Protein AF-A0A9D1EVN7-F1 (afdb_monomer_lite)

Sequence (503 aa):
MNRTDAGEDTGMKDPEGKRKIQGVEEQPEELAAACLGYFRERPILGRLLEGFWEKYLSYGKFAGTVTVRILTESERMDLEGFLQRNYHGKKTASVSARRFEEALAGSRFAGIGGKEALELYFQRTPVDKKEQRRREEEQWASLLERIEKDARRLEQERSKAEAGETEREQTGGRPALVWLSEIAGCGEEKGSCAAYLKKRWREAGKDFAEAERLLKLGIRILDGFPRTGKKEAFSGGKYLAVLAAELTGNPHAFDDGARDGTYLELLVKWYVREIAGEAEESEGEFPALERQKRYLRAGILRDDVSNYTLAAGILARNREGKPHRGMAGFLAEGEPVQIALSSVARWSFAKCLGNRLYIVENPSVYAILCGVWKRDCGLMCMNGQPRLSALLLLDLLAKAKTEVWYAGDFDPEGLLIAQKLKRHYSGSFHFWHMSSADYRASMSGEKITPRRLKILDGIADEELRETALAVKAAGRAGYQERLWAAYARDVAEAGRKQTRKER

Radius of gyration: 40.68 Å; chains: 1; bounding box: 85×60×142 Å

Foldseek 3Di:
DDDDDDDDDDDDDDDDDDDDDDDDPDDPVRLLVVLLVLCVVAVQSVQVLVQQLVVCQAPVDSWDKDKDFDDDPVNQVSVCVQQVDDCPPHRMDIATSVSNLVSCCVDSNVVAHSQNSSCSNVVHHRQHPVNVVVVLLVVVLVLLVVLLVVLVVVVVVVVVVCVVDDPDDDPFDQLLNVLSVDLNVDDLDPLALNVLLVVVCVVVVVDCPSSSLLNVLLSLLSNLFDTADDPDLAPPFDEQLVSCCVRPVGSCCLPPPHSVVSSSLNSLVVCCVPGVVDPPDDCALPNVLVSQVSCSSRSYHHDFPVFWKKKWQKWFAFPVRHTDVVNVVRLVVLHIDTGTLSRLSRTPAMAGAVLEEEEEADPVLQVLLSVLAPSRTMYIYCVAAHGSSNLSNLVRSLVVQRAYEYEYKLFLRGLSRLVSVVRSRPHHYHHHLQALVSFVQQWDPAAADPVRLVSLVPDPDPRNVRSNVSCSVVRTIGHPVSCSVVSSVCNNCVVVVVVVVVD

Organism: NCBI:txid2840858

pLDDT: mean 85.05, std 16.89, range [29.12, 98.0]

InterPro domains:
  IPR024465 Domain of unknown function DUF2399 [PF09664] (341-490)
  IPR024466 Conserved hypothetical protein CHP02679, N terminus [PF11796] (63-315)
  IPR036078 Spo11/DNA topoisomerase VI subunit A superfamily [SSF56726] (355-434)

Secondary structure (DSSP, 8-state):
---------------------------HHHHHHHHHHHHHS-HHHHHHHHHHHHHHHHHSSS-SEEEEE--SHHHHHHHHHHHT---TT-SEEEEEHHHHHHHHHTSTTTT--HHHHHHHHHTSPPPPHHHHHHHHHHHHHHHHHHHHHHHHHHHHHHHHHHTTS------S--HHHHHHHHHHH----TTSHHHHHHHHHHHTTT-HHHHHHHHHHHHHHHHTSPPTT---TTSSPEEHHHHHHHHHS-TTTTSTT-HHHHHHHHHHHHHHHHTS--------S-HHHHHHHHHHHTTEES-SSS-EEEEESEEEEETTS-B-HHHHHHHHHT--EEEEHHHHHTEEEEEEGGGEEEEES-HHHHHHHHHH--SSSEEEE--SS--HHHHHHHHHHHHTTPEEEEE--BSHHHHHHHHHHHHH--S-EEESS-SHHHHHHHEEEEEPPHHHHGGGGG---HHHHHHHHHHHHHTEEE-GGGGHHHHHHHHHHHHHHHTTT--

Structure (mmCIF, N/CA/C/O backbone):
data_AF-A0A9D1EVN7-F1
#
_entry.id   AF-A0A9D1EVN7-F1
#
loop_
_atom_site.group_PDB
_atom_site.id
_atom_site.type_symbol
_atom_site.label_atom_id
_atom_site.label_alt_id
_atom_site.label_comp_id
_atom_site.label_asym_id
_atom_site.label_entity_id
_atom_site.label_seq_id
_atom_site.pdbx_PDB_ins_code
_atom_site.Cartn_x
_atom_site.Cartn_y
_atom_site.Cartn_z
_atom_site.occupancy
_atom_site.B_iso_or_equiv
_atom_site.auth_seq_id
_atom_site.auth_comp_id
_atom_site.auth_asym_id
_atom_site.auth_atom_id
_atom_site.pdbx_PDB_model_num
ATOM 1 N N . MET A 1 1 ? -52.308 -29.895 102.696 1.00 36.81 1 MET A N 1
ATOM 2 C CA . MET A 1 1 ? -51.076 -30.540 103.194 1.00 36.81 1 MET A CA 1
ATOM 3 C C . MET A 1 1 ? -49.964 -29.503 103.171 1.00 36.81 1 MET A C 1
ATOM 5 O O . MET A 1 1 ? -49.734 -28.978 102.097 1.00 36.81 1 MET A O 1
ATOM 9 N N . ASN A 1 2 ? -49.387 -29.221 104.350 1.00 31.55 2 ASN A N 1
ATOM 10 C CA . ASN A 1 2 ? -48.076 -28.609 104.674 1.00 31.55 2 ASN A CA 1
ATOM 11 C C . ASN A 1 2 ? -47.667 -27.286 103.977 1.00 31.55 2 ASN A C 1
ATOM 13 O O . ASN A 1 2 ? -47.664 -27.205 102.760 1.00 31.55 2 ASN A O 1
ATOM 17 N N . ARG A 1 3 ? -47.444 -26.175 104.716 1.00 30.95 3 ARG A N 1
ATOM 18 C CA . ARG A 1 3 ? -46.221 -25.819 105.503 1.00 30.95 3 ARG A CA 1
ATOM 19 C C . ARG A 1 3 ? -44.967 -25.776 104.601 1.00 30.95 3 ARG A C 1
ATOM 21 O O . ARG A 1 3 ? -44.774 -26.734 103.871 1.00 30.95 3 ARG A O 1
ATOM 28 N N . THR A 1 4 ? -44.039 -24.817 104.599 1.00 32.78 4 THR A N 1
ATOM 29 C CA . THR A 1 4 ? -43.701 -23.607 105.383 1.00 32.78 4 THR A CA 1
ATOM 30 C C . THR A 1 4 ? -42.429 -23.011 104.735 1.00 32.78 4 THR A C 1
ATOM 32 O O . THR A 1 4 ? -41.633 -23.778 104.203 1.00 32.78 4 THR A O 1
ATOM 35 N N . ASP A 1 5 ? -42.242 -21.698 104.896 1.00 33.41 5 ASP A N 1
ATOM 36 C CA . ASP A 1 5 ? -40.991 -20.960 105.187 1.00 33.41 5 ASP A CA 1
ATOM 37 C C . ASP A 1 5 ? -39.810 -20.742 104.216 1.00 33.41 5 ASP A C 1
ATOM 39 O O . ASP A 1 5 ? -39.319 -21.637 103.538 1.00 33.41 5 ASP A O 1
ATOM 43 N N . ALA A 1 6 ? -39.298 -19.507 104.406 1.00 32.75 6 ALA A N 1
ATOM 44 C CA . ALA A 1 6 ? -37.960 -18.932 104.202 1.00 32.75 6 ALA A CA 1
ATOM 45 C C . ALA A 1 6 ? -37.552 -18.596 102.753 1.00 32.75 6 ALA A C 1
ATOM 47 O O . ALA A 1 6 ? -37.692 -19.413 101.857 1.00 32.75 6 ALA A O 1
ATOM 48 N N . GLY A 1 7 ? -37.048 -17.406 102.413 1.00 30.33 7 GLY A N 1
ATOM 49 C CA . GLY A 1 7 ? -36.391 -16.358 103.204 1.00 30.33 7 GLY A CA 1
ATOM 50 C C . GLY A 1 7 ? -35.027 -16.037 102.564 1.00 30.33 7 GLY A C 1
ATOM 51 O O . GLY A 1 7 ? -34.365 -16.969 102.128 1.00 30.33 7 GLY A O 1
ATOM 52 N N . GLU A 1 8 ? -34.640 -14.751 102.560 1.00 31.11 8 GLU A N 1
ATOM 53 C CA . GLU A 1 8 ? -33.361 -14.140 102.094 1.00 31.11 8 GLU A CA 1
ATOM 54 C C . GLU A 1 8 ? -33.339 -13.759 100.600 1.00 31.11 8 GLU A C 1
ATOM 56 O O . GLU A 1 8 ? -33.404 -14.603 99.715 1.00 31.11 8 GLU A O 1
ATOM 61 N N . ASP A 1 9 ? -33.460 -12.487 100.202 1.00 34.72 9 ASP A N 1
ATOM 62 C CA . ASP A 1 9 ? -32.672 -11.268 100.495 1.00 34.72 9 ASP A CA 1
ATOM 63 C C . ASP A 1 9 ? -31.187 -11.370 100.113 1.00 34.72 9 ASP A C 1
ATOM 65 O O . ASP A 1 9 ? -30.437 -12.167 100.664 1.00 34.72 9 ASP A O 1
ATOM 69 N N . THR A 1 10 ? -30.782 -10.547 99.144 1.00 31.19 10 THR A N 1
ATOM 70 C CA . THR A 1 10 ? -29.460 -9.906 99.007 1.00 31.19 10 THR A CA 1
ATOM 71 C C . THR A 1 10 ? -29.489 -9.048 97.740 1.00 31.19 10 THR A C 1
ATOM 73 O O . THR A 1 10 ? -29.536 -9.536 96.612 1.00 31.19 10 THR A O 1
ATOM 76 N N . GLY A 1 11 ? -29.539 -7.731 97.935 1.00 30.36 11 GLY A N 1
ATOM 77 C CA . GLY A 1 11 ? -29.606 -6.750 96.857 1.00 30.36 11 GLY A CA 1
ATOM 78 C C . GLY A 1 11 ? -28.283 -6.471 96.140 1.00 30.36 11 GLY A C 1
ATOM 79 O O . GLY A 1 11 ? -27.216 -6.878 96.582 1.00 30.36 11 GLY A O 1
ATOM 80 N N . MET A 1 12 ? -28.374 -5.676 95.070 1.00 29.12 12 MET A N 1
ATOM 81 C CA . MET A 1 12 ? -27.398 -4.639 94.704 1.00 29.12 12 MET A CA 1
ATOM 82 C C . MET A 1 12 ? -27.982 -3.735 93.597 1.00 29.12 12 MET A C 1
ATOM 84 O O . MET A 1 12 ? -28.373 -4.209 92.534 1.00 29.12 12 MET A O 1
ATOM 88 N N . LYS A 1 13 ? -28.046 -2.424 93.870 1.00 33.97 13 LYS A N 1
ATOM 89 C CA . LYS A 1 13 ? -28.035 -1.341 92.860 1.00 33.97 13 LYS A CA 1
ATOM 90 C C . LYS A 1 13 ? -26.615 -1.287 92.265 1.00 33.97 13 LYS A C 1
ATOM 92 O O . LYS A 1 13 ? -25.685 -1.669 92.968 1.00 33.97 13 LYS A O 1
ATOM 97 N N . ASP A 1 14 ? -26.330 -0.911 91.019 1.00 37.91 14 ASP A N 1
ATOM 98 C CA . ASP A 1 14 ? -26.519 0.353 90.264 1.00 37.91 14 ASP A CA 1
ATOM 99 C C . ASP A 1 14 ? -25.708 0.162 88.928 1.00 37.91 14 ASP A C 1
ATOM 101 O O . ASP A 1 14 ? -25.101 -0.904 88.784 1.00 37.91 14 ASP A O 1
ATOM 105 N N . PRO A 1 15 ? -25.481 1.128 88.001 1.00 42.62 15 PRO A N 1
ATOM 106 C CA . PRO A 1 15 ? -26.173 2.368 87.621 1.00 42.62 15 PRO A CA 1
ATOM 107 C C . PRO A 1 15 ? -26.225 2.529 86.061 1.00 42.62 15 PRO A C 1
ATOM 109 O O . PRO A 1 15 ? -26.048 1.580 85.312 1.00 42.62 15 PRO A O 1
ATOM 112 N N . GLU A 1 16 ? -26.404 3.760 85.569 1.00 33.78 16 GLU A N 1
ATOM 113 C CA . GLU A 1 16 ? -26.349 4.227 84.163 1.00 33.78 16 GLU A CA 1
ATOM 114 C C . GLU A 1 16 ? -27.676 4.257 83.390 1.00 33.78 16 GLU A C 1
ATOM 116 O O . GLU A 1 16 ? -27.994 3.451 82.515 1.00 33.78 16 GLU A O 1
ATOM 121 N N . GLY A 1 17 ? -28.430 5.325 83.666 1.00 40.88 17 GLY A N 1
ATOM 122 C CA . GLY A 1 17 ? -29.532 5.777 82.836 1.00 40.88 17 GLY A CA 1
ATOM 123 C C . GLY A 1 17 ? -29.103 6.049 81.392 1.00 40.88 17 GLY A C 1
ATOM 124 O O . GLY A 1 17 ? -28.403 7.015 81.098 1.00 40.88 17 GLY A O 1
ATOM 125 N N . LYS A 1 18 ? -29.634 5.248 80.469 1.00 33.41 18 LYS A N 1
ATOM 126 C CA . LYS A 1 18 ? -29.797 5.620 79.062 1.00 33.41 18 LYS A CA 1
ATOM 127 C C . LYS A 1 18 ? -31.287 5.716 78.766 1.00 33.41 18 LYS A C 1
ATOM 129 O O . LYS A 1 18 ? -32.021 4.735 78.869 1.00 33.41 18 LYS A O 1
ATOM 134 N N . ARG A 1 19 ? -31.738 6.922 78.408 1.00 32.56 19 ARG A N 1
ATOM 135 C CA . ARG A 1 19 ? -33.067 7.142 77.827 1.00 32.56 19 ARG A CA 1
ATOM 136 C C . ARG A 1 19 ? -33.170 6.297 76.554 1.00 32.56 19 ARG A C 1
ATOM 138 O O . ARG A 1 19 ? -32.406 6.515 75.618 1.00 32.56 19 ARG A O 1
ATOM 145 N N . LYS A 1 20 ? -34.113 5.353 76.518 1.00 30.28 20 LYS A N 1
ATOM 146 C CA . LYS A 1 20 ? -34.586 4.743 75.269 1.00 30.28 20 LYS A CA 1
ATOM 147 C C . LYS A 1 20 ? -35.231 5.848 74.431 1.00 30.28 20 LYS A C 1
ATOM 149 O O . LYS A 1 20 ? -36.264 6.380 74.828 1.00 30.28 20 LYS A O 1
ATOM 154 N N . ILE A 1 21 ? -34.630 6.192 73.297 1.00 38.75 21 ILE A N 1
ATOM 155 C CA . ILE A 1 21 ? -35.344 6.886 72.224 1.00 38.75 21 ILE A CA 1
ATOM 156 C C . ILE A 1 21 ? -36.188 5.809 71.537 1.00 38.75 21 ILE A C 1
ATOM 158 O O . ILE A 1 21 ? -35.651 4.804 71.075 1.00 38.75 21 ILE A O 1
ATOM 162 N N . GLN A 1 22 ? -37.510 5.974 71.567 1.00 32.72 22 GLN A N 1
ATOM 163 C CA . GLN A 1 22 ? -38.453 5.135 70.830 1.00 32.72 22 GLN A CA 1
ATOM 164 C C . GLN A 1 22 ? -38.185 5.315 69.330 1.00 32.72 22 GLN A C 1
ATOM 166 O O . GLN A 1 22 ? -38.360 6.410 68.803 1.00 32.72 22 GLN A O 1
ATOM 171 N N . GLY A 1 23 ? -37.707 4.260 68.669 1.00 37.91 23 GLY A N 1
ATOM 172 C CA . GLY A 1 23 ? -37.548 4.225 67.220 1.00 37.91 23 GLY A CA 1
ATOM 173 C C . GLY A 1 23 ? -38.901 3.997 66.559 1.00 37.91 23 GLY A C 1
ATOM 174 O O . GLY A 1 23 ? -39.540 2.976 66.800 1.00 37.91 23 GLY A O 1
ATOM 175 N N . VAL A 1 24 ? -39.333 4.965 65.758 1.00 40.81 24 VAL A N 1
ATOM 176 C CA . VAL A 1 24 ? -40.332 4.758 64.709 1.00 40.81 24 VAL A CA 1
ATOM 177 C C . VAL A 1 24 ? -39.602 3.998 63.601 1.00 40.81 24 VAL A C 1
ATOM 179 O O . VAL A 1 24 ? -38.584 4.483 63.111 1.00 40.81 24 VAL A O 1
ATOM 182 N N . GLU A 1 25 ? -40.050 2.792 63.254 1.00 43.66 25 GLU A N 1
ATOM 183 C CA . GLU A 1 25 ? -39.601 2.126 62.026 1.00 43.66 25 GLU A CA 1
ATOM 184 C C . GLU A 1 25 ? -40.158 2.928 60.840 1.00 43.66 25 GLU A C 1
ATOM 186 O O . GLU A 1 25 ? -41.294 2.727 60.418 1.00 43.66 25 GLU A O 1
ATOM 191 N N . GLU A 1 26 ? -39.388 3.912 60.365 1.00 54.16 26 GLU A N 1
ATOM 192 C CA . GLU A 1 26 ? -39.685 4.646 59.130 1.00 54.16 26 GLU A CA 1
ATOM 193 C C . GLU A 1 26 ? -39.668 3.668 57.948 1.00 54.16 26 GLU A C 1
ATOM 195 O O . GLU A 1 26 ? -38.791 2.802 57.848 1.00 54.16 26 GLU A O 1
ATOM 200 N N . GLN A 1 27 ? -40.640 3.794 57.041 1.00 62.06 27 GLN A N 1
ATOM 201 C CA . GLN A 1 27 ? -40.683 2.942 55.855 1.00 62.06 27 GLN A CA 1
ATOM 202 C C . GLN A 1 27 ? -39.446 3.216 54.970 1.00 62.06 27 GLN A C 1
ATOM 204 O O . GLN A 1 27 ? -38.998 4.362 54.885 1.00 62.06 27 GLN A O 1
ATOM 209 N N . PRO A 1 28 ? -38.882 2.209 54.271 1.00 70.50 28 PRO A N 1
ATOM 210 C CA . PRO A 1 28 ? -37.635 2.360 53.506 1.00 70.50 28 PRO A CA 1
ATOM 211 C C . PRO A 1 28 ? -37.630 3.525 52.499 1.00 70.50 28 PRO A C 1
ATOM 213 O O . PRO A 1 28 ? -36.592 4.148 52.269 1.00 70.50 28 PRO A O 1
ATOM 216 N N . GLU A 1 29 ? -38.789 3.849 51.919 1.00 73.44 29 GLU A N 1
ATOM 217 C CA . GLU A 1 29 ? -38.956 4.963 50.976 1.00 73.44 29 GLU A CA 1
ATOM 218 C C . GLU A 1 29 ? -38.903 6.340 51.662 1.00 73.44 29 GLU A C 1
ATOM 220 O O . GLU A 1 29 ? -38.320 7.283 51.120 1.00 73.44 29 GLU A O 1
ATOM 225 N N . GLU A 1 30 ? -39.441 6.457 52.879 1.00 81.12 30 GLU A N 1
ATOM 226 C CA . GLU A 1 30 ? -39.409 7.690 53.675 1.00 81.12 30 GLU A CA 1
ATOM 227 C C . GLU A 1 30 ? -37.984 7.999 54.145 1.00 81.12 30 GLU A C 1
ATOM 229 O O . GLU A 1 30 ? -37.518 9.137 54.029 1.00 81.12 30 GLU A O 1
ATOM 234 N N . LEU A 1 31 ? -37.248 6.967 54.573 1.00 86.06 31 LEU A N 1
ATOM 235 C CA . LEU A 1 31 ? -35.845 7.081 54.972 1.00 86.06 31 LEU A CA 1
ATOM 236 C C . LEU A 1 31 ? -34.961 7.559 53.808 1.00 86.06 31 LEU A C 1
ATOM 238 O O . LEU A 1 31 ? -34.107 8.437 53.976 1.00 86.06 31 LEU A O 1
ATOM 242 N N . ALA A 1 32 ? -35.186 7.015 52.609 1.00 85.44 32 ALA A N 1
ATOM 243 C CA . ALA A 1 32 ? -34.480 7.404 51.392 1.00 85.44 32 ALA A CA 1
ATOM 244 C C . ALA A 1 32 ? -34.764 8.866 51.001 1.00 85.44 32 ALA A C 1
ATOM 246 O O . ALA A 1 32 ? -33.832 9.620 50.696 1.00 85.44 32 ALA A O 1
ATOM 247 N N . ALA A 1 33 ? -36.028 9.298 51.069 1.00 87.19 33 ALA A N 1
ATOM 248 C CA . ALA A 1 33 ? -36.420 10.683 50.812 1.00 87.19 33 ALA A CA 1
ATOM 249 C C . ALA A 1 33 ? -35.811 11.654 51.842 1.00 87.19 33 ALA A C 1
ATOM 251 O O . ALA A 1 33 ? -35.273 12.703 51.471 1.00 87.19 33 ALA A O 1
ATOM 252 N N . ALA A 1 34 ? -35.813 11.284 53.126 1.00 89.50 34 ALA A N 1
ATOM 253 C CA . ALA A 1 34 ? -35.217 12.069 54.205 1.00 89.50 34 ALA A CA 1
ATOM 254 C C . ALA A 1 34 ? -33.684 12.171 54.094 1.00 89.50 34 ALA A C 1
ATOM 256 O O . ALA A 1 34 ? -33.099 13.196 54.464 1.00 89.50 34 ALA A O 1
ATOM 257 N N . CYS A 1 35 ? -33.026 11.123 53.590 1.00 88.81 35 CYS A N 1
ATOM 258 C CA . CYS A 1 35 ? -31.591 11.101 53.310 1.00 88.81 35 CYS A CA 1
ATOM 259 C C . CYS A 1 35 ? -31.232 12.023 52.142 1.00 88.81 35 CYS A C 1
ATOM 261 O O . CYS A 1 35 ? -30.340 12.869 52.254 1.00 88.81 35 CYS A O 1
ATOM 263 N N . LEU A 1 36 ? -31.991 11.929 51.049 1.00 90.75 36 LEU A N 1
ATOM 264 C CA . LEU A 1 36 ? -31.832 12.797 49.890 1.00 90.75 36 LEU A CA 1
ATOM 265 C C . LEU A 1 36 ? -32.019 14.275 50.253 1.00 90.75 36 LEU A C 1
ATOM 267 O O . LEU A 1 36 ? -31.192 15.105 49.868 1.00 90.75 36 LEU A O 1
ATOM 271 N N . GLY A 1 37 ? -33.072 14.598 51.011 1.00 90.69 37 GLY A N 1
ATOM 272 C CA . GLY A 1 37 ? -33.328 15.953 51.504 1.00 90.69 37 GLY A CA 1
ATOM 273 C C . GLY A 1 37 ? -32.165 16.477 52.346 1.00 90.69 37 GLY A C 1
ATOM 274 O O . GLY A 1 37 ? -31.616 17.537 52.053 1.00 90.69 37 GLY A O 1
ATOM 275 N N . TYR A 1 38 ? -31.696 15.674 53.307 1.00 92.38 38 TYR A N 1
ATOM 276 C CA . TYR A 1 38 ? -30.588 16.043 54.189 1.00 92.38 38 TYR A CA 1
ATOM 277 C C . TYR A 1 38 ? -29.302 16.402 53.433 1.00 92.38 38 TYR A C 1
ATOM 279 O O . TYR A 1 38 ? -28.651 17.396 53.770 1.00 92.38 38 TYR A O 1
ATOM 287 N N . PHE A 1 39 ? -28.944 15.621 52.408 1.00 92.75 39 PHE A N 1
ATOM 288 C CA . PHE A 1 39 ? -27.758 15.877 51.590 1.00 92.75 39 PHE A CA 1
ATOM 289 C C . PHE A 1 39 ? -27.937 17.037 50.605 1.00 92.75 39 PHE A C 1
ATOM 291 O O . PHE A 1 39 ? -26.973 17.756 50.340 1.00 92.75 39 PHE A O 1
ATOM 298 N N . ARG A 1 40 ? -29.143 17.253 50.062 1.00 91.44 40 ARG A N 1
ATOM 299 C CA . ARG A 1 40 ? -29.419 18.376 49.145 1.00 91.44 40 ARG A CA 1
ATOM 300 C C . ARG A 1 40 ? -29.464 19.728 49.848 1.00 91.44 40 ARG A C 1
ATOM 302 O O . ARG A 1 40 ? -29.031 20.716 49.267 1.00 91.44 40 ARG A O 1
ATOM 309 N N . GLU A 1 41 ? -29.924 19.765 51.093 1.00 92.88 41 GLU A N 1
ATOM 310 C CA . GLU A 1 41 ? -29.927 20.975 51.924 1.00 92.88 41 GLU A CA 1
ATOM 311 C C . GLU A 1 41 ? -28.518 21.429 52.339 1.00 92.88 41 GLU A C 1
ATOM 313 O O . GLU A 1 41 ? -28.348 22.568 52.766 1.00 92.88 41 GLU A O 1
ATOM 318 N N . ARG A 1 42 ? -27.502 20.556 52.222 1.00 93.56 42 ARG A N 1
ATOM 319 C CA . ARG A 1 42 ? -26.139 20.773 52.740 1.00 93.56 42 ARG A CA 1
ATOM 320 C C . ARG A 1 42 ? -25.095 20.709 51.617 1.00 93.56 42 ARG A C 1
ATOM 322 O O . ARG A 1 42 ? -24.554 19.633 51.339 1.00 93.56 42 ARG A O 1
ATOM 329 N N . PRO A 1 43 ? -24.730 21.850 50.998 1.00 91.88 43 PRO A N 1
ATOM 330 C CA . PRO A 1 43 ? -23.857 21.893 49.818 1.00 91.88 43 PRO A CA 1
ATOM 331 C C . PRO A 1 43 ? -22.491 21.213 49.990 1.00 91.88 43 PRO A C 1
ATOM 333 O O . PRO A 1 43 ? -21.962 20.615 49.051 1.00 91.88 43 PRO A O 1
ATOM 336 N N . ILE A 1 44 ? -21.899 21.272 51.187 1.00 93.06 44 ILE A N 1
ATOM 337 C CA . ILE A 1 44 ? -20.610 20.623 51.463 1.00 93.06 44 ILE A CA 1
ATOM 338 C C . ILE A 1 44 ? -20.688 19.092 51.404 1.00 93.06 44 ILE A C 1
ATOM 340 O O . ILE A 1 44 ? -19.741 18.450 50.945 1.00 93.06 44 ILE A O 1
ATOM 344 N N . LEU A 1 45 ? -21.813 18.505 51.824 1.00 92.62 45 LEU A N 1
ATOM 345 C CA . LEU A 1 45 ? -22.024 17.061 51.758 1.00 92.62 45 LEU A CA 1
ATOM 346 C C . LEU A 1 45 ? -22.315 16.620 50.319 1.00 92.62 45 LEU A C 1
ATOM 348 O O . LEU A 1 45 ? -21.820 15.577 49.900 1.00 92.62 45 LEU A O 1
ATOM 352 N N . GLY A 1 46 ? -23.006 17.454 49.534 1.00 92.25 46 GLY A N 1
ATOM 353 C CA . GLY A 1 46 ? -23.132 17.270 48.085 1.00 92.25 46 GLY A CA 1
ATOM 354 C C . GLY A 1 46 ? -21.771 17.177 47.387 1.00 92.25 46 GLY A C 1
ATOM 355 O O . GLY A 1 46 ? -21.499 16.205 46.689 1.00 92.25 46 GLY A O 1
ATOM 356 N N . ARG A 1 47 ? -20.851 18.108 47.676 1.00 94.56 47 ARG A N 1
ATOM 357 C CA . ARG A 1 47 ? -19.474 18.075 47.136 1.00 94.56 47 ARG A CA 1
ATOM 358 C C . ARG A 1 47 ? -18.662 16.863 47.607 1.00 94.56 47 ARG A C 1
ATOM 360 O O . ARG A 1 47 ? -17.797 16.374 46.881 1.00 94.56 47 ARG A O 1
ATOM 367 N N . LEU A 1 48 ? -18.920 16.356 48.816 1.00 94.00 48 LEU A N 1
ATOM 368 C CA . LEU A 1 48 ? -18.333 15.091 49.270 1.00 94.00 48 LEU A CA 1
ATOM 369 C C . LEU A 1 48 ? -18.854 13.910 48.449 1.00 94.00 48 LEU A C 1
ATOM 371 O O . LEU A 1 48 ? -18.051 13.089 48.007 1.00 94.00 48 LEU A O 1
ATOM 375 N N . LEU A 1 49 ? -20.168 13.842 48.226 1.00 94.19 49 LEU A N 1
ATOM 376 C CA . LEU A 1 49 ? -20.799 12.809 47.404 1.00 94.19 49 LEU A CA 1
ATOM 377 C C . LEU A 1 49 ? -20.319 12.876 45.949 1.00 94.19 49 LEU A C 1
ATOM 379 O O . LEU A 1 49 ? -20.043 11.831 45.372 1.00 94.19 49 LEU A O 1
ATOM 383 N N . GLU A 1 50 ? -20.110 14.066 45.378 1.00 93.81 50 GLU A N 1
ATOM 384 C CA . GLU A 1 50 ? -19.468 14.243 44.063 1.00 93.81 50 GLU A CA 1
ATOM 385 C C . GLU A 1 50 ? -18.052 13.656 44.030 1.00 93.81 50 GLU A C 1
ATOM 387 O O . GLU A 1 50 ? -17.723 12.858 43.151 1.00 93.81 50 GLU A O 1
ATOM 392 N N . GLY A 1 51 ? -17.214 13.968 45.021 1.00 94.25 51 GLY A N 1
ATOM 393 C CA . GLY A 1 51 ? -15.868 13.397 45.078 1.00 94.25 51 GLY A CA 1
ATOM 394 C C . GLY A 1 51 ? -15.865 11.877 45.289 1.00 94.25 51 GLY A C 1
ATOM 395 O O . GLY A 1 51 ? -15.005 11.171 44.752 1.00 94.25 51 GLY A O 1
ATOM 396 N N . PHE A 1 52 ? -16.826 11.342 46.049 1.00 94.56 52 PHE A N 1
ATOM 397 C CA . PHE A 1 52 ? -16.979 9.895 46.213 1.00 94.56 52 PHE A CA 1
ATOM 398 C C . PHE A 1 52 ? -17.532 9.238 44.949 1.00 94.56 52 PHE A C 1
ATOM 400 O O . PHE A 1 52 ? -17.107 8.130 44.628 1.00 94.56 52 PHE A O 1
ATOM 407 N N . TRP A 1 53 ? -18.388 9.927 44.191 1.00 92.62 53 TRP A N 1
ATOM 408 C CA . TRP A 1 53 ? -18.855 9.496 42.877 1.00 92.62 53 TRP A CA 1
ATOM 409 C C . TRP A 1 53 ? -17.681 9.304 41.915 1.00 92.62 53 TRP A C 1
ATOM 411 O O . TRP A 1 53 ? -17.516 8.225 41.349 1.00 92.62 53 TRP A O 1
ATOM 421 N N . GLU A 1 54 ? -16.793 10.295 41.787 1.00 90.88 54 GLU A N 1
ATOM 422 C CA . GLU A 1 54 ? -15.599 10.200 40.931 1.00 90.88 54 GLU A CA 1
ATOM 423 C C . GLU A 1 54 ? -14.664 9.046 41.327 1.00 90.88 54 GLU A C 1
ATOM 425 O O . GLU A 1 54 ? -14.103 8.343 40.471 1.00 90.88 54 GLU A O 1
ATOM 430 N N . LYS A 1 55 ? -14.511 8.814 42.636 1.00 90.06 55 LYS A N 1
ATOM 431 C CA . LYS A 1 55 ? -13.741 7.678 43.154 1.00 90.06 55 LYS A CA 1
ATOM 432 C C . LYS A 1 55 ? -14.421 6.353 42.879 1.00 90.06 55 LYS A C 1
ATOM 434 O O . LYS A 1 55 ? -13.731 5.419 42.477 1.00 90.06 55 LYS A O 1
ATOM 439 N N . TYR A 1 56 ? -15.738 6.273 43.023 1.00 91.56 56 TYR A N 1
ATOM 440 C CA . TYR A 1 56 ? -16.499 5.076 42.692 1.00 91.56 56 TYR A CA 1
ATOM 441 C C . TYR A 1 56 ? -16.329 4.726 41.210 1.00 91.56 56 TYR A C 1
ATOM 443 O O . TYR A 1 56 ? -15.980 3.592 40.887 1.00 91.56 56 TYR A O 1
ATOM 451 N N . LEU A 1 57 ? -16.453 5.715 40.313 1.00 86.94 57 LEU A N 1
ATOM 452 C CA . LEU A 1 57 ? -16.224 5.533 38.875 1.00 86.94 57 LEU A CA 1
ATOM 453 C C . LEU A 1 57 ? -14.818 4.991 38.558 1.00 86.94 57 LEU A C 1
ATOM 455 O O . LEU A 1 57 ? -14.621 4.343 37.531 1.00 86.94 57 LEU A O 1
ATOM 459 N N . SER A 1 58 ? -13.835 5.259 39.420 1.00 85.62 58 SER A N 1
ATOM 460 C CA . SER A 1 58 ? -12.443 4.842 39.231 1.00 85.62 58 SER A CA 1
ATOM 461 C C . SER A 1 58 ? -12.104 3.501 39.896 1.00 85.62 58 SER A C 1
ATOM 463 O O . SER A 1 58 ? -11.343 2.728 39.321 1.00 85.62 58 SER A O 1
ATOM 465 N N . TYR A 1 59 ? -12.643 3.219 41.087 1.00 83.19 59 TYR A N 1
ATOM 466 C CA . TYR A 1 59 ? -12.294 2.039 41.891 1.00 83.19 59 TYR A CA 1
ATOM 467 C C . TYR A 1 59 ? -13.308 0.890 41.816 1.00 83.19 59 TYR A C 1
ATOM 469 O O . TYR A 1 59 ? -12.977 -0.213 42.247 1.00 83.19 59 TYR A O 1
ATOM 477 N N . GLY A 1 60 ? -14.532 1.123 41.335 1.00 82.75 60 GLY A N 1
ATOM 478 C CA . GLY A 1 60 ? -15.590 0.102 41.308 1.00 82.75 60 GLY A CA 1
ATOM 479 C C . GLY A 1 60 ? -16.275 -0.166 42.645 1.00 82.75 60 GLY A C 1
ATOM 480 O O . GLY A 1 60 ? -17.135 -1.034 42.737 1.00 82.75 60 GLY A O 1
ATOM 481 N N . LYS A 1 61 ? -15.900 0.570 43.691 1.00 88.38 61 LYS A N 1
ATOM 482 C CA . LYS A 1 61 ? -16.459 0.449 45.038 1.00 88.38 61 LYS A CA 1
ATOM 483 C C . LYS A 1 61 ? -16.386 1.781 45.771 1.00 88.38 61 LYS A C 1
ATOM 485 O O . LYS A 1 61 ? -15.561 2.634 45.432 1.00 88.38 61 LYS A O 1
ATOM 490 N N . PHE A 1 62 ? -17.207 1.933 46.808 1.00 90.38 62 PHE A N 1
ATOM 491 C CA . PHE A 1 62 ? -17.196 3.104 47.681 1.00 90.38 62 PHE A CA 1
ATOM 492 C C . PHE A 1 62 ? -15.914 3.105 48.535 1.00 90.38 62 PHE A C 1
ATOM 494 O O . PHE A 1 62 ? -15.821 2.442 49.562 1.00 90.38 62 PHE A O 1
ATOM 501 N N . ALA A 1 63 ? -14.856 3.761 48.048 1.00 90.00 63 ALA A N 1
ATOM 502 C CA . ALA A 1 63 ? -13.521 3.691 48.642 1.00 90.00 63 ALA A CA 1
ATOM 503 C C . ALA A 1 63 ? -12.691 4.970 48.429 1.00 90.00 63 ALA A C 1
ATOM 505 O O . ALA A 1 63 ? -12.985 5.818 47.586 1.00 90.00 63 ALA A O 1
ATOM 506 N N . GLY A 1 64 ? -11.592 5.077 49.182 1.00 91.81 64 GLY A N 1
ATOM 507 C CA . GLY A 1 64 ? -10.636 6.185 49.109 1.00 91.81 64 GLY A CA 1
ATOM 508 C C . GLY A 1 64 ? -11.020 7.389 49.973 1.00 91.81 64 GLY A C 1
ATOM 509 O O . GLY A 1 64 ? -11.927 7.313 50.795 1.00 91.81 64 GLY A O 1
ATOM 510 N N . THR A 1 65 ? -10.287 8.492 49.807 1.00 95.12 65 THR A N 1
ATOM 511 C CA . THR A 1 65 ? -10.446 9.721 50.606 1.00 95.12 65 THR A CA 1
ATOM 512 C C . THR A 1 65 ? -10.703 10.928 49.720 1.00 95.12 65 THR A C 1
ATOM 514 O O . THR A 1 65 ? -9.893 11.200 48.833 1.00 95.12 65 THR A O 1
ATOM 517 N N . VAL A 1 66 ? -11.801 11.638 49.965 1.00 95.12 66 VAL A N 1
ATOM 518 C CA . VAL A 1 66 ? -12.211 12.866 49.270 1.00 95.12 66 VAL A CA 1
ATOM 519 C C . VAL A 1 66 ? -11.827 14.071 50.116 1.00 95.12 66 VAL A C 1
ATOM 521 O O . VAL A 1 66 ? -12.031 14.067 51.329 1.00 95.12 66 VAL A O 1
ATOM 524 N N . THR A 1 67 ? -11.281 15.105 49.481 1.00 94.62 67 THR A N 1
ATOM 525 C CA . THR A 1 67 ? -10.960 16.372 50.140 1.00 94.62 67 THR A CA 1
ATOM 526 C C . THR A 1 67 ? -11.860 17.472 49.599 1.00 94.62 67 THR A C 1
ATOM 528 O O . THR A 1 67 ? -11.860 17.729 48.399 1.00 94.62 67 THR A O 1
ATOM 531 N N . VAL A 1 68 ? -12.590 18.148 50.485 1.00 93.75 68 VAL A N 1
ATOM 532 C CA . VAL A 1 68 ? -13.467 19.279 50.148 1.00 93.75 68 VAL A CA 1
ATOM 533 C C . VAL A 1 68 ? -12.980 20.566 50.808 1.00 93.75 68 VAL A C 1
ATOM 535 O O . VAL A 1 68 ? -12.381 20.544 51.886 1.00 93.75 68 VAL A O 1
ATOM 538 N N . ARG A 1 69 ? -13.215 21.706 50.152 1.00 93.19 69 ARG A N 1
ATOM 539 C CA . ARG A 1 69 ? -12.959 23.044 50.712 1.00 93.19 69 ARG A CA 1
ATOM 540 C C . ARG A 1 69 ? -14.167 23.511 51.516 1.00 93.19 69 ARG A C 1
ATOM 542 O O . ARG A 1 69 ? -15.280 23.458 51.003 1.00 93.19 69 ARG A O 1
ATOM 549 N N . ILE A 1 70 ? -13.933 24.013 52.721 1.00 91.19 70 ILE A N 1
ATOM 550 C CA . ILE A 1 70 ? -14.969 24.600 53.577 1.00 91.19 70 ILE A CA 1
ATOM 551 C C . ILE A 1 70 ? -15.060 26.084 53.221 1.00 91.19 70 ILE A C 1
ATOM 553 O O . ILE A 1 70 ? -14.059 26.794 53.338 1.00 91.19 70 ILE A O 1
ATOM 557 N N . LEU A 1 71 ? -16.215 26.535 52.732 1.00 87.94 71 LEU A N 1
ATOM 558 C CA . LEU A 1 71 ? -16.400 27.896 52.221 1.00 87.94 71 LEU A CA 1
ATOM 559 C C . LEU A 1 71 ? -17.057 28.819 53.249 1.00 87.94 71 LEU A C 1
ATOM 561 O O . LEU A 1 71 ? -16.775 30.015 53.253 1.00 87.94 71 LEU A O 1
ATOM 565 N N . THR A 1 72 ? -17.903 28.277 54.127 1.00 90.00 72 THR A N 1
ATOM 566 C CA . THR A 1 72 ? -18.632 29.047 55.145 1.00 90.00 72 THR A CA 1
ATOM 567 C C . THR A 1 72 ? -18.588 28.363 56.511 1.00 90.00 72 THR A C 1
ATOM 569 O O . THR A 1 72 ? -18.311 27.166 56.617 1.00 90.00 72 THR A O 1
ATOM 572 N N . GLU A 1 73 ? -18.882 29.117 57.574 1.00 87.44 73 GLU A N 1
ATOM 573 C CA . GLU A 1 73 ? -19.002 28.543 58.921 1.00 87.44 73 GLU A CA 1
ATOM 574 C C . GLU A 1 73 ? -20.195 27.576 59.020 1.00 87.44 73 GLU A C 1
ATOM 576 O O . GLU A 1 73 ? -20.091 26.549 59.681 1.00 87.44 73 GLU A O 1
ATOM 581 N N . SER A 1 74 ? -21.286 27.834 58.285 1.00 89.69 74 SER A N 1
ATOM 582 C CA . SER A 1 74 ? -22.436 26.919 58.194 1.00 89.69 74 SER A CA 1
ATOM 583 C C . SER A 1 74 ? -22.037 25.565 57.606 1.00 89.69 74 SER A C 1
ATOM 585 O O . SER A 1 74 ? -22.368 24.530 58.171 1.00 89.69 74 SER A O 1
ATOM 587 N N . GLU A 1 75 ? -21.259 25.555 56.518 1.00 90.88 75 GLU A N 1
ATOM 588 C CA . GLU A 1 75 ? -20.756 24.308 55.933 1.00 90.88 75 GLU A CA 1
ATOM 589 C C . GLU A 1 75 ? -19.836 23.553 56.894 1.00 90.88 75 GLU A C 1
ATOM 591 O O . GLU A 1 75 ? -19.823 22.322 56.910 1.00 90.88 75 GLU A O 1
ATOM 596 N N . ARG A 1 76 ? -19.056 24.277 57.707 1.00 90.56 76 ARG A N 1
ATOM 597 C CA . ARG A 1 76 ? -18.267 23.646 58.763 1.00 90.56 76 ARG A CA 1
ATOM 598 C C . ARG A 1 76 ? -19.191 22.951 59.756 1.00 90.56 76 ARG A C 1
ATOM 600 O O . ARG A 1 76 ? -18.995 21.768 59.991 1.00 90.56 76 ARG A O 1
ATOM 607 N N . MET A 1 77 ? -20.196 23.648 60.283 1.00 90.06 77 MET A N 1
ATOM 608 C CA . MET A 1 77 ? -21.144 23.081 61.248 1.00 90.06 77 MET A CA 1
ATOM 609 C C . MET A 1 77 ? -21.874 21.854 60.690 1.00 90.06 77 MET A C 1
ATOM 611 O O . MET A 1 77 ? -21.965 20.842 61.380 1.00 90.06 77 MET A O 1
ATOM 615 N N . ASP A 1 78 ? -22.322 21.896 59.433 1.00 91.88 78 ASP A N 1
ATOM 616 C CA . ASP A 1 78 ? -22.960 20.751 58.771 1.00 91.88 78 ASP A CA 1
ATOM 617 C C . ASP A 1 78 ? -22.020 19.543 58.672 1.00 91.88 78 ASP A C 1
ATOM 619 O O . ASP A 1 78 ? -22.413 18.403 58.930 1.00 91.88 78 ASP A O 1
ATOM 623 N N . LEU A 1 79 ? -20.755 19.786 58.323 1.00 90.56 79 LEU A N 1
ATOM 624 C CA . LEU A 1 79 ? -19.745 18.741 58.207 1.00 90.56 79 LEU A CA 1
ATOM 625 C C . LEU A 1 79 ? -19.349 18.157 59.571 1.00 90.56 79 LEU A C 1
ATOM 627 O O . LEU A 1 79 ? -19.201 16.941 59.698 1.00 90.56 79 LEU A O 1
ATOM 631 N N . GLU A 1 80 ? -19.165 19.010 60.580 1.00 91.62 80 GLU A N 1
ATOM 632 C CA . GLU A 1 80 ? -18.873 18.605 61.958 1.00 91.62 80 GLU A CA 1
ATOM 633 C C . GLU A 1 80 ? -20.042 17.816 62.554 1.00 91.62 80 GLU A C 1
ATOM 635 O O . GLU A 1 80 ? -19.816 16.785 63.185 1.00 91.62 80 GLU A O 1
ATOM 640 N N . GLY A 1 81 ? -21.281 18.249 62.298 1.00 89.75 81 GLY A N 1
ATOM 641 C CA . GLY A 1 81 ? -22.500 17.580 62.744 1.00 89.75 81 GLY A CA 1
ATOM 642 C C . GLY A 1 81 ? -22.708 16.216 62.087 1.00 89.75 81 GLY A C 1
ATOM 643 O O . GLY A 1 81 ? -23.121 15.271 62.755 1.00 89.75 81 GLY A O 1
ATOM 644 N N . PHE A 1 82 ? -22.373 16.073 60.804 1.00 91.50 82 PHE A N 1
ATOM 645 C CA . PHE A 1 82 ? -22.467 14.783 60.122 1.00 91.50 82 PHE A CA 1
ATOM 646 C C . PHE A 1 82 ? -21.340 13.820 60.529 1.00 91.50 82 PHE A C 1
ATOM 648 O O . PHE A 1 82 ? -21.597 12.664 60.840 1.00 91.50 82 PHE A O 1
ATOM 655 N N . LEU A 1 83 ? -20.085 14.284 60.566 1.00 90.75 83 LEU A N 1
ATOM 656 C CA . LEU A 1 83 ? -18.914 13.429 60.826 1.00 90.75 83 LEU A CA 1
ATOM 657 C C . LEU A 1 83 ? -18.536 13.301 62.309 1.00 90.75 83 LEU A C 1
ATOM 659 O O . LEU A 1 83 ? -17.599 12.564 62.625 1.00 90.75 83 LEU A O 1
ATOM 663 N N . GLN A 1 84 ? -19.199 14.050 63.195 1.00 88.38 84 GLN A N 1
ATOM 664 C CA . GLN A 1 84 ? -18.926 14.113 64.636 1.00 88.38 84 GLN A CA 1
ATOM 665 C C . GLN A 1 84 ? -17.445 14.406 64.942 1.00 88.38 84 GLN A C 1
ATOM 667 O O . GLN A 1 84 ? -16.793 13.752 65.760 1.00 88.38 84 GLN A O 1
ATOM 672 N N . ARG A 1 85 ? -16.869 15.386 64.232 1.00 84.38 85 ARG A N 1
ATOM 673 C CA . ARG A 1 85 ? -15.450 15.770 64.338 1.00 84.38 85 ARG A CA 1
ATOM 674 C C . ARG A 1 85 ? -15.255 17.269 64.252 1.00 84.38 85 ARG A C 1
ATOM 676 O O . ARG A 1 85 ? -15.992 17.931 63.550 1.00 84.38 85 ARG A O 1
ATOM 683 N N . ASN A 1 86 ? -14.187 17.762 64.877 1.00 87.19 86 ASN A N 1
ATOM 684 C CA . ASN A 1 86 ? -13.822 19.175 64.870 1.00 87.19 86 ASN A CA 1
ATOM 685 C C . ASN A 1 86 ? -12.973 19.550 63.628 1.00 87.19 86 ASN A C 1
ATOM 687 O O . ASN A 1 86 ? -11.881 19.011 63.382 1.00 87.19 86 ASN A O 1
ATOM 691 N N . TYR A 1 87 ? -13.490 20.502 62.857 1.00 87.38 87 TYR A N 1
ATOM 692 C CA . TYR A 1 87 ? -12.891 21.154 61.696 1.00 87.38 87 TYR A CA 1
ATOM 693 C C . TYR A 1 87 ? -12.695 22.672 61.914 1.00 87.38 87 TYR A C 1
ATOM 695 O O . TYR A 1 87 ? -12.418 23.399 60.954 1.00 87.38 87 TYR A O 1
ATOM 703 N N . HIS A 1 88 ? -12.767 23.156 63.157 1.00 84.56 88 HIS A N 1
ATOM 704 C CA . HIS A 1 88 ? -12.568 24.554 63.534 1.00 84.56 88 HIS A CA 1
ATOM 705 C C . HIS A 1 88 ? -11.222 25.096 63.039 1.00 84.56 88 HIS A C 1
ATOM 707 O O . HIS A 1 88 ? -10.181 24.440 63.127 1.00 84.56 88 HIS A O 1
ATOM 713 N N . GLY A 1 89 ? -11.254 26.290 62.442 1.00 81.44 89 GLY A N 1
ATOM 714 C CA . GLY A 1 89 ? -10.082 26.932 61.840 1.00 81.44 89 GLY A CA 1
ATOM 715 C C . GLY A 1 89 ? -9.535 26.259 60.569 1.00 81.44 89 GLY A C 1
ATOM 716 O O . GLY A 1 89 ? -8.616 26.795 59.948 1.00 81.44 89 GLY A O 1
ATOM 717 N N . LYS A 1 90 ? -10.083 25.116 60.126 1.00 87.19 90 LYS A N 1
ATOM 718 C CA . LYS A 1 90 ? -9.638 24.442 58.897 1.00 87.19 90 LYS A CA 1
ATOM 719 C C . LYS A 1 90 ? -10.344 25.012 57.668 1.00 87.19 90 LYS A C 1
ATOM 721 O O . LYS A 1 90 ? -11.539 25.303 57.688 1.00 87.19 90 LYS A O 1
ATOM 726 N N . LYS A 1 91 ? -9.579 25.133 56.576 1.00 89.56 91 LYS A N 1
ATOM 727 C CA . LYS A 1 91 ? -10.062 25.547 55.242 1.00 89.56 91 LYS A CA 1
ATOM 728 C C . LYS A 1 91 ? -10.456 24.360 54.353 1.00 89.56 91 LYS A C 1
ATOM 730 O O . LYS A 1 91 ? -11.096 24.536 53.320 1.00 89.56 91 LYS A O 1
ATOM 735 N N . THR A 1 92 ? -10.050 23.149 54.727 1.00 92.44 92 THR A N 1
ATOM 736 C CA . THR A 1 92 ? -10.328 21.909 53.995 1.00 92.44 92 THR A CA 1
ATOM 737 C C . THR A 1 92 ? -10.613 20.765 54.958 1.00 92.44 92 THR A C 1
ATOM 739 O O . THR A 1 92 ? -10.150 20.762 56.102 1.00 92.44 92 THR A O 1
ATOM 742 N N . ALA A 1 93 ? -11.355 19.775 54.475 1.00 91.75 93 ALA A N 1
ATOM 743 C CA . ALA A 1 93 ? -11.629 18.538 55.184 1.00 91.75 93 ALA A CA 1
ATOM 744 C C . ALA A 1 93 ? -11.387 17.338 54.273 1.00 91.75 93 ALA A C 1
ATOM 746 O O . ALA A 1 93 ? -11.879 17.303 53.149 1.00 91.75 93 ALA A O 1
ATOM 747 N N . SER A 1 94 ? -10.655 16.348 54.783 1.00 93.06 94 SER A N 1
ATOM 748 C CA . SER A 1 94 ? -10.431 15.067 54.110 1.00 93.06 94 SER A CA 1
ATOM 749 C C . SER A 1 94 ? -11.223 13.966 54.807 1.00 93.06 94 SER A C 1
ATOM 751 O O . SER A 1 94 ? -11.044 13.728 56.006 1.00 93.06 94 SER A O 1
ATOM 753 N N . VAL A 1 95 ? -12.079 13.286 54.051 1.00 94.44 95 VAL A N 1
ATOM 754 C CA . VAL A 1 95 ? -13.032 12.286 54.541 1.00 94.44 95 VAL A CA 1
ATOM 755 C C . VAL A 1 95 ? -12.817 10.992 53.766 1.00 94.44 95 VAL A C 1
ATOM 757 O O . VAL A 1 95 ? -12.819 10.995 52.538 1.00 94.44 95 VAL A O 1
ATOM 760 N N . SER A 1 96 ? -12.574 9.886 54.469 1.00 94.81 96 SER A N 1
ATOM 761 C CA . SER A 1 96 ? -12.470 8.565 53.841 1.00 94.81 96 SER A CA 1
ATOM 762 C C . SER A 1 96 ? -13.846 7.930 53.678 1.00 94.81 96 SER A C 1
ATOM 764 O O . SER A 1 96 ? -14.738 8.193 54.478 1.00 94.81 96 SER A O 1
ATOM 766 N N . ALA A 1 97 ? -14.000 7.059 52.682 1.00 93.00 97 ALA A N 1
ATOM 767 C CA . ALA A 1 97 ? -15.237 6.323 52.423 1.00 93.00 97 ALA A CA 1
ATOM 768 C C . ALA A 1 97 ? -15.709 5.563 53.669 1.00 93.00 97 ALA A C 1
ATOM 770 O O . ALA A 1 97 ? -16.836 5.747 54.107 1.00 93.00 97 ALA A O 1
ATOM 771 N N . ARG A 1 98 ? -14.789 4.845 54.330 1.00 93.38 98 ARG A N 1
ATOM 772 C CA . ARG A 1 98 ? -15.051 4.174 55.610 1.00 93.38 98 ARG A CA 1
ATOM 773 C C . ARG A 1 98 ? -15.623 5.123 56.668 1.00 93.38 98 ARG A C 1
ATOM 775 O O . ARG A 1 98 ? -16.569 4.770 57.350 1.00 93.38 98 ARG A O 1
ATOM 782 N N . ARG A 1 99 ? -15.059 6.329 56.806 1.00 92.44 99 ARG A N 1
ATOM 783 C CA . ARG A 1 99 ? -15.547 7.315 57.787 1.00 92.44 99 ARG A CA 1
ATOM 784 C C . ARG A 1 99 ? -16.913 7.873 57.416 1.00 92.44 99 ARG A C 1
ATOM 786 O O . ARG A 1 99 ? -17.699 8.184 58.297 1.00 92.44 99 ARG A O 1
ATOM 793 N N . PHE A 1 100 ? -17.168 8.040 56.125 1.00 94.12 100 PHE A N 1
ATOM 794 C CA . PHE A 1 100 ? -18.467 8.472 55.636 1.00 94.12 100 PHE A CA 1
ATOM 795 C C . PHE A 1 100 ? -19.539 7.407 55.917 1.00 94.12 100 PHE A C 1
ATOM 797 O O . PHE A 1 100 ? -20.619 7.743 56.387 1.00 94.12 100 PHE A O 1
ATOM 804 N N . GLU A 1 101 ? -19.218 6.127 55.715 1.00 93.12 101 GLU A N 1
ATOM 805 C CA . GLU A 1 101 ? -20.099 5.003 56.063 1.00 93.12 101 GLU A CA 1
ATOM 806 C C . GLU A 1 101 ? -20.304 4.869 57.578 1.00 93.12 101 GLU A C 1
ATOM 808 O O . GLU A 1 101 ? -21.428 4.662 58.017 1.00 93.12 101 GLU A O 1
ATOM 813 N N . GLU A 1 102 ? -19.258 5.059 58.391 1.00 91.88 102 GLU A N 1
ATOM 814 C CA . GLU A 1 102 ? -19.373 5.108 59.860 1.00 91.88 102 GLU A CA 1
ATOM 815 C C . GLU A 1 102 ? -20.308 6.247 60.316 1.00 91.88 102 GLU A C 1
ATOM 817 O O . GLU A 1 102 ? -21.118 6.055 61.222 1.00 91.88 102 GLU A O 1
ATOM 822 N N . ALA A 1 103 ? -20.244 7.415 59.667 1.00 91.38 103 ALA A N 1
ATOM 823 C CA . ALA A 1 103 ? -21.138 8.541 59.939 1.00 91.38 103 ALA A CA 1
ATOM 824 C C . ALA A 1 103 ? -22.592 8.260 59.520 1.00 91.38 103 ALA A C 1
ATOM 826 O O . ALA A 1 103 ? -23.512 8.579 60.270 1.00 91.38 103 ALA A O 1
ATOM 827 N N . LEU A 1 104 ? -22.810 7.616 58.366 1.00 91.19 104 LEU A N 1
ATOM 828 C CA . LEU A 1 104 ? -24.137 7.149 57.946 1.00 91.19 104 LEU A CA 1
ATOM 829 C C . LEU A 1 104 ? -24.721 6.156 58.959 1.00 91.19 104 LEU A C 1
ATOM 831 O O . LEU A 1 104 ? -25.833 6.372 59.442 1.00 91.19 104 LEU A O 1
ATOM 835 N N . ALA A 1 105 ? -23.940 5.141 59.341 1.00 90.25 105 ALA A N 1
ATOM 836 C CA . ALA A 1 105 ? -24.311 4.110 60.311 1.00 90.25 105 ALA A CA 1
ATOM 837 C C . ALA A 1 105 ? -24.627 4.675 61.707 1.00 90.25 105 ALA A C 1
ATOM 839 O O . ALA A 1 105 ? -25.498 4.159 62.401 1.00 90.25 105 ALA A O 1
ATOM 840 N N . GLY A 1 106 ? -23.927 5.735 62.123 1.00 87.50 106 GLY A N 1
ATOM 841 C CA . GLY A 1 106 ? -24.163 6.431 63.391 1.00 87.50 106 GLY A CA 1
ATOM 842 C C . GLY A 1 106 ? -25.288 7.472 63.357 1.00 87.50 106 GLY A C 1
ATOM 843 O O . GLY A 1 106 ? -25.560 8.102 64.378 1.00 87.50 106 GLY A O 1
ATOM 844 N N . SER A 1 107 ? -25.921 7.685 62.202 1.00 88.19 107 SER A N 1
ATOM 845 C CA . SER A 1 107 ? -26.988 8.670 62.009 1.00 88.19 107 SER A CA 1
ATOM 846 C C . SER A 1 107 ? -28.364 8.006 61.903 1.00 88.19 107 SER A C 1
ATOM 848 O O . SER A 1 107 ? -28.492 6.784 61.939 1.00 88.19 107 SER A O 1
ATOM 850 N N . ARG A 1 108 ? -29.413 8.811 61.684 1.00 86.56 108 ARG A N 1
ATOM 851 C CA . ARG A 1 108 ? -30.746 8.287 61.338 1.00 86.56 108 ARG A CA 1
ATOM 852 C C . ARG A 1 108 ? -30.758 7.457 60.043 1.00 86.56 108 ARG A C 1
ATOM 854 O O . ARG A 1 108 ? -31.712 6.738 59.814 1.00 86.56 108 ARG A O 1
ATOM 861 N N . PHE A 1 109 ? -29.705 7.528 59.221 1.00 89.88 109 PHE A N 1
ATOM 862 C CA . PHE A 1 109 ? -29.569 6.831 57.936 1.00 89.88 109 PHE A CA 1
ATOM 863 C C . PHE A 1 109 ? -28.831 5.488 58.028 1.00 89.88 109 PHE A C 1
ATOM 865 O O . PHE A 1 109 ? -28.242 5.052 57.043 1.00 89.88 109 PHE A O 1
ATOM 872 N N . ALA A 1 110 ? -28.841 4.822 59.186 1.00 83.75 110 ALA A N 1
ATOM 873 C CA . ALA A 1 110 ? -28.046 3.615 59.425 1.00 83.75 110 ALA A CA 1
ATOM 874 C C . ALA A 1 110 ? -28.330 2.438 58.467 1.00 83.75 110 ALA A C 1
ATOM 876 O O . ALA A 1 110 ? -27.501 1.540 58.338 1.00 83.75 110 ALA A O 1
ATOM 877 N N . GLY A 1 111 ? -29.479 2.454 57.783 1.00 81.75 111 GLY A N 1
ATOM 878 C CA . GLY A 1 111 ? -29.851 1.481 56.754 1.00 81.75 111 GLY A CA 1
ATOM 879 C C . GLY A 1 111 ? -29.379 1.810 55.333 1.00 81.75 111 GLY A C 1
ATOM 880 O O . GLY A 1 111 ? -29.655 1.018 54.443 1.00 81.75 111 GLY A O 1
ATOM 881 N N . ILE A 1 112 ? -28.707 2.946 55.104 1.00 87.69 112 ILE A N 1
ATOM 882 C CA . ILE A 1 112 ? -28.254 3.384 53.775 1.00 87.69 112 ILE A CA 1
ATOM 883 C C . ILE A 1 112 ? -26.737 3.217 53.668 1.00 87.69 112 ILE A C 1
ATOM 885 O O . ILE A 1 112 ? -25.968 3.878 54.371 1.00 87.69 112 ILE A O 1
ATOM 889 N N . GLY A 1 113 ? -26.292 2.356 52.755 1.00 89.88 113 GLY A N 1
ATOM 890 C CA . GLY A 1 113 ? -24.872 2.166 52.454 1.00 89.88 113 GLY A CA 1
ATOM 891 C C . GLY A 1 113 ? -24.261 3.331 51.663 1.00 89.88 113 GLY A C 1
ATOM 892 O O . GLY A 1 113 ? -24.958 4.106 51.008 1.00 89.88 113 GLY A O 1
ATOM 893 N N . GLY A 1 114 ? -22.926 3.437 51.633 1.00 89.50 114 GLY A N 1
ATOM 894 C CA . GLY A 1 114 ? -22.241 4.509 50.896 1.00 89.50 114 GLY A CA 1
ATOM 895 C C . GLY A 1 114 ? -22.558 4.528 49.392 1.00 89.50 114 GLY A C 1
ATOM 896 O O . GLY A 1 114 ? -22.706 5.594 48.797 1.00 89.50 114 GLY A O 1
ATOM 897 N N . LYS A 1 115 ? -22.731 3.350 48.773 1.00 90.56 115 LYS A N 1
ATOM 898 C CA . LYS A 1 115 ? -23.188 3.230 47.377 1.00 90.56 115 LYS A CA 1
ATOM 899 C C . LYS A 1 115 ? -24.636 3.705 47.212 1.00 90.56 115 LYS A C 1
ATOM 901 O O . LYS A 1 115 ? -24.901 4.484 46.307 1.00 90.56 115 LYS A O 1
ATOM 906 N N . GLU A 1 116 ? -25.543 3.275 48.081 1.00 88.94 116 GLU A N 1
ATOM 907 C CA . GLU A 1 116 ? -26.962 3.654 48.023 1.00 88.94 116 GLU A CA 1
ATOM 908 C C . GLU A 1 116 ? -27.136 5.166 48.205 1.00 88.94 116 GLU A C 1
ATOM 910 O O . GLU A 1 116 ? -27.895 5.787 47.470 1.00 88.94 116 GLU A O 1
ATOM 915 N N . ALA A 1 117 ? -26.348 5.797 49.083 1.00 90.94 117 ALA A N 1
ATOM 916 C CA . ALA A 1 117 ? -26.326 7.252 49.229 1.00 90.94 117 ALA A CA 1
ATOM 917 C C . ALA A 1 117 ? -25.950 7.972 47.917 1.00 90.94 117 ALA A C 1
ATOM 919 O O . ALA A 1 117 ? -26.541 8.999 47.582 1.00 90.94 117 ALA A O 1
ATOM 920 N N . LEU A 1 118 ? -25.001 7.426 47.143 1.00 92.38 118 LEU A N 1
ATOM 921 C CA . LEU A 1 118 ? -24.669 7.942 45.811 1.00 92.38 118 LEU A CA 1
ATOM 922 C C . LEU A 1 118 ? -25.823 7.738 44.818 1.00 92.38 118 LEU A C 1
ATOM 924 O O . LEU A 1 118 ? -26.160 8.659 44.076 1.00 92.38 118 LEU A O 1
ATOM 928 N N . GLU A 1 119 ? -26.430 6.553 44.802 1.00 92.12 119 GLU A N 1
ATOM 929 C CA . GLU A 1 119 ? -27.544 6.225 43.902 1.00 92.12 119 GLU A CA 1
ATOM 930 C C . GLU A 1 119 ? -28.754 7.131 44.145 1.00 92.12 119 GLU A C 1
ATOM 932 O O . GLU A 1 119 ? -29.299 7.701 43.197 1.00 92.12 119 GLU A O 1
ATOM 937 N N . LEU A 1 120 ? -29.102 7.341 45.416 1.00 91.88 120 LEU A N 1
ATOM 938 C CA . LEU A 1 120 ? -30.170 8.235 45.853 1.00 91.88 120 LEU A CA 1
ATOM 939 C C . LEU A 1 120 ? -29.878 9.693 45.481 1.00 91.88 120 LEU A C 1
ATOM 941 O O . LEU A 1 120 ? -30.738 10.378 44.922 1.00 91.88 120 LEU A O 1
ATOM 945 N N . TYR A 1 121 ? -28.663 10.180 45.760 1.00 92.69 121 TYR A N 1
ATOM 946 C CA . TYR A 1 121 ? -28.306 11.579 45.517 1.00 92.69 121 TYR A CA 1
ATOM 947 C C . TYR A 1 121 ? -28.298 11.934 44.024 1.00 92.69 121 TYR A C 1
ATOM 949 O O . TYR A 1 121 ? -28.890 12.941 43.622 1.00 92.69 121 TYR A O 1
ATOM 957 N N . PHE A 1 122 ? -27.671 11.089 43.198 1.00 91.88 122 PHE A N 1
ATOM 958 C CA . PHE A 1 122 ? -27.512 11.316 41.757 1.00 91.88 122 PHE A CA 1
ATOM 959 C C . PHE A 1 122 ? -28.642 10.735 40.902 1.00 91.88 122 PHE A C 1
ATOM 961 O O . PHE A 1 122 ? -28.626 10.936 39.686 1.00 91.88 122 PHE A O 1
ATOM 968 N N . GLN A 1 123 ? -29.608 10.035 41.511 1.00 89.56 123 GLN A N 1
ATOM 969 C CA . GLN A 1 123 ? -30.761 9.427 40.833 1.00 89.56 123 GLN A CA 1
ATOM 970 C C . GLN A 1 123 ? -30.350 8.478 39.691 1.00 89.56 123 GLN A C 1
ATOM 972 O O . GLN A 1 123 ? -31.019 8.377 38.663 1.00 89.56 123 GLN A O 1
ATOM 977 N N . ARG A 1 124 ? -29.195 7.816 39.843 1.00 88.44 124 ARG A N 1
ATOM 978 C CA . ARG A 1 124 ? -28.635 6.854 38.882 1.00 88.44 124 ARG A CA 1
ATOM 979 C C . ARG A 1 124 ? -27.598 5.961 39.561 1.00 88.44 124 ARG A C 1
ATOM 981 O O . ARG A 1 124 ? -26.915 6.400 40.483 1.00 88.44 124 ARG A O 1
ATOM 988 N N . THR A 1 125 ? -27.400 4.751 39.046 1.00 86.12 125 THR A N 1
ATOM 989 C CA . THR A 1 125 ? -26.355 3.841 39.540 1.00 86.12 125 THR A CA 1
ATOM 990 C C . THR A 1 125 ? -24.970 4.221 39.012 1.00 86.12 125 THR A C 1
ATOM 992 O O . THR A 1 125 ? -24.805 4.366 37.796 1.00 86.12 125 THR A O 1
ATOM 995 N N . PRO A 1 126 ? -23.948 4.371 39.878 1.00 82.69 126 PRO A N 1
ATOM 996 C CA . PRO A 1 126 ? -22.585 4.583 39.419 1.00 82.69 126 PRO A CA 1
ATOM 997 C C . PRO A 1 126 ? -22.071 3.304 38.751 1.00 82.69 126 PRO A C 1
ATOM 999 O O . PRO A 1 126 ? -21.942 2.260 39.387 1.00 82.69 126 PRO A O 1
ATOM 1002 N N . VAL A 1 127 ? -21.772 3.392 37.454 1.00 80.44 127 VAL A N 1
ATOM 1003 C CA . VAL A 1 127 ? -21.121 2.315 36.698 1.00 80.44 127 VAL A CA 1
ATOM 1004 C C . VAL A 1 127 ? -19.644 2.646 36.603 1.00 80.44 127 VAL A C 1
ATOM 1006 O O . VAL A 1 127 ? -19.269 3.678 36.044 1.00 80.44 127 VAL A O 1
ATOM 1009 N N . ASP A 1 128 ? -18.803 1.794 37.168 1.00 84.38 128 ASP A N 1
ATOM 1010 C CA . ASP A 1 128 ? -17.370 2.029 37.163 1.00 84.38 128 ASP A CA 1
ATOM 1011 C C . ASP A 1 128 ? -16.743 1.812 35.784 1.00 84.38 128 ASP A C 1
ATOM 1013 O O . ASP A 1 128 ? -17.298 1.148 34.908 1.00 84.38 128 ASP A O 1
ATOM 1017 N N . LYS A 1 129 ? -15.555 2.385 35.581 1.00 81.81 129 LYS A N 1
ATOM 1018 C CA . LYS A 1 129 ? -14.842 2.314 34.300 1.00 81.81 129 LYS A CA 1
ATOM 1019 C C . LYS A 1 129 ? -14.508 0.881 33.875 1.00 81.81 129 LYS A C 1
ATOM 1021 O O . LYS A 1 129 ? -14.380 0.644 32.676 1.00 81.81 129 LYS A O 1
ATOM 1026 N N . LYS A 1 130 ? -14.329 -0.057 34.812 1.00 82.62 130 LYS A N 1
ATOM 1027 C CA . LYS A 1 130 ? -14.043 -1.463 34.494 1.00 82.62 130 LYS A CA 1
ATOM 1028 C C . LYS A 1 130 ? -15.315 -2.156 34.012 1.00 82.62 130 LYS A C 1
ATOM 1030 O O . LYS A 1 130 ? -15.276 -2.809 32.976 1.00 82.62 130 LYS A O 1
ATOM 1035 N N . GLU A 1 131 ? -16.433 -1.950 34.697 1.00 85.31 131 GLU A N 1
ATOM 1036 C CA . GLU A 1 131 ? -17.741 -2.459 34.281 1.00 85.31 131 GLU A CA 1
ATOM 1037 C C . GLU A 1 131 ? -18.194 -1.858 32.942 1.00 85.31 131 GLU A C 1
ATOM 1039 O O . GLU A 1 131 ? -18.693 -2.579 32.082 1.00 85.31 131 GLU A O 1
ATOM 1044 N N . GLN A 1 132 ? -17.958 -0.562 32.706 1.00 83.31 132 GLN A N 1
ATOM 1045 C CA . GLN A 1 132 ? -18.218 0.061 31.402 1.00 83.31 132 GLN A CA 1
ATOM 1046 C C . GLN A 1 132 ? -17.413 -0.605 30.281 1.00 83.31 132 GLN A C 1
ATOM 1048 O O . GLN A 1 132 ? -17.987 -0.958 29.257 1.00 83.31 132 GLN A O 1
ATOM 1053 N N . ARG A 1 133 ? -16.105 -0.823 30.480 1.00 84.31 133 ARG A N 1
ATOM 1054 C CA . ARG A 1 133 ? -15.261 -1.513 29.490 1.00 84.31 133 ARG A CA 1
ATOM 1055 C C . ARG A 1 133 ? -15.713 -2.946 29.247 1.00 84.31 133 ARG A C 1
ATOM 1057 O O . ARG A 1 133 ? -15.771 -3.348 28.095 1.00 84.31 133 ARG A O 1
ATOM 1064 N N . ARG A 1 134 ? -16.090 -3.681 30.298 1.00 86.25 134 ARG A N 1
ATOM 1065 C CA . ARG A 1 134 ? -16.618 -5.046 30.171 1.00 86.25 134 ARG A CA 1
ATOM 1066 C C . ARG A 1 134 ? -17.882 -5.073 29.311 1.00 86.25 134 ARG A C 1
ATOM 1068 O O . ARG A 1 134 ? -17.970 -5.875 28.393 1.00 86.25 134 ARG A O 1
ATOM 1075 N N . ARG A 1 135 ? -18.829 -4.158 29.555 1.00 87.56 135 ARG A N 1
ATOM 1076 C CA . ARG A 1 135 ? -20.046 -4.032 28.732 1.00 87.56 135 ARG A CA 1
ATOM 1077 C C . ARG A 1 135 ? -19.725 -3.679 27.282 1.00 87.56 135 ARG A C 1
ATOM 1079 O O . ARG A 1 135 ? -20.336 -4.231 26.376 1.00 87.56 135 ARG A O 1
ATOM 1086 N N . GLU A 1 136 ? -18.776 -2.772 27.058 1.00 89.06 136 GLU A N 1
ATOM 1087 C CA . GLU A 1 136 ? -18.318 -2.420 25.710 1.00 89.06 136 GLU A CA 1
ATOM 1088 C C . GLU A 1 136 ? -17.681 -3.631 25.006 1.00 89.06 136 GLU A C 1
ATOM 1090 O O . GLU A 1 136 ? -17.993 -3.896 23.848 1.00 89.06 136 GLU A O 1
ATOM 1095 N N . GLU A 1 137 ? -16.831 -4.395 25.695 1.00 88.00 137 GLU A N 1
ATOM 1096 C CA . GLU A 1 137 ? -16.214 -5.626 25.184 1.00 88.00 137 GLU A CA 1
ATOM 1097 C C . GLU A 1 137 ? -17.259 -6.706 24.868 1.00 88.00 137 GLU A C 1
ATOM 1099 O O . GLU A 1 137 ? -17.190 -7.319 23.805 1.00 88.00 137 GLU A O 1
ATOM 1104 N N . GLU A 1 138 ? -18.268 -6.886 25.722 1.00 90.19 138 GLU A N 1
ATOM 1105 C CA . GLU A 1 138 ? -19.393 -7.802 25.488 1.00 90.19 138 GLU A CA 1
ATOM 1106 C C . GLU A 1 138 ? -20.231 -7.394 24.272 1.00 90.19 138 GLU A C 1
ATOM 1108 O O . GLU A 1 138 ? -20.603 -8.240 23.458 1.00 90.19 138 GLU A O 1
ATOM 1113 N N . GLN A 1 139 ? -20.492 -6.095 24.104 1.00 91.69 139 GLN A N 1
ATOM 1114 C CA . GLN A 1 139 ? -21.188 -5.570 22.928 1.00 91.69 139 GLN A CA 1
ATOM 1115 C C . GLN A 1 139 ? -20.377 -5.783 21.645 1.00 91.69 139 GLN A C 1
ATOM 1117 O O . GLN A 1 139 ? -20.935 -6.201 20.631 1.00 91.69 139 GLN A O 1
ATOM 1122 N N . TRP A 1 140 ? -19.061 -5.548 21.687 1.00 92.31 140 TRP A N 1
ATOM 1123 C CA . TRP A 1 140 ? -18.161 -5.843 20.571 1.00 92.31 140 TRP A CA 1
ATOM 1124 C C . TRP A 1 140 ? -18.139 -7.336 20.230 1.00 92.31 140 TRP A C 1
ATOM 1126 O O . TRP A 1 140 ? -18.261 -7.685 19.057 1.00 92.31 140 TRP A O 1
ATOM 1136 N N . ALA A 1 141 ? -18.029 -8.207 21.235 1.00 90.75 141 ALA A N 1
ATOM 1137 C CA . ALA A 1 141 ? -18.037 -9.655 21.052 1.00 90.75 141 ALA A CA 1
ATOM 1138 C C . ALA A 1 141 ? -19.356 -10.131 20.424 1.00 90.75 141 ALA A C 1
ATOM 1140 O O . ALA A 1 141 ? -19.337 -10.862 19.436 1.00 90.75 141 ALA A O 1
ATOM 1141 N N . SER A 1 142 ? -20.495 -9.643 20.924 1.00 93.31 142 SER A N 1
ATOM 1142 C CA . SER A 1 142 ? -21.817 -9.956 20.369 1.00 93.31 142 SER A CA 1
ATOM 1143 C C . SER A 1 142 ? -21.982 -9.461 18.926 1.00 93.31 142 SER A C 1
ATOM 1145 O O . SER A 1 142 ? -22.512 -10.185 18.079 1.00 93.31 142 SER A O 1
ATOM 1147 N N . LEU A 1 143 ? -21.490 -8.255 18.608 1.00 94.12 143 LEU A N 1
ATOM 1148 C CA . LEU A 1 143 ? -21.501 -7.734 17.240 1.00 94.12 143 LEU A CA 1
ATOM 1149 C C . LEU A 1 143 ? -20.675 -8.618 16.297 1.00 94.12 143 LEU A C 1
ATOM 1151 O O . LEU A 1 143 ? -21.163 -8.973 15.223 1.00 94.12 143 LEU A O 1
ATOM 1155 N N . LEU A 1 144 ? -19.447 -8.967 16.687 1.00 92.75 144 LEU A N 1
ATOM 1156 C CA . LEU A 1 144 ? -18.555 -9.806 15.885 1.00 92.75 144 LEU A CA 1
ATOM 1157 C C . LEU A 1 144 ? -19.141 -11.203 15.673 1.00 92.75 144 LEU A C 1
ATOM 1159 O O . LEU A 1 144 ? -19.193 -11.660 14.535 1.00 92.75 144 LEU A O 1
ATOM 1163 N N . GLU A 1 145 ? -19.671 -11.833 16.724 1.00 92.00 145 GLU A N 1
ATOM 1164 C CA . GLU A 1 145 ? -20.309 -13.149 16.635 1.00 92.00 145 GLU A CA 1
ATOM 1165 C C . GLU A 1 145 ? -21.497 -13.136 15.659 1.00 92.00 145 GLU A C 1
ATOM 1167 O O . GLU A 1 145 ? -21.641 -14.031 14.822 1.00 92.00 145 GLU A O 1
ATOM 1172 N N . ARG A 1 146 ? -22.345 -12.101 15.725 1.00 94.50 146 ARG A N 1
ATOM 1173 C CA . ARG A 1 146 ? -23.477 -11.934 14.804 1.00 94.50 146 ARG A CA 1
ATOM 1174 C C . ARG A 1 146 ? -23.007 -11.791 13.355 1.00 94.50 146 ARG A C 1
ATOM 1176 O O . ARG A 1 146 ? -23.531 -12.471 12.476 1.00 94.50 146 ARG A O 1
ATOM 1183 N N . ILE A 1 147 ? -22.015 -10.934 13.114 1.00 94.25 147 ILE A N 1
ATOM 1184 C CA . ILE A 1 147 ? -21.460 -10.688 11.777 1.00 94.25 147 ILE A CA 1
ATOM 1185 C C . ILE A 1 147 ? -20.783 -11.940 11.208 1.00 94.25 147 ILE A C 1
ATOM 1187 O O . ILE A 1 147 ? -20.956 -12.248 10.030 1.00 94.25 147 ILE A O 1
ATOM 1191 N N . GLU A 1 148 ? -20.056 -12.689 12.034 1.00 90.50 148 GLU A N 1
ATOM 1192 C CA . GLU A 1 148 ? -19.420 -13.940 11.630 1.00 90.50 148 GLU A CA 1
ATOM 1193 C C . GLU A 1 148 ? -20.456 -15.011 11.264 1.00 90.50 148 GLU A C 1
ATOM 1195 O O . GLU A 1 148 ? -20.326 -15.662 10.224 1.00 90.50 148 GLU A O 1
ATOM 1200 N N . LYS A 1 149 ? -21.526 -15.161 12.060 1.00 90.81 149 LYS A N 1
ATOM 1201 C CA . LYS A 1 149 ? -22.646 -16.064 11.736 1.00 90.81 149 LYS A CA 1
ATOM 1202 C C . LYS A 1 149 ? -23.298 -15.701 10.403 1.00 90.81 149 LYS A C 1
ATOM 1204 O O . LYS A 1 149 ? -23.540 -16.591 9.586 1.00 90.81 149 LYS A O 1
ATOM 1209 N N . ASP A 1 150 ? -23.545 -14.415 10.160 1.00 90.31 150 ASP A N 1
ATOM 1210 C CA . ASP A 1 150 ? -24.105 -13.941 8.891 1.00 90.31 150 ASP A CA 1
ATOM 1211 C C . ASP A 1 150 ? -23.174 -14.229 7.704 1.00 90.31 150 ASP A C 1
ATOM 1213 O O . ASP A 1 150 ? -23.633 -14.727 6.674 1.00 90.31 150 ASP A O 1
ATOM 1217 N N . ALA A 1 151 ? -21.869 -13.987 7.856 1.00 87.81 151 ALA A N 1
ATOM 1218 C CA . ALA A 1 151 ? -20.877 -14.269 6.820 1.00 87.81 151 ALA A CA 1
ATOM 1219 C C . ALA A 1 151 ? -20.813 -15.768 6.475 1.00 87.81 151 ALA A C 1
ATOM 1221 O O . ALA A 1 151 ? -20.850 -16.136 5.299 1.00 87.81 151 ALA A O 1
ATOM 1222 N N . ARG A 1 152 ? -20.794 -16.643 7.491 1.00 87.06 152 ARG A N 1
ATOM 1223 C CA . ARG A 1 152 ? -20.798 -18.107 7.317 1.00 87.06 152 ARG A CA 1
ATOM 1224 C C . ARG A 1 152 ? -22.088 -18.613 6.667 1.00 87.06 152 ARG A C 1
ATOM 1226 O O . ARG A 1 152 ? -22.041 -19.513 5.832 1.00 87.06 152 ARG A O 1
ATOM 1233 N N . ARG A 1 153 ? -23.244 -18.031 7.007 1.00 87.38 153 ARG A N 1
ATOM 1234 C CA . ARG A 1 153 ? -24.530 -18.369 6.372 1.00 87.38 153 ARG A CA 1
ATOM 1235 C C . ARG A 1 153 ? -24.521 -18.048 4.875 1.00 87.38 153 ARG A C 1
ATOM 1237 O O . ARG A 1 153 ? -24.832 -18.920 4.068 1.00 87.38 153 ARG A O 1
ATOM 1244 N N . LEU A 1 154 ? -24.114 -16.831 4.507 1.00 83.88 154 LEU A N 1
ATOM 1245 C CA . LEU A 1 154 ? -24.022 -16.410 3.102 1.00 83.88 154 LEU A CA 1
ATOM 1246 C C . LEU A 1 154 ? -23.034 -17.271 2.303 1.00 83.88 154 LEU A C 1
ATOM 1248 O O . LEU A 1 154 ? -23.247 -17.546 1.122 1.00 83.88 154 LEU A O 1
ATOM 1252 N N . GLU A 1 155 ? -21.952 -17.722 2.936 1.00 77.75 155 GLU A N 1
ATOM 1253 C CA . GLU A 1 155 ? -21.007 -18.653 2.322 1.00 77.75 155 GLU A CA 1
ATOM 1254 C C . GLU A 1 155 ? -21.644 -20.016 2.016 1.00 77.75 155 GLU A C 1
ATOM 1256 O O . GLU A 1 155 ? -21.473 -20.532 0.908 1.00 77.75 155 GLU A O 1
ATOM 1261 N N . GLN A 1 156 ? -22.396 -20.589 2.959 1.00 79.81 156 GLN A N 1
ATOM 1262 C CA . GLN A 1 156 ? -23.087 -21.865 2.752 1.00 79.81 156 GLN A CA 1
ATOM 1263 C C . GLN A 1 156 ? -24.120 -21.778 1.624 1.00 79.81 156 GLN A C 1
ATOM 1265 O O . GLN A 1 156 ? -24.236 -22.704 0.823 1.00 79.81 156 GLN A O 1
ATOM 1270 N N . GLU A 1 157 ? -24.853 -20.667 1.537 1.00 82.56 157 GLU A N 1
ATOM 1271 C CA . GLU A 1 157 ? -25.822 -20.417 0.464 1.00 82.56 157 GLU A CA 1
ATOM 1272 C C . GLU A 1 157 ? -25.141 -20.332 -0.908 1.00 82.56 157 GLU A C 1
ATOM 1274 O O . GLU A 1 157 ? -25.576 -20.992 -1.851 1.00 82.56 157 GLU A O 1
ATOM 1279 N N . ARG A 1 158 ? -24.026 -19.595 -1.015 1.00 74.56 158 ARG A N 1
ATOM 1280 C CA . ARG A 1 158 ? -23.250 -19.506 -2.265 1.00 74.56 158 ARG A CA 1
ATOM 1281 C C . ARG A 1 158 ? -22.640 -20.840 -2.674 1.00 74.56 158 ARG A C 1
ATOM 1283 O O . ARG A 1 158 ? -22.718 -21.203 -3.839 1.00 74.56 158 ARG A O 1
ATOM 1290 N N . SER A 1 159 ? -22.088 -21.591 -1.725 1.00 72.88 159 SER A N 1
ATOM 1291 C CA . SER A 1 159 ? -21.469 -22.893 -2.011 1.00 72.88 159 SER A CA 1
ATOM 1292 C C . SER A 1 159 ? -22.494 -23.899 -2.547 1.00 72.88 159 SER A C 1
ATOM 1294 O O . SER A 1 159 ? -22.191 -24.665 -3.455 1.00 72.88 159 SER A O 1
ATOM 1296 N N . LYS A 1 160 ? -23.737 -23.858 -2.045 1.00 74.56 160 LYS A N 1
ATOM 1297 C CA . LYS A 1 160 ? -24.850 -24.657 -2.585 1.00 74.56 160 LYS A CA 1
ATOM 1298 C C . LYS A 1 160 ? -25.250 -24.236 -4.002 1.00 74.56 160 LYS A C 1
ATOM 1300 O O . LYS A 1 160 ? -25.638 -25.094 -4.785 1.00 74.56 160 LYS A O 1
ATOM 1305 N N . ALA A 1 161 ? -25.165 -22.945 -4.326 1.00 68.25 161 ALA A N 1
ATOM 1306 C CA . ALA A 1 161 ? -25.452 -22.434 -5.666 1.00 68.25 161 ALA A CA 1
ATOM 1307 C C . ALA A 1 161 ? -24.334 -22.758 -6.679 1.00 68.25 161 ALA A C 1
ATOM 1309 O O . ALA A 1 161 ? -24.624 -23.030 -7.839 1.00 68.25 161 ALA A O 1
ATOM 1310 N N . GLU A 1 162 ? -23.071 -22.767 -6.239 1.00 65.38 162 GLU A N 1
ATOM 1311 C CA . GLU A 1 162 ? -21.887 -23.060 -7.069 1.00 65.38 162 GLU A CA 1
ATOM 1312 C C . GLU A 1 162 ? -21.666 -24.571 -7.302 1.00 65.38 162 GLU A C 1
ATOM 1314 O O . GLU A 1 162 ? -21.003 -24.951 -8.263 1.00 65.38 162 GLU A O 1
ATOM 1319 N N . ALA A 1 163 ? -22.273 -25.453 -6.496 1.00 56.22 163 ALA A N 1
ATOM 1320 C CA . ALA A 1 163 ? -22.170 -26.915 -6.624 1.00 56.22 163 ALA A CA 1
ATOM 1321 C C . ALA A 1 163 ? -22.747 -27.507 -7.939 1.00 56.22 163 ALA A C 1
ATOM 1323 O O . ALA A 1 163 ? -22.701 -28.719 -8.138 1.00 56.22 163 ALA A O 1
ATOM 1324 N N . GLY A 1 164 ? -23.278 -26.674 -8.843 1.00 48.44 164 GLY A N 1
ATOM 1325 C CA . GLY A 1 164 ? -23.684 -27.053 -10.202 1.00 48.44 164 GLY A CA 1
ATOM 1326 C C . GLY A 1 164 ? -22.588 -26.928 -11.273 1.00 48.44 164 GLY A C 1
ATOM 1327 O O . GLY A 1 164 ? -22.757 -27.472 -12.361 1.00 48.44 164 GLY A O 1
ATOM 1328 N N . GLU A 1 165 ? -21.460 -26.264 -10.993 1.00 44.97 165 GLU A N 1
ATOM 1329 C CA . GLU A 1 165 ? -20.374 -26.051 -11.961 1.00 44.97 165 GLU A CA 1
ATOM 1330 C C . GLU A 1 165 ? -19.016 -26.473 -11.373 1.00 44.97 165 GLU A C 1
ATOM 1332 O O . GLU A 1 165 ? -18.344 -25.730 -10.672 1.00 44.97 165 GLU A O 1
ATOM 1337 N N . THR A 1 166 ? -18.593 -27.690 -11.727 1.00 40.84 166 THR A N 1
ATOM 1338 C CA . THR A 1 166 ? -17.232 -28.247 -11.592 1.00 40.84 166 THR A CA 1
ATOM 1339 C C . THR A 1 166 ? -16.594 -28.181 -10.192 1.00 40.84 166 THR A C 1
ATOM 1341 O O . THR A 1 166 ? -15.878 -27.249 -9.837 1.00 40.84 166 THR A O 1
ATOM 1344 N N . GLU A 1 167 ? -16.734 -29.278 -9.441 1.00 41.47 167 GLU A N 1
ATOM 1345 C CA . GLU A 1 167 ? -15.966 -29.591 -8.229 1.00 41.47 167 GLU A CA 1
ATOM 1346 C C . GLU A 1 167 ? -14.463 -29.773 -8.523 1.00 41.47 167 GLU A C 1
ATOM 1348 O O . GLU A 1 167 ? -13.953 -30.892 -8.544 1.00 41.47 167 GLU A O 1
ATOM 1353 N N . ARG A 1 168 ? -13.708 -28.697 -8.752 1.00 37.88 168 ARG A N 1
ATOM 1354 C CA . ARG A 1 168 ? -12.245 -28.712 -8.591 1.00 37.88 168 ARG A CA 1
ATOM 1355 C C . ARG A 1 168 ? -11.779 -27.368 -8.035 1.00 37.88 168 ARG A C 1
ATOM 1357 O O . ARG A 1 168 ? -12.104 -26.330 -8.587 1.00 37.88 168 ARG A O 1
ATOM 1364 N N . GLU A 1 169 ? -10.960 -27.434 -6.980 1.00 43.38 169 GLU A N 1
ATOM 1365 C CA . GLU A 1 169 ? -10.144 -26.341 -6.407 1.00 43.38 169 GLU A CA 1
ATOM 1366 C C . GLU A 1 169 ? -10.809 -25.429 -5.349 1.00 43.38 169 GLU A C 1
ATOM 1368 O O . GLU A 1 169 ? -10.980 -24.231 -5.556 1.00 43.38 169 GLU A O 1
ATOM 1373 N N . GLN A 1 170 ? -11.098 -25.957 -4.150 1.00 45.91 170 GLN A N 1
ATOM 1374 C CA . GLN A 1 170 ? -11.478 -25.144 -2.975 1.00 45.91 170 GLN A CA 1
ATOM 1375 C C . GLN A 1 170 ? -10.725 -25.556 -1.694 1.00 45.91 170 GLN A C 1
ATOM 1377 O O . GLN A 1 170 ? -11.325 -25.919 -0.689 1.00 45.91 170 GLN A O 1
ATOM 1382 N N . THR A 1 171 ? -9.391 -25.514 -1.703 1.00 38.31 171 THR A N 1
ATOM 1383 C CA . THR A 1 171 ? -8.562 -25.814 -0.513 1.00 38.31 171 THR A CA 1
ATOM 1384 C C . THR A 1 171 ? -7.846 -24.570 0.017 1.00 38.31 171 THR A C 1
ATOM 1386 O O . THR A 1 171 ? -6.621 -24.539 0.119 1.00 38.31 171 THR A O 1
ATOM 1389 N N . GLY A 1 172 ? -8.619 -23.533 0.348 1.00 52.41 172 GLY A N 1
ATOM 1390 C CA . GLY A 1 172 ? -8.147 -22.322 1.021 1.00 52.41 172 GLY A CA 1
ATOM 1391 C C . GLY A 1 172 ? -9.316 -21.582 1.674 1.00 52.41 172 GLY A C 1
ATOM 1392 O O . GLY A 1 172 ? -10.322 -21.328 1.013 1.00 52.41 172 GLY A O 1
ATOM 1393 N N . GLY A 1 173 ? -9.222 -21.284 2.975 1.00 61.84 173 GLY A N 1
ATOM 1394 C CA . GLY A 1 173 ? -10.264 -20.543 3.697 1.00 61.84 173 GLY A CA 1
ATOM 1395 C C . GLY A 1 173 ? -10.446 -19.129 3.135 1.00 61.84 173 GLY A C 1
ATOM 1396 O O . GLY A 1 173 ? -9.474 -18.502 2.707 1.00 61.84 173 GLY A O 1
ATOM 1397 N N . ARG A 1 174 ? -11.685 -18.613 3.121 1.00 75.44 174 ARG A N 1
ATOM 1398 C CA . ARG A 1 174 ? -11.961 -17.251 2.637 1.00 75.44 174 ARG A CA 1
ATOM 1399 C C . ARG A 1 174 ? -11.220 -16.212 3.487 1.00 75.44 174 ARG A C 1
ATOM 1401 O O . ARG A 1 174 ? -11.363 -16.252 4.713 1.00 75.44 174 ARG A O 1
ATOM 1408 N N . PRO A 1 175 ? -10.528 -15.233 2.871 1.00 85.44 175 PRO A N 1
ATOM 1409 C CA . PRO A 1 175 ? -9.825 -14.180 3.604 1.00 85.44 175 PRO A CA 1
ATOM 1410 C C . PRO A 1 175 ? -10.710 -13.463 4.632 1.00 85.44 175 PRO A C 1
ATOM 1412 O O . PRO A 1 175 ? -10.271 -13.206 5.746 1.00 85.44 175 PRO A O 1
ATOM 1415 N N . ALA A 1 176 ? -11.982 -13.213 4.302 1.00 89.00 176 ALA A N 1
ATOM 1416 C CA . ALA A 1 176 ? -12.924 -12.543 5.195 1.00 89.00 176 ALA A CA 1
ATOM 1417 C C . ALA A 1 176 ? -13.166 -13.289 6.521 1.00 89.00 176 ALA A C 1
ATOM 1419 O O . ALA A 1 176 ? -13.261 -12.650 7.565 1.00 89.00 176 ALA A O 1
ATOM 1420 N N . LEU A 1 177 ? -13.247 -14.624 6.506 1.00 87.06 177 LEU A N 1
ATOM 1421 C CA . LEU A 1 177 ? -13.478 -15.401 7.729 1.00 87.06 177 LEU A CA 1
ATOM 1422 C C . LEU A 1 177 ? -12.227 -15.472 8.602 1.00 87.06 177 LEU A C 1
ATOM 1424 O O . LEU A 1 177 ? -12.332 -15.319 9.814 1.00 87.06 177 LEU A O 1
ATOM 1428 N N . VAL A 1 178 ? -11.053 -15.641 7.984 1.00 87.56 178 VAL A N 1
ATOM 1429 C CA . VAL A 1 178 ? -9.765 -15.597 8.698 1.00 87.56 178 VAL A CA 1
ATOM 1430 C C . VAL A 1 178 ? -9.601 -14.242 9.391 1.00 87.56 178 VAL A C 1
ATOM 1432 O O . VAL A 1 178 ? -9.302 -14.181 10.580 1.00 87.56 178 VAL A O 1
ATOM 1435 N N . TRP A 1 179 ? -9.901 -13.163 8.669 1.00 91.50 179 TRP A N 1
ATOM 1436 C CA . TRP A 1 179 ? -9.865 -11.799 9.184 1.00 91.50 179 TRP A CA 1
ATOM 1437 C C . TRP A 1 179 ? -10.816 -11.562 10.362 1.00 91.50 179 TRP A C 1
ATOM 1439 O O . TRP A 1 179 ? -10.426 -10.946 11.353 1.00 91.50 179 TRP A O 1
ATOM 1449 N N . LEU A 1 180 ? -12.059 -12.053 10.282 1.00 90.62 180 LEU A N 1
ATOM 1450 C CA . LEU A 1 180 ? -13.026 -11.919 11.376 1.00 90.62 180 LEU A CA 1
ATOM 1451 C C . LEU A 1 180 ? -12.560 -12.650 12.638 1.00 90.62 180 LEU A C 1
ATOM 1453 O O . LEU A 1 180 ? -12.636 -12.082 13.728 1.00 90.62 180 LEU A O 1
ATOM 1457 N N . SER A 1 181 ? -12.045 -13.874 12.492 1.00 86.56 181 SER A N 1
ATOM 1458 C CA . SER A 1 181 ? -11.507 -14.641 13.619 1.00 86.56 181 SER A CA 1
ATOM 1459 C C . SER A 1 181 ? -10.301 -13.946 14.262 1.00 86.56 181 SER A C 1
ATOM 1461 O O . SER A 1 181 ? -10.198 -13.921 15.487 1.00 86.56 181 SER A O 1
ATOM 1463 N N . GLU A 1 182 ? -9.426 -13.325 13.467 1.00 87.31 182 GLU A N 1
ATOM 1464 C CA . GLU A 1 182 ? -8.298 -12.542 13.983 1.00 87.31 182 GLU A CA 1
ATOM 1465 C C . GLU A 1 182 ? -8.768 -11.298 14.744 1.00 87.31 182 GLU A C 1
ATOM 1467 O O . GLU A 1 182 ? -8.341 -11.066 15.871 1.00 87.31 182 GLU A O 1
ATOM 1472 N N . ILE A 1 183 ? -9.706 -10.522 14.191 1.00 88.00 183 ILE A N 1
ATOM 1473 C CA . ILE A 1 183 ? -10.238 -9.334 14.879 1.00 88.00 183 ILE A CA 1
ATOM 1474 C C . ILE A 1 183 ? -10.905 -9.694 16.209 1.00 88.00 183 ILE A C 1
ATOM 1476 O O . ILE A 1 183 ? -10.811 -8.917 17.158 1.00 88.00 183 ILE A O 1
ATOM 1480 N N . ALA A 1 184 ? -11.564 -10.851 16.290 1.00 82.69 184 ALA A N 1
ATOM 1481 C CA . ALA A 1 184 ? -12.165 -11.329 17.530 1.00 82.69 184 ALA A CA 1
ATOM 1482 C C . ALA A 1 184 ? -11.119 -11.737 18.586 1.00 82.69 184 ALA A C 1
ATOM 1484 O O . ALA A 1 184 ? -11.382 -11.604 19.780 1.00 82.69 184 ALA A O 1
ATOM 1485 N N . GLY A 1 185 ? -9.945 -12.216 18.160 1.00 72.25 185 GLY A N 1
ATOM 1486 C CA . GLY A 1 185 ? -8.865 -12.668 19.044 1.00 72.25 185 GLY A CA 1
ATOM 1487 C C . GLY A 1 185 ? -7.798 -11.618 19.379 1.00 72.25 185 GLY A C 1
ATOM 1488 O O . GLY A 1 185 ? -7.059 -11.794 20.348 1.00 72.25 185 GLY A O 1
ATOM 1489 N N . CYS A 1 186 ? -7.690 -10.536 18.605 1.00 65.50 186 CYS A N 1
ATOM 1490 C CA . CYS A 1 186 ? -6.588 -9.578 18.707 1.00 65.50 186 CYS A CA 1
ATOM 1491 C C . CYS A 1 186 ? -6.880 -8.356 19.594 1.00 65.50 186 CYS A C 1
ATOM 1493 O O . CYS A 1 186 ? -7.990 -7.827 19.669 1.00 65.50 186 CYS A O 1
ATOM 1495 N N . GLY A 1 187 ? -5.818 -7.851 20.230 1.00 62.12 187 GLY A N 1
ATOM 1496 C CA . GLY A 1 187 ? -5.824 -6.570 20.936 1.00 62.12 187 GLY A CA 1
ATOM 1497 C C . GLY A 1 187 ? -5.824 -5.354 19.997 1.00 62.12 187 GLY A C 1
ATOM 1498 O O . GLY A 1 187 ? -5.735 -5.467 18.776 1.00 62.12 187 GLY A O 1
ATOM 1499 N N . GLU A 1 188 ? -5.893 -4.149 20.572 1.00 70.06 188 GLU A N 1
ATOM 1500 C CA . GLU A 1 188 ? -5.807 -2.872 19.839 1.00 70.06 188 GLU A CA 1
ATOM 1501 C C . GLU A 1 188 ? -4.370 -2.549 19.398 1.00 70.06 188 GLU A C 1
ATOM 1503 O O . GLU A 1 188 ? -3.807 -1.513 19.760 1.00 70.06 188 GLU A O 1
ATOM 1508 N N . GLU A 1 189 ? -3.755 -3.425 18.606 1.00 77.38 189 GLU A N 1
ATOM 1509 C CA . GLU A 1 189 ? -2.439 -3.146 18.040 1.00 77.38 189 GLU A CA 1
ATOM 1510 C C . GLU A 1 189 ? -2.503 -1.918 17.132 1.00 77.38 189 GLU A C 1
ATOM 1512 O O . GLU A 1 189 ? -3.386 -1.779 16.275 1.00 77.38 189 GLU A O 1
ATOM 1517 N N . LYS A 1 190 ? -1.569 -0.987 17.334 1.00 75.25 190 LYS A N 1
ATOM 1518 C CA . LYS A 1 190 ? -1.546 0.279 16.604 1.00 75.25 190 LYS A CA 1
ATOM 1519 C C . LYS A 1 190 ? -1.367 0.007 15.110 1.00 75.25 190 LYS A C 1
ATOM 1521 O O . LYS A 1 190 ? -0.388 -0.599 14.702 1.00 75.25 190 LYS A O 1
ATOM 1526 N N . GLY A 1 191 ? -2.290 0.520 14.300 1.00 77.50 191 GLY A N 1
ATOM 1527 C CA . GLY A 1 191 ? -2.268 0.316 12.849 1.00 77.50 191 GLY A CA 1
ATOM 1528 C C . GLY A 1 191 ? -2.961 -0.965 12.376 1.00 77.50 191 GLY A C 1
ATOM 1529 O O . GLY A 1 191 ? -2.925 -1.237 11.184 1.00 77.50 191 GLY A O 1
ATOM 1530 N N . SER A 1 192 ? -3.623 -1.719 13.259 1.00 88.25 192 SER A N 1
ATOM 1531 C CA . SER A 1 192 ? -4.461 -2.865 12.879 1.00 88.25 192 SER A CA 1
ATOM 1532 C C . SER A 1 192 ? -5.866 -2.452 12.414 1.00 88.25 192 SER A C 1
ATOM 1534 O O . SER A 1 192 ? -6.360 -1.358 12.722 1.00 88.25 192 SER A O 1
ATOM 1536 N N . CYS A 1 193 ? -6.559 -3.372 11.730 1.00 91.25 193 CYS A N 1
ATOM 1537 C CA . CYS A 1 193 ? -7.978 -3.217 11.397 1.00 91.25 193 CYS A CA 1
ATOM 1538 C C . CYS A 1 193 ? -8.845 -3.046 12.659 1.00 91.25 193 CYS A C 1
ATOM 1540 O O . CYS A 1 193 ? -9.726 -2.185 12.681 1.00 91.25 193 CYS A O 1
ATOM 1542 N N . ALA A 1 194 ? -8.567 -3.805 13.727 1.00 91.12 194 ALA A N 1
ATOM 1543 C CA . ALA A 1 194 ? -9.300 -3.734 14.994 1.00 91.12 194 ALA A CA 1
ATOM 1544 C C . ALA A 1 194 ? -9.160 -2.358 15.670 1.00 91.12 194 ALA A C 1
ATOM 1546 O O . ALA A 1 194 ? -10.156 -1.748 16.073 1.00 91.12 194 ALA A O 1
ATOM 1547 N N . ALA A 1 195 ? -7.938 -1.817 15.730 1.00 91.69 195 ALA A N 1
ATOM 1548 C CA . ALA A 1 195 ? -7.698 -0.480 16.269 1.00 91.69 195 ALA A CA 1
ATOM 1549 C C . ALA A 1 195 ? -8.397 0.609 15.439 1.00 91.69 195 ALA A C 1
ATOM 1551 O O . ALA A 1 195 ? -8.943 1.562 16.003 1.00 91.69 195 ALA A O 1
ATOM 1552 N N . TYR A 1 196 ? -8.426 0.463 14.109 1.00 93.88 196 TYR A N 1
ATOM 1553 C CA . TYR A 1 196 ? -9.147 1.389 13.237 1.00 93.88 196 TYR A CA 1
ATOM 1554 C C . TYR A 1 196 ? -10.660 1.345 13.487 1.00 93.88 196 TYR A C 1
ATOM 1556 O O . TYR A 1 196 ? -11.262 2.393 13.711 1.00 93.88 196 TYR A O 1
ATOM 1564 N N . LEU A 1 197 ? -11.269 0.155 13.543 1.00 93.81 197 LEU A N 1
ATOM 1565 C CA . LEU A 1 197 ? -12.697 -0.015 13.848 1.00 93.81 197 LEU A CA 1
ATOM 1566 C C . LEU A 1 197 ? -13.078 0.650 15.176 1.00 93.81 197 LEU A C 1
ATOM 1568 O O . LEU A 1 197 ? -14.011 1.453 15.226 1.00 93.81 197 LEU A O 1
ATOM 1572 N N . LYS A 1 198 ? -12.308 0.397 16.241 1.00 91.81 198 LYS A N 1
ATOM 1573 C CA . LYS A 1 198 ? -12.558 1.002 17.556 1.00 91.81 198 LYS A CA 1
ATOM 1574 C C . LYS A 1 198 ? -12.332 2.511 17.574 1.00 91.81 198 LYS A C 1
ATOM 1576 O O . LYS A 1 198 ? -13.077 3.227 18.242 1.00 91.81 198 LYS A O 1
ATOM 1581 N N . LYS A 1 199 ? -11.348 3.025 16.828 1.00 93.06 199 LYS A N 1
ATOM 1582 C CA . LYS A 1 199 ? -11.170 4.473 16.640 1.00 93.06 199 LYS A CA 1
ATOM 1583 C C . LYS A 1 199 ? -12.420 5.093 16.008 1.00 93.06 199 LYS A C 1
ATOM 1585 O O . LYS A 1 199 ? -12.937 6.073 16.536 1.00 93.06 199 LYS A O 1
ATOM 1590 N N . ARG A 1 200 ? -12.923 4.509 14.918 1.00 94.38 200 ARG A N 1
ATOM 1591 C CA . ARG A 1 200 ? -14.102 5.009 14.191 1.00 94.38 200 ARG A CA 1
ATOM 1592 C C . ARG A 1 200 ? -15.374 4.940 15.032 1.00 94.38 200 ARG A C 1
ATOM 1594 O O . ARG A 1 200 ? -16.137 5.897 15.041 1.00 94.38 200 ARG A O 1
ATOM 1601 N N . TRP A 1 201 ? -15.543 3.872 15.805 1.00 94.06 201 TRP A N 1
ATOM 1602 C CA . TRP A 1 201 ? -16.618 3.737 16.791 1.00 94.06 201 TRP A CA 1
ATOM 1603 C C . TRP A 1 201 ? -16.582 4.842 17.860 1.00 94.06 201 TRP A C 1
ATOM 1605 O O . TRP A 1 201 ? -17.603 5.467 18.135 1.00 94.06 201 TRP A O 1
ATOM 1615 N N . ARG A 1 202 ? -15.404 5.162 18.420 1.00 93.25 202 ARG A N 1
ATOM 1616 C CA . ARG A 1 202 ? -15.255 6.276 19.380 1.00 93.25 202 ARG A CA 1
ATOM 1617 C C . ARG A 1 202 ? -15.595 7.628 18.744 1.00 93.25 202 ARG A C 1
ATOM 1619 O O . ARG A 1 202 ? -16.288 8.428 19.362 1.00 93.25 202 ARG A O 1
ATOM 1626 N N . GLU A 1 203 ? -15.135 7.872 17.516 1.00 94.06 203 GLU A N 1
ATOM 1627 C CA . GLU A 1 203 ? -15.432 9.100 16.757 1.00 94.06 203 GLU A CA 1
ATOM 1628 C C . GLU A 1 203 ? -16.919 9.224 16.387 1.00 94.06 203 GLU A C 1
ATOM 1630 O O . GLU A 1 203 ? -17.427 10.337 16.283 1.00 94.06 203 GLU A O 1
ATOM 1635 N N . ALA A 1 204 ? -17.623 8.100 16.240 1.00 92.25 204 ALA A N 1
ATOM 1636 C CA . ALA A 1 204 ? -19.069 8.036 16.029 1.00 92.25 204 ALA A CA 1
ATOM 1637 C C . ALA A 1 204 ? -19.883 8.135 17.336 1.00 92.25 204 ALA A C 1
ATOM 1639 O O . ALA A 1 204 ? -21.061 7.799 17.358 1.00 92.25 204 ALA A O 1
ATOM 1640 N N . GLY A 1 205 ? -19.271 8.553 18.449 1.00 91.75 205 GLY A N 1
ATOM 1641 C CA . GLY A 1 205 ? -19.973 8.685 19.729 1.00 91.75 205 GLY A CA 1
ATOM 1642 C C . GLY A 1 205 ? -20.320 7.348 20.389 1.00 91.75 205 GLY A C 1
ATOM 1643 O O . GLY A 1 205 ? -21.267 7.288 21.166 1.00 91.75 205 GLY A O 1
ATOM 1644 N N . LYS A 1 206 ? -19.543 6.292 20.106 1.00 89.62 206 LYS A N 1
ATOM 1645 C CA . LYS A 1 206 ? -19.772 4.907 20.554 1.00 89.62 206 LYS A CA 1
ATOM 1646 C C . LYS A 1 206 ? -21.028 4.247 19.968 1.00 89.62 206 LYS A C 1
ATOM 1648 O O . LYS A 1 206 ? -21.523 3.265 20.520 1.00 89.62 206 LYS A O 1
ATOM 1653 N N . ASP A 1 207 ? -21.499 4.737 18.825 1.00 90.00 207 ASP A N 1
ATOM 1654 C CA . ASP A 1 207 ? -22.514 4.061 18.020 1.00 90.00 207 ASP A CA 1
ATOM 1655 C C . ASP A 1 207 ? -21.890 2.918 17.201 1.00 90.00 207 ASP A C 1
ATOM 1657 O O . ASP A 1 207 ? -20.922 3.100 16.454 1.00 90.00 207 ASP A O 1
ATOM 1661 N N . PHE A 1 208 ? -22.456 1.720 17.339 1.00 92.44 208 PHE A N 1
ATOM 1662 C CA . PHE A 1 208 ? -22.021 0.531 16.615 1.00 92.44 208 PHE A CA 1
ATOM 1663 C C . PHE A 1 208 ? -22.434 0.520 15.139 1.00 92.44 208 PHE A C 1
ATOM 1665 O O . PHE A 1 208 ? -21.896 -0.298 14.397 1.00 92.44 208 PHE A O 1
ATOM 1672 N N . ALA A 1 209 ? -23.300 1.426 14.674 1.00 94.69 209 ALA A N 1
ATOM 1673 C CA . ALA A 1 209 ? -23.710 1.487 13.270 1.00 94.69 209 ALA A CA 1
ATOM 1674 C C . ALA A 1 209 ? -22.517 1.642 12.303 1.00 94.69 209 ALA A C 1
ATOM 1676 O O . ALA A 1 209 ? -22.424 0.926 11.305 1.00 94.69 209 ALA A O 1
ATOM 1677 N N . GLU A 1 210 ? -21.559 2.524 12.615 1.00 94.19 210 GLU A N 1
ATOM 1678 C CA . GLU A 1 210 ? -20.360 2.724 11.784 1.00 94.19 210 GLU A CA 1
ATOM 1679 C C . GLU A 1 210 ? -19.398 1.528 11.864 1.00 94.19 210 GLU A C 1
ATOM 1681 O O . GLU A 1 210 ? -18.820 1.122 10.855 1.00 94.19 210 GLU A O 1
ATOM 1686 N N . ALA A 1 211 ? -19.241 0.930 13.049 1.00 94.38 211 ALA A N 1
ATOM 1687 C CA . ALA A 1 211 ? -18.434 -0.276 13.222 1.00 94.38 211 ALA A CA 1
ATOM 1688 C C . ALA A 1 211 ? -19.009 -1.451 12.420 1.00 94.38 211 ALA A C 1
ATOM 1690 O O . ALA A 1 211 ? -18.277 -2.144 11.716 1.00 94.38 211 ALA A O 1
ATOM 1691 N N . GLU A 1 212 ? -20.327 -1.634 12.480 1.00 95.81 212 GLU A N 1
ATOM 1692 C CA . GLU A 1 212 ? -21.052 -2.647 11.725 1.00 95.81 212 GLU A CA 1
ATOM 1693 C C . GLU A 1 212 ? -20.936 -2.411 10.213 1.00 95.81 212 GLU A C 1
ATOM 1695 O O . GLU A 1 212 ? -20.657 -3.352 9.465 1.00 95.81 212 GLU A O 1
ATOM 1700 N N . ARG A 1 213 ? -21.081 -1.158 9.753 1.00 95.38 213 ARG A N 1
ATOM 1701 C CA . ARG A 1 213 ? -20.875 -0.784 8.345 1.00 95.38 213 ARG A CA 1
ATOM 1702 C C . ARG A 1 213 ? -19.474 -1.163 7.873 1.00 95.38 213 ARG A C 1
ATOM 1704 O O . ARG A 1 213 ? -19.342 -1.769 6.809 1.00 95.38 213 ARG A O 1
ATOM 1711 N N . LEU A 1 214 ? -18.443 -0.819 8.647 1.00 96.00 214 LEU A N 1
ATOM 1712 C CA . LEU A 1 214 ? -17.052 -1.114 8.307 1.00 96.00 214 LEU A CA 1
ATOM 1713 C C . LEU A 1 214 ? -16.769 -2.617 8.316 1.00 96.00 214 LEU A C 1
ATOM 1715 O O . LEU A 1 214 ? -16.162 -3.099 7.369 1.00 96.00 214 LEU A O 1
ATOM 1719 N N . LEU A 1 215 ? -17.268 -3.373 9.299 1.00 95.81 215 LEU A N 1
ATOM 1720 C CA . LEU A 1 215 ? -17.148 -4.836 9.321 1.00 95.81 215 LEU A CA 1
ATOM 1721 C C . LEU A 1 215 ? -17.763 -5.472 8.065 1.00 95.81 215 LEU A C 1
ATOM 1723 O O . LEU A 1 215 ? -17.113 -6.259 7.379 1.00 95.81 215 LEU A O 1
ATOM 1727 N N . LYS A 1 216 ? -18.988 -5.066 7.706 1.00 94.88 216 LYS A N 1
ATOM 1728 C CA . LYS A 1 216 ? -19.668 -5.520 6.481 1.00 94.88 216 LYS A CA 1
ATOM 1729 C C . LYS A 1 216 ? -18.929 -5.096 5.212 1.00 94.88 216 LYS A C 1
ATOM 1731 O O . LYS A 1 216 ? -18.905 -5.839 4.233 1.00 94.88 216 LYS A O 1
ATOM 1736 N N . LEU A 1 217 ? -18.346 -3.898 5.185 1.00 95.31 217 LEU A N 1
ATOM 1737 C CA . LEU A 1 217 ? -17.520 -3.441 4.069 1.00 95.31 217 LEU A CA 1
ATOM 1738 C C . LEU A 1 217 ? -16.230 -4.265 3.958 1.00 95.31 217 LEU A C 1
ATOM 1740 O O . LEU A 1 217 ? -15.905 -4.699 2.859 1.00 95.31 217 LEU A O 1
ATOM 1744 N N . GLY A 1 218 ? -15.548 -4.530 5.073 1.00 95.25 218 GLY A N 1
ATOM 1745 C CA . GLY A 1 218 ? -14.325 -5.327 5.124 1.00 95.25 218 GLY A CA 1
ATOM 1746 C C . GLY A 1 218 ? -14.536 -6.741 4.597 1.00 95.25 218 GLY A C 1
ATOM 1747 O O . GLY A 1 218 ? -13.782 -7.180 3.735 1.00 95.25 218 GLY A O 1
ATOM 1748 N N . ILE A 1 219 ? -15.628 -7.399 5.002 1.00 92.56 219 ILE A N 1
ATOM 1749 C CA . ILE A 1 219 ? -16.026 -8.708 4.458 1.00 92.56 219 ILE A CA 1
ATOM 1750 C C . ILE A 1 219 ? -16.200 -8.636 2.942 1.00 92.56 219 ILE A C 1
ATOM 1752 O O . ILE A 1 219 ? -15.611 -9.435 2.223 1.00 92.56 219 ILE A O 1
ATOM 1756 N N . ARG A 1 220 ? -16.965 -7.657 2.438 1.00 91.12 220 ARG A N 1
ATOM 1757 C CA . ARG A 1 220 ? -17.219 -7.521 0.994 1.00 91.12 220 ARG A CA 1
ATOM 1758 C C . ARG A 1 220 ? -15.951 -7.221 0.188 1.00 91.12 220 ARG A C 1
ATOM 1760 O O . ARG A 1 220 ? -15.826 -7.718 -0.926 1.00 91.12 220 ARG A O 1
ATOM 1767 N N . ILE A 1 221 ? -15.027 -6.428 0.737 1.00 92.50 221 ILE A N 1
ATOM 1768 C CA . ILE A 1 221 ? -13.713 -6.163 0.132 1.00 92.50 221 ILE A CA 1
ATOM 1769 C C . ILE A 1 221 ? -12.907 -7.464 0.056 1.00 92.50 221 ILE A C 1
ATOM 1771 O O . ILE A 1 221 ? -12.459 -7.843 -1.023 1.00 92.50 221 ILE A O 1
ATOM 1775 N N . LEU A 1 222 ? -12.750 -8.156 1.188 1.00 90.31 222 LEU A N 1
ATOM 1776 C CA . LEU A 1 222 ? -11.933 -9.366 1.300 1.00 90.31 222 LEU A CA 1
ATOM 1777 C C . LEU A 1 222 ? -12.502 -10.547 0.504 1.00 90.31 222 LEU A C 1
ATOM 1779 O O . LEU A 1 222 ? -11.735 -11.338 -0.036 1.00 90.31 222 LEU A O 1
ATOM 1783 N N . ASP A 1 223 ? -13.825 -10.647 0.377 1.00 84.50 223 ASP A N 1
ATOM 1784 C CA . ASP A 1 223 ? -14.490 -11.611 -0.509 1.00 84.50 223 ASP A CA 1
ATOM 1785 C C . ASP A 1 223 ? -14.186 -11.355 -1.994 1.00 84.50 223 ASP A C 1
ATOM 1787 O O . ASP A 1 223 ? -14.284 -12.272 -2.809 1.00 84.50 223 ASP A O 1
ATOM 1791 N N . GLY A 1 224 ? -13.839 -10.115 -2.355 1.00 81.44 224 GLY A N 1
ATOM 1792 C CA . GLY A 1 224 ? -13.413 -9.738 -3.700 1.00 81.44 224 GLY A CA 1
ATOM 1793 C C . GLY A 1 224 ? -11.929 -9.987 -3.977 1.00 81.44 224 GLY A C 1
ATOM 1794 O O . GLY A 1 224 ? -11.504 -9.851 -5.125 1.00 81.44 224 GLY A O 1
ATOM 1795 N N . PHE A 1 225 ? -11.132 -10.327 -2.959 1.00 85.50 225 PHE A N 1
ATOM 1796 C CA . PHE A 1 225 ? -9.707 -10.606 -3.128 1.00 85.50 225 PHE A CA 1
ATOM 1797 C C . PHE A 1 225 ? -9.476 -12.036 -3.643 1.00 85.50 225 PHE A C 1
ATOM 1799 O O . PHE A 1 225 ? -10.318 -12.917 -3.441 1.00 85.50 225 PHE A O 1
ATOM 1806 N N . PRO A 1 226 ? -8.339 -12.300 -4.315 1.00 76.31 226 PRO A N 1
ATOM 1807 C CA . PRO A 1 226 ? -8.003 -13.646 -4.767 1.00 76.31 226 PRO A CA 1
ATOM 1808 C C . PRO A 1 226 ? -8.006 -14.668 -3.612 1.00 76.31 226 PRO A C 1
ATOM 1810 O O . PRO A 1 226 ? -7.578 -14.374 -2.498 1.00 76.31 226 PRO A O 1
ATOM 1813 N N . ARG A 1 227 ? -8.489 -15.892 -3.867 1.00 69.19 227 ARG A N 1
ATOM 1814 C CA . ARG A 1 227 ? -8.481 -16.981 -2.869 1.00 69.19 227 ARG A CA 1
ATOM 1815 C C . ARG A 1 227 ? -7.087 -17.624 -2.759 1.00 69.19 227 ARG A C 1
ATOM 1817 O O . ARG A 1 227 ? -6.334 -17.677 -3.733 1.00 69.19 227 ARG A O 1
ATOM 1824 N N . THR A 1 228 ? -6.761 -18.147 -1.577 1.00 53.38 228 THR A N 1
ATOM 1825 C CA . THR A 1 228 ? -5.516 -18.880 -1.282 1.00 53.38 228 THR A CA 1
ATOM 1826 C C . THR A 1 228 ? -5.361 -20.154 -2.110 1.00 53.38 228 THR A C 1
ATOM 1828 O O . THR A 1 228 ? -6.335 -20.798 -2.485 1.00 53.38 228 THR A O 1
ATOM 1831 N N . GLY A 1 229 ? -4.107 -20.537 -2.380 1.00 48.53 229 GLY A N 1
ATOM 1832 C CA . GLY A 1 229 ? -3.754 -21.808 -3.028 1.00 48.53 229 GLY A CA 1
ATOM 1833 C C . GLY A 1 229 ? -3.495 -21.726 -4.534 1.00 48.53 229 GLY A C 1
ATOM 1834 O O . GLY A 1 229 ? -2.902 -22.641 -5.101 1.00 48.53 229 GLY A O 1
ATOM 1835 N N . LYS A 1 230 ? -3.835 -20.610 -5.186 1.00 43.75 230 LYS A N 1
ATOM 1836 C CA . LYS A 1 230 ? -3.470 -20.382 -6.584 1.00 43.75 230 LYS A CA 1
ATOM 1837 C C . LYS A 1 230 ? -2.243 -19.484 -6.673 1.00 43.75 230 LYS A C 1
ATOM 1839 O O . LYS A 1 230 ? -2.243 -18.355 -6.193 1.00 43.75 230 LYS A O 1
ATOM 1844 N N . LYS A 1 231 ? -1.227 -19.920 -7.425 1.00 42.78 231 LYS A N 1
ATOM 1845 C CA . LYS A 1 231 ? -0.184 -19.044 -8.004 1.00 42.78 231 LYS A CA 1
ATOM 1846 C C . LYS A 1 231 ? -0.776 -18.064 -9.043 1.00 42.78 231 LYS A C 1
ATOM 1848 O O . LYS A 1 231 ? -0.099 -17.665 -9.989 1.00 42.78 231 LYS A O 1
ATOM 1853 N N . GLU A 1 232 ? -2.037 -17.667 -8.897 1.00 45.31 232 GLU A N 1
ATOM 1854 C CA . GLU A 1 232 ? -2.775 -16.735 -9.743 1.00 45.31 232 GLU A CA 1
ATOM 1855 C C . GLU A 1 232 ? -2.848 -15.367 -9.055 1.00 45.31 232 GLU A C 1
ATOM 1857 O O . GLU A 1 232 ? -3.910 -14.820 -8.788 1.00 45.31 232 GLU A O 1
ATOM 1862 N N . ALA A 1 233 ? -1.697 -14.754 -8.781 1.00 50.06 233 ALA A N 1
ATOM 1863 C CA . ALA A 1 233 ? -1.674 -13.296 -8.762 1.00 50.06 233 ALA A CA 1
ATOM 1864 C C . ALA A 1 233 ? -2.278 -12.772 -10.092 1.00 50.06 233 ALA A C 1
ATOM 1866 O O . ALA A 1 233 ? -1.750 -13.000 -11.174 1.00 50.06 233 ALA A O 1
ATOM 1867 N N . PHE A 1 234 ? -3.402 -12.073 -10.004 1.00 56.03 234 PHE A N 1
ATOM 1868 C CA . PHE A 1 234 ? -4.005 -11.316 -11.098 1.00 56.03 234 PHE A CA 1
ATOM 1869 C C . PHE A 1 234 ? -4.627 -12.117 -12.275 1.00 56.03 234 PHE A C 1
ATOM 1871 O O . PHE A 1 234 ? -4.312 -11.868 -13.442 1.00 56.03 234 PHE A O 1
ATOM 1878 N N . SER A 1 235 ? -5.584 -13.018 -12.014 1.00 51.56 235 SER A N 1
ATOM 1879 C CA . SER A 1 235 ? -6.565 -13.469 -13.025 1.00 51.56 235 SER A CA 1
ATOM 1880 C C . SER A 1 235 ? -7.835 -12.597 -12.975 1.00 51.56 235 SER A C 1
ATOM 1882 O O . SER A 1 235 ? -8.863 -12.975 -12.434 1.00 51.56 235 SER A O 1
ATOM 1884 N N . GLY A 1 236 ? -7.757 -11.382 -13.536 1.00 59.34 236 GLY A N 1
ATOM 1885 C CA . GLY A 1 236 ? -8.941 -10.521 -13.729 1.00 59.34 236 GLY A CA 1
ATOM 1886 C C . GLY A 1 236 ? -9.179 -9.450 -12.662 1.00 59.34 236 GLY A C 1
ATOM 1887 O O . GLY A 1 236 ? -10.326 -9.157 -12.340 1.00 59.34 236 GLY A O 1
ATOM 1888 N N . GLY A 1 237 ? -8.114 -8.858 -12.112 1.00 70.62 237 GLY A N 1
ATOM 1889 C CA . GLY A 1 237 ? -8.277 -7.831 -11.086 1.00 70.62 237 GLY A CA 1
ATOM 1890 C C . GLY A 1 237 ? -9.039 -6.590 -11.561 1.00 70.62 237 GLY A C 1
ATOM 1891 O O . GLY A 1 237 ? -9.052 -6.254 -12.748 1.00 70.62 237 GLY A O 1
ATOM 1892 N N . LYS A 1 238 ? -9.698 -5.930 -10.609 1.00 83.69 238 LYS A N 1
ATOM 1893 C CA . LYS A 1 238 ? -10.646 -4.835 -10.845 1.00 83.69 238 LYS A CA 1
ATOM 1894 C C . LYS A 1 238 ? -9.989 -3.474 -10.653 1.00 83.69 238 LYS A C 1
ATOM 1896 O O . LYS A 1 238 ? -9.110 -3.312 -9.808 1.00 83.69 238 LYS A O 1
ATOM 1901 N N . TYR A 1 239 ? -10.457 -2.477 -11.399 1.00 88.88 239 TYR A N 1
ATOM 1902 C CA . TYR A 1 239 ? -10.062 -1.087 -11.176 1.00 88.88 239 TYR A CA 1
ATOM 1903 C C . TYR A 1 239 ? -10.576 -0.581 -9.826 1.00 88.88 239 TYR A C 1
ATOM 1905 O O . TYR A 1 239 ? -11.726 -0.839 -9.471 1.00 88.88 239 TYR A O 1
ATOM 1913 N N . LEU A 1 240 ? -9.749 0.177 -9.100 1.00 91.06 240 LEU A N 1
ATOM 1914 C CA . LEU A 1 240 ? -10.069 0.694 -7.765 1.00 91.06 240 LEU A CA 1
ATOM 1915 C C . LEU A 1 240 ? -11.385 1.483 -7.751 1.00 91.06 240 LEU A C 1
ATOM 1917 O O . LEU A 1 240 ? -12.220 1.246 -6.884 1.00 91.06 240 LEU A O 1
ATOM 1921 N N . ALA A 1 241 ? -11.594 2.362 -8.734 1.00 90.50 241 ALA A N 1
ATOM 1922 C CA . ALA A 1 241 ? -12.812 3.165 -8.839 1.00 90.50 241 ALA A CA 1
ATOM 1923 C C . ALA A 1 241 ? -14.065 2.311 -9.109 1.00 90.50 241 ALA A C 1
ATOM 1925 O O . ALA A 1 241 ? -15.133 2.578 -8.564 1.00 90.50 241 ALA A O 1
ATOM 1926 N N . VAL A 1 242 ? -13.931 1.246 -9.910 1.00 90.31 242 VAL A N 1
ATOM 1927 C CA . VAL A 1 242 ? -15.029 0.303 -10.181 1.00 90.31 242 VAL A CA 1
ATOM 1928 C C . VAL A 1 242 ? -15.361 -0.488 -8.918 1.00 90.31 242 VAL A C 1
ATOM 1930 O O . VAL A 1 242 ? -16.523 -0.562 -8.532 1.00 90.31 242 VAL A O 1
ATOM 1933 N N . LEU A 1 243 ? -14.341 -0.999 -8.220 1.00 91.19 243 LEU A N 1
ATOM 1934 C CA . LEU A 1 243 ? -14.511 -1.679 -6.936 1.00 91.19 243 LEU A CA 1
ATOM 1935 C C . LEU A 1 243 ? -15.171 -0.759 -5.893 1.00 91.19 243 LEU A C 1
ATOM 1937 O O . LEU A 1 243 ? -16.067 -1.186 -5.169 1.00 91.19 243 LEU A O 1
ATOM 1941 N N . ALA A 1 244 ? -14.759 0.508 -5.826 1.00 92.94 244 ALA A N 1
ATOM 1942 C CA . ALA A 1 244 ? -15.340 1.495 -4.923 1.00 92.94 244 ALA A CA 1
ATOM 1943 C C . ALA A 1 244 ? -16.827 1.733 -5.225 1.00 92.94 244 ALA A C 1
ATOM 1945 O O . ALA A 1 244 ? -17.654 1.676 -4.310 1.00 92.94 244 ALA A O 1
ATOM 1946 N N . ALA A 1 245 ? -17.184 1.920 -6.499 1.00 93.38 245 ALA A N 1
ATOM 1947 C CA . ALA A 1 245 ? -18.568 2.098 -6.927 1.00 93.38 245 ALA A CA 1
ATOM 1948 C C . ALA A 1 245 ? -19.435 0.862 -6.628 1.00 93.38 245 ALA A C 1
ATOM 1950 O O . ALA A 1 245 ? -20.521 1.009 -6.075 1.00 93.38 245 ALA A O 1
ATOM 1951 N N . GLU A 1 246 ? -18.948 -0.350 -6.909 1.00 91.50 246 GLU A N 1
ATOM 1952 C CA . GLU A 1 246 ? -19.672 -1.598 -6.622 1.00 91.50 246 GLU A CA 1
ATOM 1953 C C . GLU A 1 246 ? -19.926 -1.799 -5.119 1.00 91.50 246 GLU A C 1
ATOM 1955 O O . GLU A 1 246 ? -21.006 -2.230 -4.713 1.00 91.50 246 GLU A O 1
ATOM 1960 N N . LEU A 1 247 ? -18.937 -1.496 -4.272 1.00 91.62 247 LEU A N 1
ATOM 1961 C CA . LEU A 1 247 ? -19.014 -1.785 -2.837 1.00 91.62 247 LEU A CA 1
ATOM 1962 C C . LEU A 1 247 ? -19.694 -0.685 -2.019 1.00 91.62 247 LEU A C 1
ATOM 1964 O O . LEU A 1 247 ? -20.289 -0.969 -0.972 1.00 91.62 247 LEU A O 1
ATOM 1968 N N . THR A 1 248 ? -19.596 0.565 -2.463 1.00 91.69 248 THR A N 1
ATOM 1969 C CA . THR A 1 248 ? -20.028 1.733 -1.679 1.00 91.69 248 T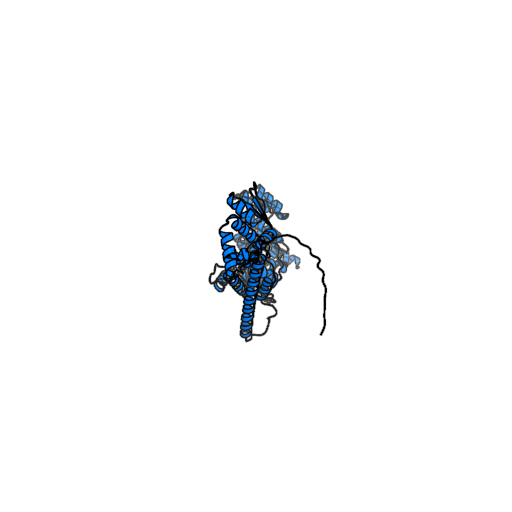HR A CA 1
ATOM 1970 C C . THR A 1 248 ? -21.034 2.624 -2.403 1.00 91.69 248 THR A C 1
ATOM 1972 O O . THR A 1 248 ? -21.613 3.504 -1.773 1.00 91.69 248 THR A O 1
ATOM 1975 N N . GLY A 1 249 ? -21.241 2.430 -3.708 1.00 92.81 249 GLY A N 1
ATOM 1976 C CA . GLY A 1 249 ? -21.997 3.350 -4.560 1.00 92.81 249 GLY A CA 1
ATOM 1977 C C . GLY A 1 249 ? -21.223 4.612 -4.961 1.00 92.81 249 GLY A C 1
ATOM 1978 O O . GLY A 1 249 ? -21.740 5.408 -5.738 1.00 92.81 249 GLY A O 1
ATOM 1979 N N . ASN A 1 250 ? -19.993 4.808 -4.465 1.00 92.88 250 ASN A N 1
ATOM 1980 C CA . ASN A 1 250 ? -19.166 5.980 -4.743 1.00 92.88 250 ASN A CA 1
ATOM 1981 C C . ASN A 1 250 ? -17.794 5.567 -5.325 1.00 92.88 250 ASN A C 1
ATOM 1983 O O . ASN A 1 250 ? -17.001 4.954 -4.607 1.00 92.88 250 ASN A O 1
ATOM 1987 N N . PRO A 1 251 ? -17.458 5.936 -6.579 1.00 92.06 251 PRO A N 1
ATOM 1988 C CA . PRO A 1 251 ? -16.178 5.583 -7.203 1.00 92.06 251 PRO A CA 1
ATOM 1989 C C . PRO A 1 251 ? -14.947 6.191 -6.506 1.00 92.06 251 PRO A C 1
ATOM 1991 O O . PRO A 1 251 ? -13.845 5.685 -6.686 1.00 92.06 251 PRO A O 1
ATOM 1994 N N . HIS A 1 252 ? -15.133 7.227 -5.683 1.00 93.00 252 HIS A N 1
ATOM 1995 C CA . HIS A 1 252 ? -14.070 7.936 -4.959 1.00 93.00 252 HIS A CA 1
ATOM 1996 C C . HIS A 1 252 ? -13.951 7.527 -3.485 1.00 93.00 252 HIS A C 1
ATOM 1998 O O . HIS A 1 252 ? -13.167 8.105 -2.733 1.00 93.00 252 HIS A O 1
ATOM 2004 N N . ALA A 1 253 ? -14.730 6.539 -3.023 1.00 93.44 253 ALA A N 1
ATOM 2005 C CA . ALA A 1 253 ? -14.723 6.137 -1.613 1.00 93.44 253 ALA A CA 1
ATOM 2006 C C . ALA A 1 253 ? -13.341 5.663 -1.126 1.00 93.44 253 ALA A C 1
ATOM 2008 O O . ALA A 1 253 ? -13.008 5.816 0.052 1.00 93.44 253 ALA A O 1
ATOM 2009 N N . PHE A 1 254 ? -12.536 5.109 -2.036 1.00 94.94 254 PHE A N 1
ATOM 2010 C CA . PHE A 1 254 ? -11.216 4.556 -1.746 1.00 94.94 254 PHE A CA 1
ATOM 2011 C C . PHE A 1 254 ? -10.044 5.443 -2.193 1.00 94.94 254 PHE A C 1
A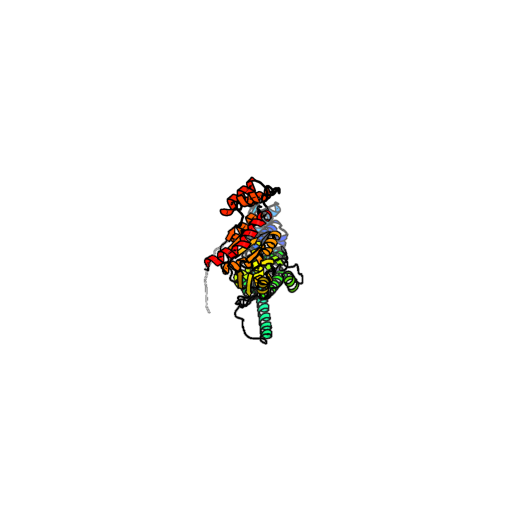TOM 2013 O O . PHE A 1 254 ? -8.911 4.965 -2.245 1.00 94.94 254 PHE A O 1
ATOM 2020 N N . ASP A 1 255 ? -10.295 6.720 -2.491 1.00 92.06 255 ASP A N 1
ATOM 2021 C CA . ASP A 1 255 ? -9.242 7.664 -2.874 1.00 92.06 255 ASP A CA 1
ATOM 2022 C C . ASP A 1 255 ? -8.259 7.938 -1.719 1.00 92.06 255 ASP A C 1
ATOM 2024 O O . ASP A 1 255 ? -8.548 7.734 -0.533 1.00 92.06 255 ASP A O 1
ATOM 2028 N N . ASP A 1 256 ? -7.061 8.414 -2.068 1.00 86.94 256 ASP A N 1
ATOM 2029 C CA . ASP A 1 256 ? -6.008 8.700 -1.095 1.00 86.94 256 ASP A CA 1
ATOM 2030 C C . ASP A 1 256 ? -6.456 9.784 -0.096 1.00 86.94 256 ASP A C 1
ATOM 2032 O O . ASP A 1 256 ? -6.871 10.878 -0.470 1.00 86.94 256 ASP A O 1
ATOM 2036 N N . GLY A 1 257 ? -6.372 9.469 1.201 1.00 86.81 257 GLY A N 1
ATOM 2037 C CA . GLY A 1 257 ? -6.823 10.345 2.290 1.00 86.81 257 GLY A CA 1
ATOM 2038 C C . GLY A 1 257 ? -8.295 10.175 2.687 1.00 86.81 257 GLY A C 1
ATOM 2039 O O . GLY A 1 257 ? -8.691 10.660 3.749 1.00 86.81 257 GLY A O 1
ATOM 2040 N N . ALA A 1 258 ? -9.099 9.437 1.913 1.00 92.94 258 ALA A N 1
ATOM 2041 C CA . ALA A 1 258 ? -10.452 9.075 2.318 1.00 92.94 258 ALA A CA 1
ATOM 2042 C C . ALA A 1 258 ? -10.435 8.097 3.510 1.00 92.94 258 ALA A C 1
ATOM 2044 O O . ALA A 1 258 ? -9.507 7.299 3.695 1.00 92.94 258 ALA A O 1
ATOM 2045 N N . ARG A 1 259 ? -11.495 8.131 4.330 1.00 93.88 259 ARG A N 1
ATOM 2046 C CA . ARG A 1 259 ? -11.646 7.230 5.490 1.00 93.88 259 ARG A CA 1
ATOM 2047 C C . ARG A 1 259 ? -11.692 5.769 5.042 1.00 93.88 259 ARG A C 1
ATOM 2049 O O . ARG A 1 259 ? -10.875 4.970 5.491 1.00 93.88 259 ARG A O 1
ATOM 2056 N N . ASP A 1 260 ? -12.573 5.462 4.097 1.00 94.81 260 ASP A N 1
ATOM 2057 C CA . ASP A 1 260 ? -12.724 4.113 3.553 1.00 94.81 260 ASP A CA 1
ATOM 2058 C C . ASP A 1 260 ? -11.494 3.695 2.720 1.00 94.81 260 ASP A C 1
ATOM 2060 O O . ASP A 1 260 ? -11.120 2.526 2.742 1.00 94.81 260 ASP A O 1
ATOM 2064 N N . GLY A 1 261 ? -10.781 4.637 2.084 1.00 94.62 261 GLY A N 1
ATOM 2065 C CA . GLY A 1 261 ? -9.480 4.379 1.445 1.00 94.62 261 GLY A CA 1
ATOM 2066 C C . GLY A 1 261 ? -8.380 3.983 2.437 1.00 94.62 261 GLY A C 1
ATOM 2067 O O . GLY A 1 261 ? -7.632 3.035 2.202 1.00 94.62 261 GLY A O 1
ATOM 2068 N N . THR A 1 262 ? -8.327 4.639 3.602 1.00 94.75 262 THR A N 1
ATOM 2069 C CA . THR A 1 262 ? -7.421 4.241 4.695 1.00 94.75 262 THR A CA 1
ATOM 2070 C C . THR A 1 262 ? -7.757 2.837 5.195 1.00 94.75 262 THR A C 1
ATOM 2072 O O . THR A 1 262 ? -6.862 2.031 5.437 1.00 94.75 262 THR A O 1
ATOM 2075 N N . TYR A 1 263 ? -9.049 2.534 5.335 1.00 95.75 263 TYR A N 1
ATOM 2076 C CA . TYR A 1 263 ? -9.510 1.218 5.760 1.00 95.75 263 TYR A CA 1
ATOM 2077 C C . TYR A 1 263 ? -9.161 0.121 4.742 1.00 95.75 263 TYR A C 1
ATOM 2079 O O . TYR A 1 263 ? -8.644 -0.926 5.130 1.00 95.75 263 TYR A O 1
ATOM 2087 N N . LEU A 1 264 ? -9.344 0.383 3.443 1.00 95.88 264 LEU A N 1
ATOM 2088 C CA . LEU A 1 264 ? -8.919 -0.520 2.373 1.00 95.88 264 LEU A CA 1
ATOM 2089 C C . LEU A 1 264 ? -7.413 -0.797 2.429 1.00 95.88 264 LEU A C 1
ATOM 2091 O O . LEU A 1 264 ? -7.002 -1.946 2.301 1.00 95.88 264 LEU A O 1
ATOM 2095 N N . GLU A 1 265 ? -6.581 0.222 2.655 1.00 93.81 265 GLU A N 1
ATOM 2096 C CA . GLU A 1 265 ? -5.133 0.027 2.764 1.00 93.81 265 GLU A CA 1
ATOM 2097 C C . GLU A 1 265 ? -4.755 -0.915 3.919 1.00 93.81 265 GLU A C 1
ATOM 2099 O O . GLU A 1 265 ? -3.858 -1.745 3.758 1.00 93.81 265 GLU A O 1
ATOM 2104 N N . LEU A 1 266 ? -5.450 -0.827 5.059 1.00 94.12 266 LEU A N 1
ATOM 2105 C CA . LEU A 1 266 ? -5.249 -1.748 6.183 1.00 94.12 266 LEU A CA 1
ATOM 2106 C C . LEU A 1 266 ? -5.618 -3.187 5.809 1.00 94.12 266 LEU A C 1
ATOM 2108 O O . LEU A 1 266 ? -4.855 -4.104 6.107 1.00 94.12 266 LEU A O 1
ATOM 2112 N N . LEU A 1 267 ? -6.741 -3.380 5.113 1.00 94.44 267 LEU A N 1
ATOM 2113 C CA . LEU A 1 267 ? -7.182 -4.697 4.643 1.00 94.44 267 LEU A CA 1
ATOM 2114 C C . LEU A 1 267 ? -6.226 -5.290 3.603 1.00 94.44 267 LEU A C 1
ATOM 2116 O O . LEU A 1 267 ? -5.925 -6.478 3.660 1.00 94.44 267 LEU A O 1
ATOM 2120 N N . VAL A 1 268 ? -5.711 -4.475 2.678 1.00 92.62 268 VAL A N 1
ATOM 2121 C CA . VAL A 1 268 ? -4.717 -4.902 1.680 1.00 92.62 268 VAL A CA 1
ATOM 2122 C C . VAL A 1 268 ? -3.415 -5.328 2.359 1.00 92.62 268 VAL A C 1
ATOM 2124 O O . VAL A 1 268 ? -2.872 -6.377 2.018 1.00 92.62 268 VAL A O 1
ATOM 2127 N N . LYS A 1 269 ? -2.915 -4.551 3.332 1.00 91.38 269 LYS A N 1
ATOM 2128 C CA . LYS A 1 269 ? -1.708 -4.910 4.099 1.00 91.38 269 LYS A CA 1
ATOM 2129 C C . LYS A 1 269 ? -1.899 -6.215 4.862 1.00 91.38 269 LYS A C 1
ATOM 2131 O O . LYS A 1 269 ? -1.056 -7.101 4.759 1.00 91.38 269 LYS A O 1
ATOM 2136 N N . TRP A 1 270 ? -3.022 -6.331 5.567 1.00 90.81 270 TRP A N 1
ATOM 2137 C CA . TRP A 1 270 ? -3.399 -7.541 6.284 1.00 90.81 270 TRP A CA 1
ATOM 2138 C C . TRP A 1 270 ? -3.452 -8.756 5.347 1.00 90.81 270 TRP A C 1
ATOM 2140 O O . TRP A 1 270 ? -2.794 -9.757 5.603 1.00 90.81 270 TRP A O 1
ATOM 2150 N N . TYR A 1 271 ? -4.141 -8.640 4.208 1.00 89.25 271 TYR A N 1
ATOM 2151 C CA . TYR A 1 271 ? -4.267 -9.724 3.235 1.00 89.25 271 TYR A CA 1
ATOM 2152 C C . TYR A 1 271 ? -2.909 -10.168 2.676 1.00 89.25 271 TYR A C 1
ATOM 2154 O O . TYR A 1 271 ? -2.630 -11.361 2.603 1.00 89.25 271 TYR A O 1
ATOM 2162 N N . VAL A 1 272 ? -2.038 -9.233 2.288 1.00 86.88 272 VAL A N 1
ATOM 2163 C CA . VAL A 1 272 ? -0.718 -9.595 1.744 1.00 86.88 272 VAL A CA 1
ATOM 2164 C C . VAL A 1 272 ? 0.126 -10.337 2.789 1.00 86.88 272 VAL A C 1
ATOM 2166 O O . VAL A 1 272 ? 0.771 -11.329 2.452 1.00 86.88 272 VAL A O 1
ATOM 2169 N N . ARG A 1 273 ? 0.065 -9.904 4.052 1.00 86.62 273 ARG A N 1
ATOM 2170 C CA . ARG A 1 273 ? 0.813 -10.506 5.161 1.00 86.62 273 ARG A CA 1
ATOM 2171 C C . ARG A 1 273 ? 0.287 -11.895 5.531 1.00 86.62 273 ARG A C 1
ATOM 2173 O O . ARG A 1 273 ? 1.042 -12.860 5.512 1.00 86.62 273 ARG A O 1
ATOM 2180 N N . GLU A 1 274 ? -1.004 -11.998 5.836 1.00 84.56 274 GLU A N 1
ATOM 2181 C CA . GLU A 1 274 ? -1.600 -13.219 6.399 1.00 84.56 274 GLU A CA 1
ATOM 2182 C C . GLU A 1 274 ? -1.974 -14.255 5.338 1.00 84.56 274 GLU A C 1
ATOM 2184 O O . GLU A 1 274 ? -1.930 -15.458 5.581 1.00 84.56 274 GLU A O 1
ATOM 2189 N N . ILE A 1 275 ? -2.369 -13.798 4.148 1.00 80.62 275 ILE A N 1
ATOM 2190 C CA . ILE A 1 275 ? -2.996 -14.654 3.136 1.00 80.62 275 ILE A CA 1
ATOM 2191 C C . ILE A 1 275 ? -2.058 -14.901 1.955 1.00 80.62 275 ILE A C 1
ATOM 2193 O O . ILE A 1 275 ? -1.931 -16.039 1.500 1.00 80.62 275 ILE A O 1
ATOM 2197 N N . ALA A 1 276 ? -1.377 -13.865 1.457 1.00 74.25 276 ALA A N 1
ATOM 2198 C CA . ALA A 1 276 ? -0.410 -14.037 0.369 1.00 74.25 276 ALA A CA 1
ATOM 2199 C C . ALA A 1 276 ? 0.946 -14.594 0.849 1.00 74.25 276 ALA A C 1
ATOM 2201 O O . ALA A 1 276 ? 1.738 -15.034 0.014 1.00 74.25 276 ALA A O 1
ATOM 2202 N N . GLY A 1 277 ? 1.193 -14.620 2.166 1.00 69.50 277 GLY A N 1
ATOM 2203 C CA . GLY A 1 277 ? 2.394 -15.201 2.772 1.00 69.50 277 GLY A CA 1
ATOM 2204 C C . GLY A 1 277 ? 3.681 -14.437 2.452 1.00 69.50 277 GLY A C 1
ATOM 2205 O O . GLY A 1 277 ? 4.761 -15.027 2.451 1.00 69.50 277 GLY A O 1
ATOM 2206 N N . GLU A 1 278 ? 3.578 -13.145 2.137 1.00 67.00 278 GLU A N 1
ATOM 2207 C CA . GLU A 1 278 ? 4.735 -12.278 1.921 1.00 67.00 278 GLU A CA 1
ATOM 2208 C C . GLU A 1 278 ? 5.074 -11.587 3.254 1.00 67.00 278 GLU A C 1
ATOM 2210 O O . GLU A 1 278 ? 4.214 -10.972 3.888 1.00 67.00 278 GLU A O 1
ATOM 2215 N N . ALA A 1 279 ? 6.330 -11.712 3.703 1.00 58.75 279 ALA A N 1
ATOM 2216 C CA . ALA A 1 279 ? 6.816 -10.974 4.868 1.00 58.75 279 ALA A CA 1
ATOM 2217 C C . ALA A 1 279 ? 6.636 -9.464 4.640 1.00 58.75 279 ALA A C 1
ATOM 2219 O O . ALA A 1 279 ? 6.602 -9.014 3.492 1.00 58.75 279 ALA A O 1
ATOM 2220 N N . GLU A 1 280 ? 6.549 -8.672 5.715 1.00 56.53 280 GLU A N 1
ATOM 2221 C CA . GLU A 1 280 ? 6.650 -7.214 5.596 1.00 56.53 280 GLU A CA 1
ATOM 2222 C C . GLU A 1 280 ? 7.995 -6.868 4.942 1.00 56.53 280 GLU A C 1
ATOM 2224 O O . GLU A 1 280 ? 9.034 -6.815 5.597 1.00 56.53 280 GLU A O 1
ATOM 2229 N N . GLU A 1 281 ? 7.986 -6.684 3.618 1.00 54.62 281 GLU A N 1
ATOM 2230 C CA . GLU A 1 281 ? 9.129 -6.155 2.887 1.00 54.62 281 GLU A CA 1
ATOM 2231 C C . GLU A 1 281 ? 9.441 -4.784 3.504 1.00 54.62 281 GLU A C 1
ATOM 2233 O O . GLU A 1 281 ? 8.548 -3.932 3.628 1.00 54.62 281 GLU A O 1
ATOM 2238 N N . SER A 1 282 ? 10.702 -4.573 3.905 1.00 56.97 282 SER A N 1
ATOM 2239 C CA . SER A 1 282 ? 11.218 -3.239 4.227 1.00 56.97 282 SER A CA 1
ATOM 2240 C C . SER A 1 282 ? 10.806 -2.269 3.124 1.00 56.97 282 SER A C 1
ATOM 2242 O O . SER A 1 282 ? 10.737 -2.688 1.968 1.00 56.97 282 SER A O 1
ATOM 2244 N N . GLU A 1 283 ? 10.552 -0.994 3.442 1.00 64.94 283 GLU A N 1
ATOM 2245 C CA . GLU A 1 283 ? 10.280 0.015 2.412 1.00 64.94 283 GLU A CA 1
ATOM 2246 C C . GLU A 1 283 ? 11.370 -0.052 1.333 1.00 64.94 283 GLU A C 1
ATOM 2248 O O . GLU A 1 283 ? 12.514 0.331 1.568 1.00 64.94 283 GLU A O 1
ATOM 2253 N N . GLY A 1 284 ? 11.028 -0.629 0.174 1.00 72.38 284 GLY A N 1
ATOM 2254 C CA . GLY A 1 284 ? 11.960 -0.779 -0.934 1.00 72.38 284 GLY A CA 1
ATOM 2255 C C . GLY A 1 284 ? 12.384 0.584 -1.475 1.00 72.38 284 GLY A C 1
ATOM 2256 O O . GLY A 1 284 ? 11.872 1.629 -1.073 1.00 72.38 284 GLY A O 1
ATOM 2257 N N . GLU A 1 285 ? 13.268 0.591 -2.471 1.00 85.31 285 GLU A N 1
ATOM 2258 C CA . GLU A 1 285 ? 13.782 1.829 -3.087 1.00 85.31 285 GLU A CA 1
ATOM 2259 C C . GLU A 1 285 ? 12.674 2.748 -3.656 1.00 85.31 285 GLU A C 1
ATOM 2261 O O . GLU A 1 285 ? 12.862 3.965 -3.820 1.00 85.31 285 GLU A O 1
ATOM 2266 N N . PHE A 1 286 ? 11.491 2.171 -3.910 1.00 89.06 286 PHE A N 1
ATOM 2267 C CA . PHE A 1 286 ? 10.308 2.833 -4.453 1.00 89.06 286 PHE A CA 1
ATOM 2268 C C . PHE A 1 286 ? 9.047 2.610 -3.586 1.00 89.06 286 PHE A C 1
ATOM 2270 O O . PHE A 1 286 ? 8.141 1.881 -3.997 1.00 89.06 286 PHE A O 1
ATOM 2277 N N . PRO A 1 287 ? 8.900 3.283 -2.425 1.00 88.69 287 PRO A N 1
ATOM 2278 C CA . PRO A 1 287 ? 7.796 3.029 -1.485 1.00 88.69 287 PRO A CA 1
ATOM 2279 C C . PRO A 1 287 ? 6.392 3.181 -2.093 1.00 88.69 287 PRO A C 1
ATOM 2281 O O . PRO A 1 287 ? 5.483 2.400 -1.805 1.00 88.69 287 PRO A O 1
ATOM 2284 N N . ALA A 1 288 ? 6.206 4.163 -2.982 1.00 88.25 288 ALA A N 1
ATOM 2285 C CA . ALA A 1 288 ? 4.939 4.372 -3.684 1.00 88.25 288 ALA A CA 1
ATOM 2286 C C . ALA A 1 288 ? 4.594 3.207 -4.630 1.00 88.25 288 ALA A C 1
ATOM 2288 O O . ALA A 1 288 ? 3.428 2.817 -4.728 1.00 88.25 288 ALA A O 1
ATOM 2289 N N . LEU A 1 289 ? 5.599 2.627 -5.294 1.00 89.88 289 LEU A N 1
ATOM 2290 C CA . LEU A 1 289 ? 5.416 1.477 -6.179 1.00 89.88 289 LEU A CA 1
ATOM 2291 C C . LEU A 1 289 ? 5.199 0.195 -5.372 1.00 89.88 289 LEU A C 1
ATOM 2293 O O . LEU A 1 289 ? 4.335 -0.593 -5.740 1.00 89.88 289 LEU A O 1
ATOM 2297 N N . GLU A 1 290 ? 5.853 0.043 -4.217 1.00 87.75 290 GLU A N 1
ATOM 2298 C CA . GLU A 1 290 ? 5.566 -1.053 -3.280 1.00 87.75 290 GLU A CA 1
ATOM 2299 C C . GLU A 1 290 ? 4.132 -0.986 -2.744 1.00 87.75 290 GLU A C 1
ATOM 2301 O O . GLU A 1 290 ? 3.438 -1.997 -2.620 1.00 87.75 290 GLU A O 1
ATOM 2306 N N . ARG A 1 291 ? 3.620 0.221 -2.473 1.00 89.00 291 ARG A N 1
ATOM 2307 C CA . ARG A 1 291 ? 2.198 0.408 -2.157 1.00 89.00 291 ARG A CA 1
ATOM 2308 C C . ARG A 1 291 ? 1.317 -0.066 -3.316 1.00 89.00 291 ARG A C 1
ATOM 2310 O O . ARG A 1 291 ? 0.388 -0.827 -3.073 1.00 89.00 291 ARG A O 1
ATOM 2317 N N . GLN A 1 292 ? 1.601 0.319 -4.561 1.00 89.56 292 GLN A N 1
ATOM 2318 C CA . GLN A 1 292 ? 0.833 -0.145 -5.729 1.00 89.56 292 GLN A CA 1
ATOM 2319 C C . GLN A 1 292 ? 0.923 -1.668 -5.940 1.00 89.56 292 GLN A C 1
ATOM 2321 O O . GLN A 1 292 ? -0.090 -2.300 -6.240 1.00 89.56 292 GLN A O 1
ATOM 2326 N N . LYS A 1 293 ? 2.099 -2.269 -5.730 1.00 88.25 293 LYS A N 1
ATOM 2327 C CA . LYS A 1 293 ? 2.344 -3.715 -5.827 1.00 88.25 293 LYS A CA 1
ATOM 2328 C C . LYS A 1 293 ? 1.449 -4.498 -4.864 1.00 88.25 293 LYS A C 1
ATOM 2330 O O . LYS A 1 293 ? 0.833 -5.475 -5.282 1.00 88.25 293 LYS A O 1
ATOM 2335 N N . ARG A 1 294 ? 1.280 -4.033 -3.618 1.00 88.81 294 ARG A N 1
ATOM 2336 C CA . ARG A 1 294 ? 0.358 -4.653 -2.642 1.00 88.81 294 ARG A CA 1
ATOM 2337 C C . ARG A 1 294 ? -1.099 -4.644 -3.117 1.00 88.81 294 ARG A C 1
ATOM 2339 O O . ARG A 1 294 ? -1.781 -5.658 -3.010 1.00 88.81 294 ARG A O 1
ATOM 2346 N N . TYR A 1 295 ? -1.565 -3.538 -3.702 1.00 91.19 295 TYR A N 1
ATOM 2347 C CA . TYR A 1 295 ? -2.909 -3.481 -4.298 1.00 91.19 295 TYR A CA 1
ATOM 2348 C C . TYR A 1 295 ? -3.047 -4.472 -5.457 1.00 91.19 295 TYR A C 1
ATOM 2350 O O . TYR A 1 295 ? -4.018 -5.224 -5.506 1.00 91.19 295 TYR A O 1
ATOM 2358 N N . LEU A 1 296 ? -2.045 -4.544 -6.339 1.00 88.81 296 LEU A N 1
ATOM 2359 C CA . LEU A 1 296 ? -2.034 -5.503 -7.444 1.00 88.81 296 LEU A CA 1
ATOM 2360 C C . LEU A 1 296 ? -2.098 -6.956 -6.941 1.00 88.81 296 LEU A C 1
ATOM 2362 O O . LEU A 1 296 ? -2.811 -7.777 -7.519 1.00 88.81 296 LEU A O 1
ATOM 2366 N N . ARG A 1 297 ? -1.395 -7.275 -5.845 1.00 85.62 297 ARG A N 1
ATOM 2367 C CA . ARG A 1 297 ? -1.458 -8.586 -5.170 1.00 85.62 297 ARG A CA 1
ATOM 2368 C C . ARG A 1 297 ? -2.840 -8.901 -4.610 1.00 85.62 297 ARG A C 1
ATOM 2370 O O . ARG A 1 297 ? -3.286 -10.038 -4.728 1.00 85.62 297 ARG A O 1
ATOM 2377 N N . ALA A 1 298 ? -3.526 -7.897 -4.074 1.00 87.56 298 ALA A N 1
ATOM 2378 C CA . ALA A 1 298 ? -4.923 -7.993 -3.659 1.00 87.56 298 ALA A CA 1
ATOM 2379 C C . ALA A 1 298 ? -5.914 -8.021 -4.844 1.00 87.56 298 ALA A C 1
ATOM 2381 O O . ALA A 1 298 ? -7.122 -8.015 -4.636 1.00 87.56 298 ALA A O 1
ATOM 2382 N N . GLY A 1 299 ? -5.434 -8.055 -6.094 1.00 87.25 299 GLY A N 1
ATOM 2383 C CA . GLY A 1 299 ? -6.285 -8.079 -7.284 1.00 87.25 299 GLY A CA 1
ATOM 2384 C C . GLY A 1 299 ? -6.888 -6.719 -7.645 1.00 87.25 299 GLY A C 1
ATOM 2385 O O . GLY A 1 299 ? -7.856 -6.667 -8.399 1.00 87.25 299 GLY A O 1
ATOM 2386 N N . ILE A 1 300 ? -6.326 -5.619 -7.140 1.00 89.75 300 ILE A N 1
ATOM 2387 C CA . ILE A 1 300 ? -6.809 -4.259 -7.388 1.00 89.75 300 ILE A CA 1
ATOM 2388 C C . ILE A 1 300 ? -5.831 -3.503 -8.291 1.00 89.75 300 ILE A C 1
ATOM 2390 O O . ILE A 1 300 ? -4.663 -3.306 -7.951 1.00 89.75 300 ILE A O 1
ATOM 2394 N N . LEU A 1 301 ? -6.328 -3.003 -9.420 1.00 88.56 301 LEU A N 1
ATOM 2395 C CA . LEU A 1 301 ? -5.618 -2.052 -10.272 1.00 88.56 301 LEU A CA 1
ATOM 2396 C C . LEU A 1 301 ? -5.963 -0.627 -9.855 1.00 88.56 301 LEU A C 1
ATOM 2398 O O . LEU A 1 301 ? -7.096 -0.179 -10.012 1.00 88.56 301 LEU A O 1
ATOM 2402 N N . ARG A 1 302 ? -4.975 0.113 -9.352 1.00 86.31 302 ARG A N 1
ATOM 2403 C CA . ARG A 1 302 ? -5.152 1.547 -9.078 1.00 86.31 302 ARG A CA 1
ATOM 2404 C C . ARG A 1 302 ? -5.161 2.367 -10.363 1.00 86.31 302 ARG A C 1
ATOM 2406 O O . ARG A 1 302 ? -6.003 3.238 -10.522 1.00 86.31 302 ARG A O 1
ATOM 2413 N N . ASP A 1 303 ? -4.238 2.051 -11.261 1.00 80.50 303 ASP A N 1
ATOM 2414 C CA . ASP A 1 303 ? -4.086 2.685 -12.563 1.00 80.50 303 ASP A CA 1
ATOM 2415 C C . ASP A 1 303 ? -3.326 1.729 -13.489 1.00 80.50 303 ASP A C 1
ATOM 2417 O O . ASP A 1 303 ? -2.237 1.266 -13.145 1.00 80.50 303 ASP A O 1
ATOM 2421 N N . ASP A 1 304 ? -3.931 1.397 -14.627 1.00 77.94 304 ASP A N 1
ATOM 2422 C CA . ASP A 1 304 ? -3.358 0.510 -15.650 1.00 77.94 304 ASP A CA 1
ATOM 2423 C C . ASP A 1 304 ? -2.988 1.284 -16.917 1.00 77.94 304 ASP A C 1
ATOM 2425 O O . ASP A 1 304 ? -1.950 1.039 -17.521 1.00 77.94 304 ASP A O 1
ATOM 2429 N N . VAL A 1 305 ? -3.820 2.258 -17.301 1.00 71.88 305 VAL A N 1
ATOM 2430 C CA . VAL A 1 305 ? -3.683 2.981 -18.571 1.00 71.88 305 VAL A CA 1
ATOM 2431 C C . VAL A 1 305 ? -2.433 3.855 -18.566 1.00 71.88 305 VAL A C 1
ATOM 2433 O O . VAL A 1 305 ? -1.688 3.861 -19.545 1.00 71.88 305 VAL A O 1
ATOM 2436 N N . SER A 1 306 ? -2.163 4.563 -17.464 1.00 82.81 306 SER A N 1
ATOM 2437 C CA . SER A 1 306 ? -0.955 5.390 -17.355 1.00 82.81 306 SER A CA 1
ATOM 2438 C C . SER A 1 306 ? 0.262 4.605 -16.830 1.00 82.81 306 SER A C 1
ATOM 2440 O O . SER A 1 306 ? 1.402 5.081 -16.889 1.00 82.81 306 SER A O 1
ATOM 2442 N N . ASN A 1 307 ? 0.043 3.364 -16.377 1.00 90.38 307 ASN A N 1
ATOM 2443 C CA . ASN A 1 307 ? 1.072 2.483 -15.836 1.00 90.38 307 ASN A CA 1
ATOM 2444 C C . ASN A 1 307 ? 1.542 1.461 -16.879 1.00 90.38 307 ASN A C 1
ATOM 2446 O O . ASN A 1 307 ? 1.107 0.312 -16.901 1.00 90.38 307 ASN A O 1
ATOM 2450 N N . TYR A 1 308 ? 2.475 1.881 -17.726 1.00 93.38 308 TYR A N 1
ATOM 2451 C CA . TYR A 1 308 ? 3.023 1.051 -18.795 1.00 93.38 308 TYR A CA 1
ATOM 2452 C C . TYR A 1 308 ? 4.552 1.077 -18.842 1.00 93.38 308 TYR A C 1
ATOM 2454 O O . TYR A 1 308 ? 5.201 1.974 -18.302 1.00 93.38 308 TYR A O 1
ATOM 2462 N N . THR A 1 309 ? 5.132 0.122 -19.563 1.00 94.62 309 THR A N 1
ATOM 2463 C CA . THR A 1 309 ? 6.548 0.138 -19.934 1.00 94.62 309 THR A CA 1
ATOM 2464 C C . THR A 1 309 ? 6.708 0.042 -21.446 1.00 94.62 309 THR A C 1
ATOM 2466 O O . THR A 1 309 ? 6.004 -0.725 -22.101 1.00 94.62 309 THR A O 1
ATOM 2469 N N . LEU A 1 310 ? 7.599 0.857 -22.010 1.00 95.94 310 LEU A N 1
ATOM 2470 C CA . LEU A 1 310 ? 7.967 0.795 -23.422 1.00 95.94 310 LEU A CA 1
ATOM 2471 C C . LEU A 1 310 ? 9.151 -0.152 -23.565 1.00 95.94 310 LEU A C 1
ATOM 2473 O O . LEU A 1 310 ? 10.202 0.091 -22.968 1.00 95.94 310 LEU A O 1
ATOM 2477 N N . ALA A 1 311 ? 8.987 -1.220 -24.339 1.00 96.44 311 ALA A N 1
ATOM 2478 C CA . ALA A 1 311 ? 10.054 -2.184 -24.553 1.00 96.44 311 ALA A CA 1
ATOM 2479 C C . ALA A 1 311 ? 10.015 -2.809 -25.949 1.00 96.44 311 ALA A C 1
ATOM 2481 O O . ALA A 1 311 ? 8.968 -2.932 -26.576 1.00 96.44 311 ALA A O 1
ATOM 2482 N N . ALA A 1 312 ? 11.182 -3.242 -26.411 1.00 95.94 312 ALA A N 1
ATOM 2483 C CA . ALA A 1 312 ? 11.379 -4.022 -27.622 1.00 95.94 312 ALA A CA 1
ATOM 2484 C C . ALA A 1 312 ? 12.257 -5.233 -27.285 1.00 95.94 312 ALA A C 1
ATOM 2486 O O . ALA A 1 312 ? 13.067 -5.193 -26.358 1.00 95.94 312 ALA A O 1
ATOM 2487 N N . GLY A 1 313 ? 12.102 -6.331 -28.020 1.00 94.69 313 GLY A N 1
ATOM 2488 C CA . GLY A 1 313 ? 12.971 -7.497 -27.837 1.00 94.69 313 GLY A CA 1
ATOM 2489 C C . GLY A 1 313 ? 12.607 -8.420 -26.675 1.00 94.69 313 GLY A C 1
ATOM 2490 O O . GLY A 1 313 ? 13.415 -9.268 -26.296 1.00 94.69 313 GLY A O 1
ATOM 2491 N N . ILE A 1 314 ? 11.410 -8.263 -26.103 1.00 95.62 314 ILE A N 1
ATOM 2492 C CA . ILE A 1 314 ? 10.949 -9.028 -24.942 1.00 95.62 314 ILE A CA 1
ATOM 2493 C C . ILE A 1 314 ? 10.099 -10.218 -25.387 1.00 95.62 314 ILE A C 1
ATOM 2495 O O . ILE A 1 314 ? 9.100 -10.068 -26.084 1.00 95.62 314 ILE A O 1
ATOM 2499 N N . LEU A 1 315 ? 10.450 -11.408 -24.906 1.00 95.75 315 LEU A N 1
ATOM 2500 C CA . LEU A 1 315 ? 9.631 -12.611 -24.994 1.00 95.75 315 LEU A CA 1
ATOM 2501 C C . LEU A 1 315 ? 9.043 -12.923 -23.623 1.00 95.75 315 LEU A C 1
ATOM 2503 O O . LEU A 1 315 ? 9.779 -13.038 -22.646 1.00 95.75 315 LEU A O 1
ATOM 2507 N N . ALA A 1 316 ? 7.732 -13.133 -23.561 1.00 95.94 316 ALA A N 1
ATOM 2508 C CA . ALA A 1 316 ? 7.028 -13.429 -22.318 1.00 95.94 316 ALA A CA 1
ATOM 2509 C C . ALA A 1 316 ? 6.278 -14.764 -22.377 1.00 95.94 316 ALA A C 1
ATOM 2511 O O . ALA A 1 316 ? 5.907 -15.250 -23.451 1.00 95.94 316 ALA A O 1
ATOM 2512 N N . ARG A 1 317 ? 6.026 -15.349 -21.205 1.00 94.75 317 ARG A N 1
ATOM 2513 C CA . ARG A 1 317 ? 5.113 -16.483 -21.021 1.00 94.75 317 ARG A CA 1
ATOM 2514 C C . ARG A 1 317 ? 4.077 -16.145 -19.962 1.00 94.75 317 ARG A C 1
ATOM 2516 O O . ARG A 1 317 ? 4.394 -15.535 -18.939 1.00 94.75 317 ARG A O 1
ATOM 2523 N N . ASN A 1 318 ? 2.842 -16.573 -20.194 1.00 89.75 318 ASN A N 1
ATOM 2524 C CA . ASN A 1 318 ? 1.800 -16.498 -19.176 1.00 89.75 318 ASN A CA 1
ATOM 2525 C C . ASN A 1 318 ? 2.070 -17.518 -18.049 1.00 89.75 318 ASN A C 1
ATOM 2527 O O . ASN A 1 318 ? 3.057 -18.258 -18.064 1.00 89.75 318 ASN A O 1
ATOM 2531 N N . ARG A 1 319 ? 1.199 -17.568 -17.044 1.00 81.88 319 ARG A N 1
ATOM 2532 C CA . ARG A 1 319 ? 1.346 -18.480 -15.892 1.00 81.88 319 ARG A CA 1
ATOM 2533 C C . ARG A 1 319 ? 1.135 -19.954 -16.201 1.00 81.88 319 ARG A C 1
ATOM 2535 O O . ARG A 1 319 ? 1.692 -20.790 -15.504 1.00 81.88 319 ARG A O 1
ATOM 2542 N N . GLU A 1 320 ? 0.444 -20.259 -17.291 1.00 84.94 320 GLU A N 1
ATOM 2543 C CA . GLU A 1 320 ? 0.331 -21.616 -17.839 1.00 84.94 320 GLU A CA 1
ATOM 2544 C C . GLU A 1 320 ? 1.597 -22.040 -18.611 1.00 84.94 320 GLU A C 1
ATOM 2546 O O . GLU A 1 320 ? 1.644 -23.117 -19.198 1.00 84.94 320 GLU A O 1
ATOM 2551 N N . GLY A 1 321 ? 2.617 -21.177 -18.680 1.00 88.25 321 GLY A N 1
ATOM 2552 C CA . GLY A 1 321 ? 3.847 -21.417 -19.433 1.00 88.25 321 GLY A CA 1
ATOM 2553 C C . GLY A 1 321 ? 3.709 -21.219 -20.946 1.00 88.25 321 GLY A C 1
ATOM 2554 O O . GLY A 1 321 ? 4.696 -21.373 -21.670 1.00 88.25 321 GLY A O 1
ATOM 2555 N N . LYS A 1 322 ? 2.528 -20.831 -21.444 1.00 92.44 322 LYS A N 1
ATOM 2556 C CA . LYS A 1 322 ? 2.296 -20.581 -22.871 1.00 92.44 322 LYS A CA 1
ATOM 2557 C C . LYS A 1 322 ? 2.994 -19.286 -23.310 1.00 92.44 322 LYS A C 1
ATOM 2559 O O . LYS A 1 322 ? 2.892 -18.272 -22.610 1.00 92.44 322 LYS A O 1
ATOM 2564 N N . PRO A 1 323 ? 3.673 -19.279 -24.473 1.00 94.19 323 PRO A N 1
ATOM 2565 C CA . PRO A 1 323 ? 4.251 -18.065 -25.042 1.00 94.19 323 PRO A CA 1
ATOM 2566 C C . PRO A 1 323 ? 3.199 -16.982 -25.290 1.00 94.19 323 PRO A C 1
ATOM 2568 O O . PRO A 1 323 ? 2.111 -17.256 -25.803 1.00 94.19 323 PRO A O 1
ATOM 2571 N N . HIS A 1 324 ? 3.541 -15.736 -24.975 1.00 95.38 324 HIS A N 1
ATOM 2572 C CA . HIS A 1 324 ? 2.691 -14.593 -25.263 1.00 95.38 324 HIS A CA 1
ATOM 2573 C C . HIS A 1 324 ? 2.793 -14.217 -26.747 1.00 95.38 324 HIS A C 1
ATOM 2575 O O . HIS A 1 324 ? 3.762 -13.590 -27.175 1.00 95.38 324 HIS A O 1
ATOM 2581 N N . ARG A 1 325 ? 1.769 -14.569 -27.535 1.00 94.94 325 ARG A N 1
ATOM 2582 C CA . ARG A 1 325 ? 1.775 -14.397 -29.001 1.00 94.94 325 ARG A CA 1
ATOM 2583 C C . ARG A 1 325 ? 1.982 -12.947 -29.452 1.00 94.94 325 ARG A C 1
ATOM 2585 O O . ARG A 1 325 ? 2.745 -12.734 -30.381 1.00 94.94 325 ARG A O 1
ATOM 2592 N N . GLY A 1 326 ? 1.383 -11.968 -28.764 1.00 95.06 326 GLY A N 1
ATOM 2593 C CA . GLY A 1 326 ? 1.563 -10.541 -29.089 1.00 95.06 326 GLY A CA 1
ATOM 2594 C C . GLY A 1 326 ? 3.028 -10.094 -29.015 1.00 95.06 326 GLY A C 1
ATOM 2595 O O . GLY A 1 326 ? 3.582 -9.646 -30.008 1.00 95.06 326 GLY A O 1
ATOM 2596 N N . MET A 1 327 ? 3.687 -10.314 -27.872 1.00 95.56 327 MET A N 1
ATOM 2597 C CA . MET A 1 327 ? 5.122 -10.054 -27.697 1.00 95.56 327 MET A CA 1
ATOM 2598 C C . MET A 1 327 ? 6.004 -10.766 -28.733 1.00 95.56 327 MET A C 1
ATOM 2600 O O . MET A 1 327 ? 6.946 -10.172 -29.247 1.00 95.56 327 MET A O 1
ATOM 2604 N N . ALA A 1 328 ? 5.690 -12.023 -29.070 1.00 94.31 328 ALA A N 1
ATOM 2605 C CA . ALA A 1 328 ? 6.414 -12.745 -30.116 1.00 94.31 328 ALA A CA 1
ATOM 2606 C C . ALA A 1 328 ? 6.233 -12.103 -31.506 1.00 94.31 328 ALA A C 1
ATOM 2608 O O . ALA A 1 328 ? 7.195 -12.039 -32.264 1.00 94.31 328 ALA A O 1
ATOM 2609 N N . GLY A 1 329 ? 5.032 -11.601 -31.812 1.00 96.06 329 GLY A N 1
ATOM 2610 C CA . GLY A 1 329 ? 4.743 -10.853 -33.037 1.00 96.06 329 GLY A CA 1
ATOM 2611 C C . GLY A 1 329 ? 5.538 -9.550 -33.124 1.00 96.06 329 GLY A C 1
ATOM 2612 O O . GLY A 1 329 ? 6.259 -9.357 -34.093 1.00 96.06 329 GLY A O 1
ATOM 2613 N N . PHE A 1 330 ? 5.509 -8.713 -32.080 1.00 95.56 330 PHE A N 1
ATOM 2614 C CA . PHE A 1 330 ? 6.284 -7.462 -32.052 1.00 95.56 330 PHE A CA 1
ATOM 2615 C C . PHE A 1 330 ? 7.788 -7.695 -32.239 1.00 95.56 330 PHE A C 1
ATOM 2617 O O . PHE A 1 330 ? 8.446 -6.961 -32.972 1.00 95.56 330 PHE A O 1
ATOM 2624 N N . LEU A 1 331 ? 8.344 -8.754 -31.639 1.00 94.00 331 LEU A N 1
ATOM 2625 C CA . LEU A 1 331 ? 9.740 -9.128 -31.873 1.00 94.00 331 LEU A CA 1
ATOM 2626 C C . LEU A 1 331 ? 10.000 -9.533 -33.336 1.00 94.00 331 LEU A C 1
ATOM 2628 O O . LEU A 1 331 ? 11.039 -9.168 -33.887 1.00 94.00 331 LEU A O 1
ATOM 2632 N N . ALA A 1 332 ? 9.089 -10.291 -33.950 1.00 93.69 332 ALA A N 1
ATOM 2633 C CA . ALA A 1 332 ? 9.220 -10.728 -35.339 1.00 93.69 332 ALA A CA 1
ATOM 2634 C C . ALA A 1 332 ? 9.170 -9.546 -36.320 1.00 93.69 332 ALA A C 1
ATOM 2636 O O . ALA A 1 332 ? 9.987 -9.490 -37.238 1.00 93.69 332 ALA A O 1
ATOM 2637 N N . GLU A 1 333 ? 8.295 -8.571 -36.072 1.00 95.12 333 GLU A N 1
ATOM 2638 C CA . GLU A 1 333 ? 8.211 -7.335 -36.861 1.00 95.12 333 GLU A CA 1
ATOM 2639 C C . GLU A 1 333 ? 9.350 -6.355 -36.537 1.00 95.12 333 GLU A C 1
ATOM 2641 O O . GLU A 1 333 ? 9.740 -5.541 -37.372 1.00 95.12 333 GLU A O 1
ATOM 2646 N N . GLY A 1 334 ? 9.981 -6.495 -35.366 1.00 91.62 334 GLY A N 1
ATOM 2647 C CA . GLY A 1 334 ? 11.029 -5.594 -34.885 1.00 91.62 334 GLY A CA 1
ATOM 2648 C C . GLY A 1 334 ? 10.493 -4.269 -34.369 1.00 91.62 334 GLY A C 1
ATOM 2649 O O . GLY A 1 334 ? 11.178 -3.256 -34.473 1.00 91.62 334 GLY A O 1
ATOM 2650 N N . GLU A 1 335 ? 9.284 -4.281 -33.827 1.00 94.25 335 GLU A N 1
ATOM 2651 C CA . GLU A 1 335 ? 8.592 -3.090 -33.360 1.00 94.25 335 GLU A CA 1
ATOM 2652 C C . GLU A 1 335 ? 8.680 -2.962 -31.831 1.00 94.25 335 GLU A C 1
ATOM 2654 O O . GLU A 1 335 ? 8.594 -3.965 -31.108 1.00 94.25 335 GLU A O 1
ATOM 2659 N N . PRO A 1 336 ? 8.848 -1.736 -31.305 1.00 94.81 336 PRO A N 1
ATOM 2660 C CA . PRO A 1 336 ? 8.667 -1.475 -29.886 1.00 94.81 336 PRO A CA 1
ATOM 2661 C C . PRO A 1 336 ? 7.183 -1.541 -29.513 1.00 94.81 336 PRO A C 1
ATOM 2663 O O . PRO A 1 336 ? 6.304 -1.237 -30.316 1.00 94.81 336 PRO A O 1
ATOM 2666 N N . VAL A 1 337 ? 6.896 -1.886 -28.259 1.00 95.38 337 VAL A N 1
ATOM 2667 C CA . VAL A 1 337 ? 5.529 -1.987 -27.745 1.00 95.38 337 VAL A CA 1
ATOM 2668 C C . VAL A 1 337 ? 5.388 -1.297 -26.394 1.00 95.38 337 VAL A C 1
ATOM 2670 O O . VAL A 1 337 ? 6.253 -1.386 -25.521 1.00 95.38 337 VAL A O 1
ATOM 2673 N N . GLN A 1 338 ? 4.251 -0.625 -26.217 1.00 95.31 338 GLN A N 1
ATOM 2674 C CA . GLN A 1 338 ? 3.787 -0.141 -24.926 1.00 95.31 338 GLN A CA 1
ATOM 2675 C C . GLN A 1 338 ? 3.025 -1.251 -24.200 1.00 95.31 338 GLN A C 1
ATOM 2677 O O . GLN A 1 338 ? 1.936 -1.651 -24.607 1.00 95.31 338 GLN A O 1
ATOM 2682 N N . ILE A 1 339 ? 3.603 -1.755 -23.114 1.00 94.19 339 ILE A N 1
ATOM 2683 C CA . ILE A 1 339 ? 3.085 -2.899 -22.368 1.00 94.19 339 ILE A CA 1
ATOM 2684 C C . ILE A 1 339 ? 2.406 -2.388 -21.096 1.00 94.19 339 ILE A C 1
ATOM 2686 O O . ILE A 1 339 ? 3.069 -1.856 -20.204 1.00 94.19 339 ILE A O 1
ATOM 2690 N N . ALA A 1 340 ? 1.088 -2.561 -21.005 1.00 92.75 340 ALA A N 1
ATOM 2691 C CA . ALA A 1 340 ? 0.306 -2.193 -19.825 1.00 92.75 340 ALA A CA 1
ATOM 2692 C C . ALA A 1 340 ? 0.652 -3.061 -18.600 1.00 92.75 340 ALA A C 1
ATOM 2694 O O . ALA A 1 340 ? 1.009 -4.240 -18.736 1.00 92.75 340 ALA A O 1
ATOM 2695 N N . LEU A 1 341 ? 0.485 -2.505 -17.396 1.00 91.50 341 LEU A N 1
ATOM 2696 C CA . LEU A 1 341 ? 0.707 -3.201 -16.125 1.00 91.50 341 LEU A CA 1
ATOM 2697 C C . LEU A 1 341 ? -0.074 -4.517 -16.041 1.00 91.50 341 LEU A C 1
ATOM 2699 O O . LEU A 1 341 ? 0.491 -5.541 -15.653 1.00 91.50 341 LEU A O 1
ATOM 2703 N N . SER A 1 342 ? -1.342 -4.517 -16.450 1.00 88.25 342 SER A N 1
ATOM 2704 C CA . SER A 1 342 ? -2.213 -5.696 -16.454 1.00 88.25 342 SER A CA 1
ATOM 2705 C C . SER A 1 342 ? -1.678 -6.841 -17.317 1.00 88.25 342 SER A C 1
ATOM 2707 O O . SER A 1 342 ? -1.912 -8.011 -17.001 1.00 88.25 342 SER A O 1
ATOM 2709 N N . SER A 1 343 ? -0.921 -6.531 -18.374 1.00 90.25 343 SER A N 1
ATOM 2710 C CA . SER A 1 343 ? -0.266 -7.536 -19.215 1.00 90.25 343 SER A CA 1
ATOM 2711 C C . SER A 1 343 ? 0.948 -8.135 -18.511 1.00 90.25 343 SER A C 1
ATOM 2713 O O . SER A 1 343 ? 1.012 -9.356 -18.357 1.00 90.25 343 SER A O 1
ATOM 2715 N N . VAL A 1 344 ? 1.861 -7.293 -18.009 1.00 92.12 344 VAL A N 1
ATOM 2716 C CA . VAL A 1 344 ? 3.070 -7.743 -17.289 1.00 92.12 344 VAL A CA 1
ATOM 2717 C C . VAL A 1 344 ? 2.701 -8.564 -16.051 1.00 92.12 344 VAL A C 1
ATOM 2719 O O . VAL A 1 344 ? 3.281 -9.620 -15.805 1.00 92.12 344 VAL A O 1
ATOM 2722 N N . ALA A 1 345 ? 1.676 -8.142 -15.305 1.00 88.56 345 ALA A N 1
ATOM 2723 C CA . ALA A 1 345 ? 1.211 -8.815 -14.092 1.00 88.56 345 ALA A CA 1
ATOM 2724 C C . ALA A 1 345 ? 0.761 -10.272 -14.327 1.00 88.56 345 ALA A C 1
ATOM 2726 O O . ALA A 1 345 ? 0.841 -11.109 -13.421 1.00 88.56 345 ALA A O 1
ATOM 2727 N N . ARG A 1 346 ? 0.305 -10.604 -15.542 1.00 87.56 346 ARG A N 1
ATOM 2728 C CA . ARG A 1 346 ? -0.142 -11.957 -15.923 1.00 87.56 346 ARG A CA 1
ATOM 2729 C C . ARG A 1 346 ? 1.002 -12.875 -16.343 1.00 87.56 346 ARG A C 1
ATOM 2731 O O . ARG A 1 346 ? 0.786 -14.078 -16.518 1.00 87.56 346 ARG A O 1
ATOM 2738 N N . TRP A 1 347 ? 2.208 -12.348 -16.519 1.00 91.81 347 TRP A N 1
ATOM 2739 C CA . TRP A 1 347 ? 3.358 -13.140 -16.930 1.00 91.81 347 TRP A CA 1
ATOM 2740 C C . TRP A 1 347 ? 3.953 -13.907 -15.749 1.00 91.81 347 TRP A C 1
ATOM 2742 O O . TRP A 1 347 ? 3.930 -13.458 -14.606 1.00 91.81 347 TRP A O 1
ATOM 2752 N N . SER A 1 348 ? 4.473 -15.100 -16.031 1.00 91.56 348 SER A N 1
ATOM 2753 C CA . SER A 1 348 ? 5.294 -15.867 -15.081 1.00 91.56 348 SER A CA 1
ATOM 2754 C C . SER A 1 348 ? 6.782 -15.762 -15.388 1.00 91.56 348 SER A C 1
ATOM 2756 O O . SER A 1 348 ? 7.617 -16.042 -14.529 1.00 91.56 348 SER A O 1
ATOM 2758 N N . PHE A 1 349 ? 7.109 -15.369 -16.619 1.00 94.00 349 PHE A N 1
ATOM 2759 C CA . PHE A 1 349 ? 8.462 -15.338 -17.136 1.00 94.00 349 PHE A CA 1
ATOM 2760 C C . PHE A 1 349 ? 8.571 -14.307 -18.259 1.00 94.00 349 PHE A C 1
ATOM 2762 O O . PHE A 1 349 ? 7.684 -14.224 -19.114 1.00 94.00 349 PHE A O 1
ATOM 2769 N N . ALA A 1 350 ? 9.685 -13.580 -18.284 1.00 96.06 350 ALA A N 1
ATOM 2770 C CA . ALA A 1 350 ? 10.094 -12.723 -19.387 1.00 96.06 350 ALA A CA 1
ATOM 2771 C C . ALA A 1 350 ? 11.588 -12.932 -19.659 1.00 96.06 350 ALA A C 1
ATOM 2773 O O . ALA A 1 350 ? 12.347 -13.207 -18.734 1.00 96.06 350 ALA A O 1
ATOM 2774 N N . LYS A 1 351 ? 12.012 -12.806 -20.918 1.00 94.69 351 LYS A N 1
ATOM 2775 C CA . LYS A 1 351 ? 13.426 -12.819 -21.318 1.00 94.69 351 LYS A CA 1
ATOM 2776 C C . LYS A 1 351 ? 13.675 -11.893 -22.501 1.00 94.69 351 LYS A C 1
ATOM 2778 O O . LYS A 1 351 ? 12.782 -11.697 -23.325 1.00 94.69 351 LYS A O 1
ATOM 2783 N N . CYS A 1 352 ? 14.909 -11.425 -22.628 1.00 91.00 352 CYS A N 1
ATOM 2784 C CA . CYS A 1 352 ? 15.410 -10.756 -23.826 1.00 91.00 352 CYS A CA 1
ATOM 2785 C C . CYS A 1 352 ? 16.245 -11.725 -24.669 1.00 91.00 352 CYS A C 1
ATOM 2787 O O . CYS A 1 352 ? 16.801 -12.698 -24.147 1.00 91.00 352 CYS A O 1
ATOM 2789 N N . LEU A 1 353 ? 16.382 -11.449 -25.966 1.00 83.25 353 LEU A N 1
ATOM 2790 C CA . LEU A 1 353 ? 17.433 -12.087 -26.762 1.00 83.25 353 LEU A CA 1
ATOM 2791 C C . LEU A 1 353 ? 18.816 -11.668 -26.233 1.00 83.25 353 LEU A C 1
ATOM 2793 O O . LEU A 1 353 ? 18.966 -10.607 -25.625 1.00 83.25 353 LEU A O 1
ATOM 2797 N N . GLY A 1 354 ? 19.790 -12.574 -26.335 1.00 84.31 354 GLY A N 1
ATOM 2798 C CA . GLY A 1 354 ? 21.144 -12.360 -25.819 1.00 84.31 354 GLY A CA 1
ATOM 2799 C C . GLY A 1 354 ? 21.258 -12.197 -24.295 1.00 84.31 354 GLY A C 1
ATOM 2800 O O . GLY A 1 354 ? 22.351 -11.891 -23.825 1.00 84.31 354 GLY A O 1
ATOM 2801 N N . ASN A 1 355 ? 20.166 -12.385 -23.533 1.00 91.75 355 ASN A N 1
ATOM 2802 C CA . ASN A 1 355 ? 20.065 -12.089 -22.096 1.00 91.75 355 ASN A CA 1
ATOM 2803 C C . ASN A 1 355 ? 20.618 -10.703 -21.739 1.00 91.75 355 ASN A C 1
ATOM 2805 O O . ASN A 1 355 ? 21.234 -10.536 -20.693 1.00 91.75 355 ASN A O 1
ATOM 2809 N N . ARG A 1 356 ? 20.402 -9.708 -22.605 1.00 95.31 356 ARG A N 1
ATOM 2810 C CA . ARG A 1 356 ? 20.851 -8.333 -22.386 1.00 95.31 356 ARG A CA 1
ATOM 2811 C C . ARG A 1 356 ? 19.716 -7.350 -22.618 1.00 95.31 356 ARG A C 1
ATOM 2813 O O . ARG A 1 356 ? 18.967 -7.494 -23.583 1.00 95.31 356 ARG A O 1
ATOM 2820 N N . LEU A 1 357 ? 19.610 -6.351 -21.750 1.00 97.12 357 LEU A N 1
ATOM 2821 C CA . LEU A 1 357 ? 18.646 -5.263 -21.830 1.00 97.12 357 LEU A CA 1
ATOM 2822 C C . LEU A 1 357 ? 19.370 -3.917 -21.753 1.00 97.12 357 LEU A C 1
ATOM 2824 O O . LEU A 1 357 ? 20.061 -3.655 -20.772 1.00 97.12 357 LEU A O 1
ATOM 2828 N N . TYR A 1 358 ? 19.159 -3.054 -22.745 1.00 97.62 358 TYR A N 1
ATOM 2829 C CA . TYR A 1 358 ? 19.548 -1.646 -22.676 1.00 97.62 358 TYR A CA 1
ATOM 2830 C C . TYR A 1 358 ? 18.349 -0.796 -22.265 1.00 97.62 358 TYR A C 1
ATOM 2832 O O . TYR A 1 358 ? 17.276 -0.894 -22.863 1.00 97.62 358 TYR A O 1
ATOM 2840 N N . ILE A 1 359 ? 18.533 0.039 -21.248 1.00 97.81 359 ILE A N 1
ATOM 2841 C CA . ILE A 1 359 ? 17.507 0.919 -20.700 1.00 97.81 359 ILE A CA 1
ATOM 2842 C C . ILE A 1 359 ? 17.957 2.363 -20.874 1.00 97.81 359 ILE A C 1
ATOM 2844 O O . ILE A 1 359 ? 19.062 2.721 -20.471 1.00 97.81 359 ILE A O 1
ATOM 2848 N N . VAL A 1 360 ? 17.078 3.191 -21.432 1.00 97.12 360 VAL A N 1
ATOM 2849 C CA . VAL A 1 360 ? 17.256 4.646 -21.502 1.00 97.12 360 VAL A CA 1
ATOM 2850 C C . VAL A 1 360 ? 16.084 5.363 -20.836 1.00 97.12 360 VAL A C 1
ATOM 2852 O O . VAL A 1 360 ? 14.972 4.836 -20.762 1.00 97.12 360 VAL A O 1
ATOM 2855 N N . GLU A 1 361 ? 16.307 6.575 -20.343 1.00 94.19 361 GLU A N 1
ATOM 2856 C CA . GLU A 1 361 ? 15.258 7.369 -19.706 1.00 94.19 361 GLU A CA 1
ATOM 2857 C C . GLU A 1 361 ? 14.421 8.123 -20.744 1.00 94.19 361 GLU A C 1
ATOM 2859 O O . GLU A 1 361 ? 13.193 8.146 -20.650 1.00 94.19 361 GLU A O 1
ATOM 2864 N N . ASN A 1 362 ? 15.076 8.668 -21.770 1.00 93.31 362 ASN A N 1
ATOM 2865 C CA . ASN A 1 362 ? 14.473 9.566 -22.741 1.00 93.31 362 ASN A CA 1
ATOM 2866 C C . ASN A 1 362 ? 13.798 8.818 -23.915 1.00 93.31 362 ASN A C 1
ATOM 2868 O O . ASN A 1 362 ? 14.462 8.037 -24.612 1.00 93.31 362 ASN A O 1
ATOM 2872 N N . PRO A 1 363 ? 12.511 9.090 -24.216 1.00 94.19 363 PRO A N 1
ATOM 2873 C CA . PRO A 1 363 ? 11.805 8.466 -25.340 1.00 94.19 363 PRO A CA 1
ATOM 2874 C C . PRO A 1 363 ? 12.429 8.729 -26.718 1.00 94.19 363 PRO A C 1
ATOM 2876 O O . PRO A 1 363 ? 12.384 7.857 -27.585 1.00 94.19 363 PRO A O 1
ATOM 2879 N N . SER A 1 364 ? 13.037 9.899 -26.935 1.00 94.69 364 SER A N 1
ATOM 2880 C CA . SER A 1 364 ? 13.668 10.250 -28.215 1.00 94.69 364 SER A CA 1
ATOM 2881 C C . SER A 1 364 ? 14.918 9.410 -28.461 1.00 94.69 364 SER A C 1
ATOM 2883 O O . SER A 1 364 ? 15.121 8.891 -29.558 1.00 94.69 364 SER A O 1
ATOM 2885 N N . VAL A 1 365 ? 15.732 9.212 -27.419 1.00 96.12 365 VAL A N 1
ATOM 2886 C CA . VAL A 1 365 ? 16.901 8.323 -27.484 1.00 96.12 365 VAL A CA 1
ATOM 2887 C C . VAL A 1 365 ? 16.446 6.886 -27.713 1.00 96.12 365 VAL A C 1
ATOM 2889 O O . VAL A 1 365 ? 16.989 6.208 -28.581 1.00 96.12 365 VAL A O 1
ATOM 2892 N N . TYR A 1 366 ? 15.401 6.439 -27.015 1.00 96.94 366 TYR A N 1
ATOM 2893 C CA . TYR A 1 366 ? 14.821 5.113 -27.227 1.00 96.94 366 TYR A CA 1
ATOM 2894 C C . TYR A 1 366 ? 14.369 4.887 -28.677 1.00 96.94 366 TYR A C 1
ATOM 2896 O O . TYR A 1 366 ? 14.666 3.839 -29.254 1.00 96.94 366 TYR A O 1
ATOM 2904 N N . ALA A 1 367 ? 13.702 5.869 -29.291 1.00 95.56 367 ALA A N 1
ATOM 2905 C CA . ALA A 1 367 ? 13.268 5.790 -30.684 1.00 95.56 367 ALA A CA 1
ATOM 2906 C C . ALA A 1 367 ? 14.455 5.655 -31.654 1.00 95.56 367 ALA A C 1
ATOM 2908 O O . ALA A 1 367 ? 14.416 4.824 -32.562 1.00 95.56 367 ALA A O 1
ATOM 2909 N N . ILE A 1 368 ? 15.541 6.405 -31.424 1.00 95.62 368 ILE A N 1
ATOM 2910 C CA . ILE A 1 368 ? 16.788 6.273 -32.196 1.00 95.62 368 ILE A CA 1
ATOM 2911 C C . ILE A 1 368 ? 17.361 4.859 -32.055 1.00 95.62 368 ILE A C 1
ATOM 2913 O O . ILE A 1 368 ? 17.730 4.246 -33.058 1.00 95.62 368 ILE A O 1
ATOM 2917 N N . LEU A 1 369 ? 17.408 4.322 -30.830 1.00 96.00 369 LEU A N 1
ATOM 2918 C CA . LEU A 1 369 ? 17.908 2.967 -30.585 1.00 96.00 369 LEU A CA 1
ATOM 2919 C C . LEU A 1 369 ? 17.072 1.915 -31.310 1.00 96.00 369 LEU A C 1
ATOM 2921 O O . LEU A 1 369 ? 17.649 1.028 -31.933 1.00 96.00 369 LEU A O 1
ATOM 2925 N N . CYS A 1 370 ? 15.744 2.044 -31.302 1.00 94.81 370 CYS A N 1
ATOM 2926 C CA . CYS A 1 370 ? 14.859 1.153 -32.053 1.00 94.81 370 CYS A CA 1
ATOM 2927 C C . CYS A 1 370 ? 15.145 1.193 -33.563 1.00 94.81 370 CYS A C 1
ATOM 2929 O O . CYS A 1 370 ? 15.102 0.153 -34.212 1.00 94.81 370 CYS A O 1
ATOM 2931 N N . GLY A 1 371 ? 15.506 2.357 -34.115 1.00 93.44 371 GLY A N 1
ATOM 2932 C CA . GLY A 1 371 ? 15.844 2.506 -35.535 1.00 93.44 371 GLY A CA 1
ATOM 2933 C C . GLY A 1 371 ? 17.132 1.793 -35.971 1.00 93.44 371 GLY A C 1
ATOM 2934 O O . GLY A 1 371 ? 17.260 1.426 -37.136 1.00 93.44 371 GLY A O 1
ATOM 2935 N N . VAL A 1 372 ? 18.080 1.569 -35.054 1.00 93.38 372 VAL A N 1
ATOM 2936 C CA . VAL A 1 372 ? 19.352 0.862 -35.331 1.00 93.38 372 VAL A CA 1
ATOM 2937 C C . VAL A 1 372 ? 19.396 -0.560 -34.759 1.00 93.38 372 VAL A C 1
ATOM 2939 O O . VAL A 1 372 ? 20.393 -1.271 -34.916 1.00 93.38 372 VAL A O 1
ATOM 2942 N N . TRP A 1 373 ? 18.331 -0.973 -34.074 1.00 92.81 373 TRP A N 1
ATOM 2943 C CA . TRP A 1 373 ? 18.245 -2.227 -33.341 1.00 92.81 373 TRP A CA 1
ATOM 2944 C C . TRP A 1 373 ? 18.188 -3.441 -34.271 1.00 92.81 373 TRP A C 1
ATOM 2946 O O . TRP A 1 373 ? 17.362 -3.528 -35.177 1.00 92.81 373 TRP A O 1
ATOM 2956 N N . LYS A 1 374 ? 19.048 -4.430 -34.008 1.00 90.62 374 LYS A N 1
ATOM 2957 C CA . LYS A 1 374 ? 19.176 -5.655 -34.819 1.00 90.62 374 LYS A CA 1
ATOM 2958 C C . LYS A 1 374 ? 18.423 -6.856 -34.262 1.00 90.62 374 LYS A C 1
ATOM 2960 O O . LYS A 1 374 ? 18.573 -7.955 -34.790 1.00 90.62 374 LYS A O 1
ATOM 2965 N N . ARG A 1 375 ? 17.606 -6.657 -33.222 1.00 90.69 375 ARG A N 1
ATOM 2966 C CA . ARG A 1 375 ? 16.800 -7.722 -32.600 1.00 90.69 375 ARG A CA 1
ATOM 2967 C C . ARG A 1 375 ? 17.647 -8.821 -31.956 1.00 90.69 375 ARG A C 1
ATOM 2969 O O . ARG A 1 375 ? 17.248 -9.974 -31.913 1.00 90.69 375 ARG A O 1
ATOM 2976 N N . ASP A 1 376 ? 18.817 -8.457 -31.447 1.00 89.62 376 ASP A N 1
ATOM 2977 C CA . ASP A 1 376 ? 19.777 -9.330 -30.760 1.00 89.62 376 ASP A CA 1
ATOM 2978 C C . ASP A 1 376 ? 19.806 -9.117 -29.236 1.00 89.62 376 ASP A C 1
ATOM 2980 O O . ASP A 1 376 ? 20.254 -9.988 -28.494 1.00 89.62 376 ASP A O 1
ATOM 2984 N N . CYS A 1 377 ? 19.277 -7.989 -28.767 1.00 93.88 377 CYS A N 1
ATOM 2985 C CA . CYS A 1 377 ? 19.108 -7.632 -27.361 1.00 93.88 377 CYS A CA 1
ATOM 2986 C C . CYS A 1 377 ? 17.703 -7.068 -27.090 1.00 93.88 377 CYS A C 1
ATOM 2988 O O . CYS A 1 377 ? 16.925 -6.834 -28.017 1.00 93.88 377 CYS A O 1
ATOM 2990 N N . GLY A 1 378 ? 17.361 -6.855 -25.821 1.00 95.94 378 GLY A N 1
ATOM 2991 C CA . GLY A 1 378 ? 16.183 -6.088 -25.422 1.00 95.94 378 GLY A CA 1
ATOM 2992 C C . GLY A 1 378 ? 16.491 -4.595 -25.322 1.00 95.94 378 GLY A C 1
ATOM 2993 O O . GLY A 1 378 ? 17.585 -4.214 -24.905 1.00 95.94 378 GLY A O 1
ATOM 2994 N N . LEU A 1 379 ? 15.501 -3.760 -25.630 1.00 97.25 379 LEU A N 1
ATOM 2995 C CA . LEU A 1 379 ? 15.528 -2.317 -25.386 1.00 97.25 379 LEU A CA 1
ATOM 2996 C C . LEU A 1 379 ? 14.346 -1.931 -24.499 1.00 97.25 379 LEU A C 1
ATOM 2998 O O . LEU A 1 379 ? 13.249 -2.458 -24.676 1.00 97.25 379 LEU A O 1
ATOM 3002 N N . MET A 1 380 ? 14.528 -0.975 -23.596 1.00 97.31 380 MET A N 1
ATOM 3003 C CA . MET A 1 380 ? 13.460 -0.461 -22.741 1.00 97.31 380 MET A CA 1
ATOM 3004 C C . MET A 1 380 ? 13.619 1.038 -22.499 1.00 97.31 380 MET A C 1
ATOM 3006 O O . MET A 1 380 ? 14.732 1.560 -22.443 1.00 97.31 380 MET A O 1
ATOM 3010 N N . CYS A 1 381 ? 12.493 1.726 -22.337 1.00 96.06 381 CYS A N 1
ATOM 3011 C CA . CYS A 1 381 ? 12.455 3.128 -21.952 1.00 96.06 381 CYS A CA 1
ATOM 3012 C C . CYS A 1 381 ? 11.705 3.304 -20.630 1.00 96.06 381 CYS A C 1
ATOM 3014 O O . CYS A 1 381 ? 10.587 2.803 -20.470 1.00 96.06 381 CYS A O 1
ATOM 3016 N N . MET A 1 382 ? 12.317 4.029 -19.689 1.00 90.25 382 MET A N 1
ATOM 3017 C CA . MET A 1 382 ? 11.679 4.381 -18.414 1.00 90.25 382 MET A CA 1
ATOM 3018 C C . MET A 1 382 ? 10.697 5.548 -18.562 1.00 90.25 382 MET A C 1
ATOM 3020 O O . MET A 1 382 ? 9.669 5.568 -17.881 1.00 90.25 382 MET A O 1
ATOM 3024 N N . ASN A 1 383 ? 10.960 6.470 -19.497 1.00 88.62 383 ASN A N 1
ATOM 3025 C CA . ASN A 1 383 ? 10.184 7.693 -19.697 1.00 88.62 383 ASN A CA 1
ATOM 3026 C C . ASN A 1 383 ? 10.057 8.484 -18.380 1.00 88.62 383 ASN A C 1
ATOM 3028 O O . ASN A 1 383 ? 8.948 8.695 -17.873 1.00 88.62 383 ASN A O 1
ATOM 3032 N N . GLY A 1 384 ? 11.215 8.839 -17.810 1.00 85.75 384 GLY A N 1
ATOM 3033 C CA . GLY A 1 384 ? 11.360 9.505 -16.515 1.00 85.75 384 GLY A CA 1
ATOM 3034 C C . GLY A 1 384 ? 11.340 8.546 -15.321 1.00 85.75 384 GLY A C 1
ATOM 3035 O O . GLY A 1 384 ? 12.011 7.513 -15.309 1.00 85.75 384 GLY A O 1
ATOM 3036 N N . GLN A 1 385 ? 10.551 8.892 -14.296 1.00 88.50 385 GLN A N 1
ATOM 3037 C CA . GLN A 1 385 ? 10.427 8.096 -13.071 1.00 88.50 385 GLN A CA 1
ATOM 3038 C C . GLN A 1 385 ? 9.896 6.677 -13.360 1.00 88.50 385 GLN A C 1
ATOM 3040 O O . GLN A 1 385 ? 8.908 6.534 -14.091 1.00 88.50 385 GLN A O 1
ATOM 3045 N N . PRO A 1 386 ? 10.486 5.628 -12.750 1.00 91.81 386 PRO A N 1
ATOM 3046 C CA . PRO A 1 386 ? 10.023 4.259 -12.933 1.00 91.81 386 PRO A CA 1
ATOM 3047 C C . PRO A 1 386 ? 8.544 4.080 -12.574 1.00 91.81 386 PRO A C 1
ATOM 3049 O O . PRO A 1 386 ? 8.043 4.629 -11.592 1.00 91.81 386 PRO A O 1
ATOM 3052 N N . ARG A 1 387 ? 7.852 3.255 -13.362 1.00 93.94 387 ARG A N 1
ATOM 3053 C CA . ARG A 1 387 ? 6.475 2.806 -13.108 1.00 93.94 387 ARG A CA 1
ATOM 3054 C C . ARG A 1 387 ? 6.483 1.366 -12.597 1.00 93.94 387 ARG A C 1
ATOM 3056 O O . ARG A 1 387 ? 7.438 0.627 -12.830 1.00 93.94 387 ARG A O 1
ATOM 3063 N N . LEU A 1 388 ? 5.400 0.929 -11.953 1.00 93.25 388 LEU A N 1
ATOM 3064 C CA . LEU A 1 388 ? 5.311 -0.443 -11.431 1.00 93.25 388 LEU A CA 1
ATOM 3065 C C . LEU A 1 388 ? 5.470 -1.497 -12.537 1.00 93.25 388 LEU A C 1
ATOM 3067 O O . LEU A 1 388 ? 6.158 -2.491 -12.337 1.00 93.25 388 LEU A O 1
ATOM 3071 N N . SER A 1 389 ? 4.885 -1.274 -13.714 1.00 94.12 389 SER A N 1
ATOM 3072 C CA . SER A 1 389 ? 5.029 -2.173 -14.870 1.00 94.12 389 SER A CA 1
ATOM 3073 C C . SER A 1 389 ? 6.488 -2.362 -15.306 1.00 94.12 389 SER A C 1
ATOM 3075 O O . SER A 1 389 ? 6.880 -3.481 -15.632 1.00 94.12 389 SER A O 1
ATOM 3077 N N . ALA A 1 390 ? 7.301 -1.300 -15.252 1.00 95.44 390 ALA A N 1
ATOM 3078 C CA . ALA A 1 390 ? 8.733 -1.362 -15.528 1.00 95.44 390 ALA A CA 1
ATOM 3079 C C . ALA A 1 390 ? 9.476 -2.206 -14.481 1.00 95.44 390 ALA A C 1
ATOM 3081 O O . ALA A 1 390 ? 10.252 -3.085 -14.850 1.00 95.44 390 ALA A O 1
ATOM 3082 N N . LEU A 1 391 ? 9.195 -1.993 -13.191 1.00 94.69 391 LEU A N 1
ATOM 3083 C CA . LEU A 1 391 ? 9.820 -2.769 -12.114 1.00 94.69 391 LEU A CA 1
ATOM 3084 C C . LEU A 1 391 ? 9.438 -4.254 -12.168 1.00 94.69 391 LEU A C 1
ATOM 3086 O O . LEU A 1 391 ? 10.308 -5.114 -12.099 1.00 94.69 391 LEU A O 1
ATOM 3090 N N . LEU A 1 392 ? 8.162 -4.576 -12.403 1.00 93.88 392 LEU A N 1
ATOM 3091 C CA . LEU A 1 392 ? 7.727 -5.971 -12.542 1.00 93.88 392 LEU A CA 1
ATOM 3092 C C . LEU A 1 392 ? 8.369 -6.667 -13.747 1.00 93.88 392 LEU A C 1
ATOM 3094 O O . LEU A 1 392 ? 8.668 -7.861 -13.684 1.00 93.88 392 LEU A O 1
ATOM 3098 N N . LEU A 1 393 ? 8.585 -5.944 -14.850 1.00 96.19 393 LEU A N 1
ATOM 3099 C CA . LEU A 1 393 ? 9.316 -6.486 -15.990 1.00 96.19 393 LEU A CA 1
ATOM 3100 C C . LEU A 1 393 ? 10.776 -6.772 -15.613 1.00 96.19 393 LEU A C 1
ATOM 3102 O O . LEU A 1 393 ? 11.278 -7.850 -15.931 1.00 96.19 393 LEU A O 1
ATOM 3106 N N . LEU A 1 394 ? 11.434 -5.858 -14.896 1.00 96.50 394 LEU A N 1
ATOM 3107 C CA . LEU A 1 394 ? 12.788 -6.071 -14.386 1.00 96.50 394 LEU A CA 1
ATOM 3108 C C . LEU A 1 394 ? 12.864 -7.288 -13.454 1.00 96.50 394 LEU A C 1
ATOM 3110 O O . LEU A 1 394 ? 13.736 -8.130 -13.650 1.00 96.50 394 LEU A O 1
ATOM 3114 N N . ASP A 1 395 ? 11.919 -7.464 -12.530 1.00 94.19 395 ASP A N 1
ATOM 3115 C CA . ASP A 1 395 ? 11.858 -8.644 -11.654 1.00 94.19 395 ASP A CA 1
ATOM 3116 C C . ASP A 1 395 ? 11.775 -9.960 -12.446 1.00 94.19 395 ASP A C 1
ATOM 3118 O O . ASP A 1 395 ? 12.403 -10.966 -12.096 1.00 94.19 395 ASP A O 1
ATOM 3122 N N . LEU A 1 396 ? 10.990 -9.981 -13.529 1.00 95.31 396 LEU A N 1
ATOM 3123 C CA . LEU A 1 396 ? 10.876 -11.148 -14.408 1.00 95.31 396 LEU A CA 1
ATOM 3124 C C . LEU A 1 396 ? 12.174 -11.406 -15.186 1.00 95.31 396 LEU A C 1
ATOM 3126 O O . LEU A 1 396 ? 12.588 -12.559 -15.317 1.00 95.31 396 LEU A O 1
ATOM 3130 N N . LEU A 1 397 ? 12.828 -10.350 -15.672 1.00 96.19 397 LEU A N 1
ATOM 3131 C CA . LEU A 1 397 ? 14.083 -10.434 -16.423 1.00 96.19 397 LEU A CA 1
ATOM 3132 C C . LEU A 1 397 ? 15.279 -10.815 -15.540 1.00 96.19 397 LEU A C 1
ATOM 3134 O O . LEU A 1 397 ? 16.155 -11.555 -16.000 1.00 96.19 397 LEU A O 1
ATOM 3138 N N . ALA A 1 398 ? 15.279 -10.398 -14.271 1.00 95.12 398 ALA A N 1
ATOM 3139 C CA . ALA A 1 398 ? 16.264 -10.802 -13.271 1.00 95.12 398 ALA A CA 1
ATOM 3140 C C . ALA A 1 398 ? 16.228 -12.319 -13.049 1.00 95.12 398 ALA A C 1
ATOM 3142 O O . ALA A 1 398 ? 17.265 -12.983 -13.077 1.00 95.12 398 ALA A O 1
ATOM 3143 N N . LYS A 1 399 ? 15.024 -12.903 -12.940 1.00 93.31 399 LYS A N 1
ATOM 3144 C CA . LYS A 1 399 ? 14.839 -14.365 -12.844 1.00 93.31 399 LYS A CA 1
ATOM 3145 C C . LYS A 1 399 ? 15.366 -15.104 -14.075 1.00 93.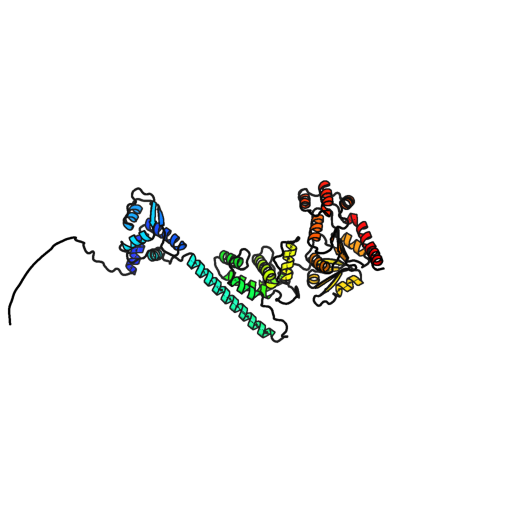31 399 LYS A C 1
ATOM 3147 O O . LYS A 1 399 ? 15.829 -16.237 -13.957 1.00 93.31 399 LYS A O 1
ATOM 3152 N N . ALA A 1 400 ? 15.325 -14.465 -15.244 1.00 93.31 400 ALA A N 1
ATOM 3153 C CA . ALA A 1 400 ? 15.910 -14.977 -16.481 1.00 93.31 400 ALA A CA 1
ATOM 3154 C C . ALA A 1 400 ? 17.420 -14.695 -16.623 1.00 93.31 400 ALA A C 1
ATOM 3156 O O . ALA A 1 400 ? 17.995 -15.038 -17.653 1.00 93.31 400 ALA A O 1
ATOM 3157 N N . LYS A 1 401 ? 18.068 -14.119 -15.598 1.00 94.62 401 LYS A N 1
ATOM 3158 C CA . LYS A 1 401 ? 19.494 -13.750 -15.578 1.00 94.62 401 LYS A CA 1
ATOM 3159 C C . LYS A 1 401 ? 19.879 -12.770 -16.693 1.00 94.62 401 LYS A C 1
ATOM 3161 O O . LYS A 1 401 ? 20.939 -12.898 -17.299 1.00 94.62 401 LYS A O 1
ATOM 3166 N N . THR A 1 402 ? 19.002 -11.809 -16.973 1.00 96.00 402 THR A N 1
ATOM 3167 C CA . THR A 1 402 ? 19.273 -10.748 -17.950 1.00 96.00 402 THR A CA 1
ATOM 3168 C C . THR A 1 402 ? 20.305 -9.764 -17.386 1.00 96.00 402 THR A C 1
ATOM 3170 O O . THR A 1 402 ? 20.229 -9.366 -16.226 1.00 96.00 402 THR A O 1
ATOM 3173 N N . GLU A 1 403 ? 21.272 -9.359 -18.196 1.00 96.88 403 GLU A N 1
ATOM 3174 C CA . GLU A 1 403 ? 22.221 -8.286 -17.902 1.00 96.88 403 GLU A CA 1
ATOM 3175 C C . GLU A 1 403 ? 21.599 -6.938 -18.292 1.00 96.88 403 GLU A C 1
ATOM 3177 O O . GLU A 1 403 ? 21.174 -6.755 -19.435 1.00 96.88 403 GLU A O 1
ATOM 3182 N N . VAL A 1 404 ? 21.535 -5.997 -17.352 1.00 97.81 404 VAL A N 1
ATOM 3183 C CA . VAL A 1 404 ? 20.927 -4.675 -17.546 1.00 97.81 404 VAL A CA 1
ATOM 3184 C C . VAL A 1 404 ? 22.004 -3.611 -17.719 1.00 97.81 404 VAL A C 1
ATOM 3186 O O . VAL A 1 404 ? 22.907 -3.497 -16.897 1.00 97.81 404 VAL A O 1
ATOM 3189 N N . TRP A 1 405 ? 21.867 -2.804 -18.768 1.00 97.75 405 TRP A N 1
ATOM 3190 C CA . TRP A 1 405 ? 22.698 -1.641 -19.069 1.00 97.75 405 TRP A CA 1
ATOM 3191 C C . TRP A 1 405 ? 21.818 -0.395 -19.036 1.00 97.75 405 TRP A C 1
ATOM 3193 O O . TRP A 1 405 ? 20.985 -0.206 -19.919 1.00 97.75 405 TRP A O 1
ATOM 3203 N N . TYR A 1 406 ? 21.966 0.433 -18.006 1.00 98.00 406 TYR A N 1
ATOM 3204 C CA . TYR A 1 406 ? 21.106 1.592 -17.771 1.00 98.00 406 TYR A CA 1
ATOM 3205 C C . TYR A 1 406 ? 21.822 2.904 -18.06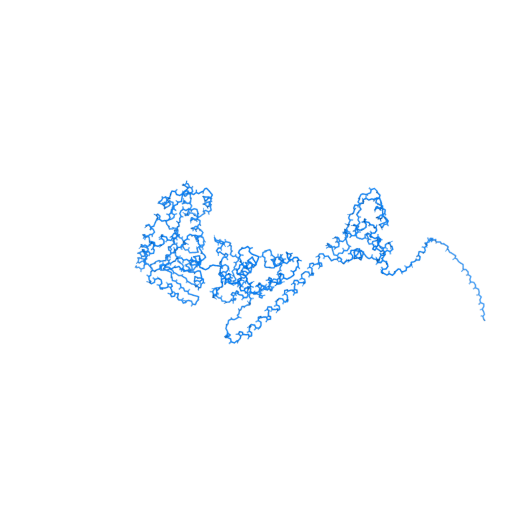9 1.00 98.00 406 TYR A C 1
ATOM 3207 O O . TYR A 1 406 ? 22.906 3.147 -17.542 1.00 98.00 406 TYR A O 1
ATOM 3215 N N . ALA A 1 407 ? 21.174 3.774 -18.837 1.00 96.94 407 ALA A N 1
ATOM 3216 C CA . ALA A 1 407 ? 21.581 5.153 -19.050 1.00 96.94 407 ALA A CA 1
ATOM 3217 C C . ALA A 1 407 ? 20.431 6.108 -18.692 1.00 96.94 407 ALA A C 1
ATOM 3219 O O . ALA A 1 407 ? 19.277 5.862 -19.052 1.00 96.94 407 ALA A O 1
ATOM 3220 N N . GLY A 1 408 ? 20.751 7.238 -18.065 1.00 95.12 408 GLY A N 1
ATOM 3221 C CA . GLY A 1 408 ? 19.792 8.298 -17.736 1.00 95.12 408 GLY A CA 1
ATOM 3222 C C . GLY A 1 408 ? 20.414 9.686 -17.837 1.00 95.12 408 GLY A C 1
ATOM 3223 O O . GLY A 1 408 ? 21.574 9.819 -18.235 1.00 95.12 408 GLY A O 1
ATOM 3224 N N . ASP A 1 409 ? 19.642 10.708 -17.479 1.00 94.50 409 ASP A N 1
ATOM 3225 C CA . ASP A 1 409 ? 20.126 12.089 -17.460 1.00 94.50 409 ASP A CA 1
ATOM 3226 C C . ASP A 1 409 ? 21.133 12.340 -16.326 1.00 94.50 409 ASP A C 1
ATOM 3228 O O . ASP A 1 409 ? 21.119 11.698 -15.270 1.00 94.50 409 ASP A O 1
ATOM 3232 N N . PHE A 1 410 ? 22.017 13.318 -16.538 1.00 96.25 410 PHE A N 1
ATOM 3233 C CA . PHE A 1 410 ? 22.994 13.765 -15.545 1.00 96.25 410 PHE A CA 1
ATOM 3234 C C . PHE A 1 410 ? 22.444 14.943 -14.753 1.00 96.25 410 PHE A C 1
ATOM 3236 O O . PHE A 1 410 ? 22.937 16.074 -14.825 1.00 96.25 410 PHE A O 1
ATOM 3243 N N . ASP A 1 411 ? 21.405 14.662 -13.986 1.00 95.69 411 ASP A N 1
ATOM 3244 C CA . ASP A 1 411 ? 20.843 15.569 -13.004 1.00 95.69 411 ASP A CA 1
ATOM 3245 C C . ASP A 1 411 ? 20.588 14.819 -11.679 1.00 95.69 411 ASP A C 1
ATOM 3247 O O . ASP A 1 411 ? 20.860 13.615 -11.578 1.00 95.69 411 ASP A O 1
ATOM 3251 N N . PRO A 1 412 ? 20.170 15.510 -10.604 1.00 95.81 412 PRO A N 1
ATOM 3252 C CA . PRO A 1 412 ? 20.030 14.860 -9.308 1.00 95.81 412 PRO A CA 1
ATOM 3253 C C . PRO A 1 412 ? 19.001 13.726 -9.286 1.00 95.81 412 PRO A C 1
ATOM 3255 O O . PRO A 1 412 ? 19.221 12.712 -8.625 1.00 95.81 412 PRO A O 1
ATOM 3258 N N . GLU A 1 413 ? 17.892 13.880 -10.003 1.00 94.31 413 GLU A N 1
ATOM 3259 C CA . GLU A 1 413 ? 16.820 12.899 -10.097 1.00 94.31 413 GLU A CA 1
ATOM 3260 C C . GLU A 1 413 ? 17.238 11.681 -10.936 1.00 94.31 413 GLU A C 1
ATOM 3262 O O . GLU A 1 413 ? 17.043 10.553 -10.477 1.00 94.31 413 GLU A O 1
ATOM 3267 N N . GLY A 1 414 ? 17.872 11.885 -12.095 1.00 94.94 414 GLY A N 1
ATOM 3268 C CA . GLY A 1 414 ? 18.357 10.827 -12.986 1.00 94.94 414 GLY A CA 1
ATOM 3269 C C . GLY A 1 414 ? 19.426 9.947 -12.333 1.00 94.94 414 GLY A C 1
ATOM 3270 O O . GLY A 1 414 ? 19.321 8.716 -12.349 1.00 94.94 414 GLY A O 1
ATOM 3271 N N . LEU A 1 415 ? 20.407 10.552 -11.647 1.00 96.56 415 LEU A N 1
ATOM 3272 C CA . LEU A 1 415 ? 21.420 9.805 -10.885 1.00 96.56 415 LEU A CA 1
ATOM 3273 C C . LEU A 1 415 ? 20.809 9.033 -9.708 1.00 96.56 415 LEU A C 1
ATOM 3275 O O . LEU A 1 415 ? 21.216 7.902 -9.423 1.00 96.56 415 LEU A O 1
ATOM 3279 N N . LEU A 1 416 ? 19.811 9.611 -9.032 1.00 95.00 416 LEU A N 1
ATOM 3280 C CA . LEU A 1 416 ? 19.117 8.926 -7.946 1.00 95.00 416 LEU A CA 1
ATOM 3281 C C . LEU A 1 416 ? 18.305 7.732 -8.466 1.00 95.00 416 LEU A C 1
ATOM 3283 O O . LEU A 1 416 ? 18.348 6.668 -7.849 1.00 95.00 416 LEU A O 1
ATOM 3287 N N . ILE A 1 417 ? 17.595 7.876 -9.592 1.00 94.94 417 ILE A N 1
ATOM 3288 C CA . ILE A 1 417 ? 16.885 6.765 -10.244 1.00 94.94 417 ILE A CA 1
ATOM 3289 C C . ILE A 1 417 ? 17.870 5.647 -10.597 1.00 94.94 417 ILE A C 1
ATOM 3291 O O . ILE A 1 417 ? 17.607 4.492 -10.263 1.00 94.94 417 ILE A O 1
ATOM 3295 N N . ALA A 1 418 ? 19.008 5.980 -11.211 1.00 96.12 418 ALA A N 1
ATOM 3296 C CA . ALA A 1 418 ? 20.026 5.012 -11.612 1.00 96.12 418 ALA A CA 1
ATOM 3297 C C . ALA A 1 418 ? 20.485 4.147 -10.424 1.00 96.12 418 ALA A C 1
ATOM 3299 O O . ALA A 1 418 ? 20.451 2.915 -10.486 1.00 96.12 418 ALA A O 1
ATOM 3300 N N . GLN A 1 419 ? 20.839 4.789 -9.306 1.00 96.06 419 GLN A N 1
ATOM 3301 C CA . GLN A 1 419 ? 21.224 4.101 -8.072 1.00 96.06 419 GLN A CA 1
ATOM 3302 C C . GLN A 1 419 ? 20.098 3.212 -7.528 1.00 96.06 419 GLN A C 1
ATOM 3304 O O . GLN A 1 419 ? 20.337 2.064 -7.149 1.00 96.06 419 GLN A O 1
ATOM 3309 N N . LYS A 1 420 ? 18.868 3.733 -7.472 1.00 95.44 420 LYS A N 1
ATOM 3310 C CA . LYS A 1 420 ? 17.709 2.991 -6.961 1.00 95.44 420 LYS A CA 1
ATOM 3311 C C . LYS A 1 420 ? 17.400 1.758 -7.803 1.00 95.44 420 LYS A C 1
ATOM 3313 O O . LYS A 1 420 ? 17.124 0.697 -7.251 1.00 95.44 420 LYS A O 1
ATOM 3318 N N . LEU A 1 421 ? 17.486 1.873 -9.128 1.00 95.88 421 LEU A N 1
ATOM 3319 C CA . LEU A 1 421 ? 17.300 0.747 -10.042 1.00 95.88 421 LEU A CA 1
ATOM 3320 C C . LEU A 1 421 ? 18.378 -0.321 -9.846 1.00 95.88 421 LEU A C 1
ATOM 3322 O O . LEU A 1 421 ? 18.034 -1.498 -9.783 1.00 95.88 421 LEU A O 1
ATOM 3326 N N . LYS A 1 422 ? 19.647 0.073 -9.674 1.00 96.06 422 LYS A N 1
ATOM 3327 C CA . LYS A 1 422 ? 20.741 -0.868 -9.387 1.00 96.06 422 LYS A CA 1
ATOM 3328 C C . LYS A 1 422 ? 20.523 -1.638 -8.084 1.00 96.06 422 LYS A C 1
ATOM 3330 O O . LYS A 1 422 ? 20.778 -2.833 -8.041 1.00 96.06 422 LYS A O 1
ATOM 3335 N N . ARG A 1 423 ? 20.034 -0.974 -7.032 1.00 94.81 423 ARG A N 1
ATOM 3336 C CA . ARG A 1 423 ? 19.735 -1.618 -5.739 1.00 94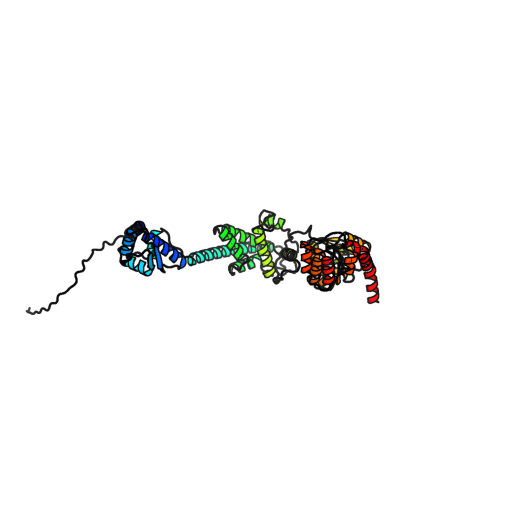.81 423 ARG A CA 1
ATOM 3337 C C . ARG A 1 423 ? 18.494 -2.504 -5.780 1.00 94.81 423 ARG A C 1
ATOM 3339 O O . ARG A 1 423 ? 18.441 -3.508 -5.080 1.00 94.81 423 ARG A O 1
ATOM 3346 N N . HIS A 1 424 ? 17.500 -2.130 -6.582 1.00 93.19 424 HIS A N 1
ATOM 3347 C CA . HIS A 1 424 ? 16.287 -2.919 -6.773 1.00 93.19 424 HIS A CA 1
ATOM 3348 C C . HIS A 1 424 ? 16.539 -4.171 -7.630 1.00 93.19 424 HIS A C 1
ATOM 3350 O O . HIS A 1 424 ? 16.023 -5.245 -7.327 1.00 93.19 424 HIS A O 1
ATOM 3356 N N . TYR A 1 425 ? 17.332 -4.054 -8.699 1.00 95.25 425 TYR A N 1
ATOM 3357 C CA . TYR A 1 425 ? 17.584 -5.156 -9.621 1.00 95.25 425 TYR A CA 1
ATOM 3358 C C . TYR A 1 425 ? 18.527 -6.200 -9.013 1.00 95.25 425 TYR A C 1
ATOM 3360 O O . TYR A 1 425 ? 19.692 -5.931 -8.751 1.00 95.25 425 TYR A O 1
ATOM 3368 N N . SER A 1 426 ? 18.039 -7.430 -8.849 1.00 91.75 426 SER A N 1
ATOM 3369 C CA . SER A 1 426 ? 18.810 -8.528 -8.241 1.00 91.75 426 SER A CA 1
ATOM 3370 C C . SER A 1 426 ? 19.810 -9.219 -9.185 1.00 91.75 426 SER A C 1
ATOM 3372 O O . SER A 1 426 ? 20.538 -10.113 -8.754 1.00 91.75 426 SER A O 1
ATOM 3374 N N . GLY A 1 427 ? 19.840 -8.850 -10.470 1.00 92.44 427 GLY A N 1
ATOM 3375 C CA . GLY A 1 427 ? 20.762 -9.397 -11.471 1.00 92.44 427 GLY A CA 1
ATOM 3376 C C . GLY A 1 427 ? 21.979 -8.504 -11.747 1.00 92.44 427 GLY A C 1
ATOM 3377 O O . GLY A 1 427 ? 22.250 -7.543 -11.035 1.00 92.44 427 GLY A O 1
ATOM 3378 N N . SER A 1 428 ? 22.713 -8.803 -12.823 1.00 95.88 428 SER A N 1
ATOM 3379 C CA . SER A 1 428 ? 23.838 -7.971 -13.276 1.00 95.88 428 SER A CA 1
ATOM 3380 C C . SER A 1 428 ? 23.342 -6.629 -13.814 1.00 95.88 428 SER A C 1
ATOM 3382 O O . SER A 1 428 ? 22.552 -6.600 -14.759 1.00 95.88 428 SER A O 1
ATOM 3384 N N . PHE A 1 429 ? 23.815 -5.533 -13.222 1.00 97.75 429 PHE A N 1
ATOM 3385 C CA . PHE A 1 429 ? 23.423 -4.168 -13.562 1.00 97.75 429 PHE A CA 1
ATOM 3386 C C . PHE A 1 429 ? 24.662 -3.303 -13.805 1.00 97.75 429 PHE A C 1
ATOM 3388 O O . PHE A 1 429 ? 25.565 -3.265 -12.970 1.00 97.75 429 PHE A O 1
ATOM 3395 N N . HIS A 1 430 ? 24.675 -2.582 -14.922 1.00 97.50 430 HIS A N 1
ATOM 3396 C CA . HIS A 1 430 ? 25.779 -1.732 -15.354 1.00 97.50 430 HIS A CA 1
ATOM 3397 C C . HIS A 1 430 ? 25.276 -0.329 -15.678 1.00 97.50 430 HIS A C 1
ATOM 3399 O O . HIS A 1 430 ? 24.278 -0.166 -16.387 1.00 97.50 430 HIS A O 1
ATOM 3405 N N . PHE A 1 431 ? 25.995 0.688 -15.207 1.00 97.94 431 PHE A N 1
ATOM 3406 C CA . PHE A 1 431 ? 25.782 2.051 -15.672 1.00 97.94 431 PHE A CA 1
ATOM 3407 C C . PHE A 1 431 ? 26.398 2.229 -17.064 1.00 97.94 431 PHE A C 1
ATOM 3409 O O . PHE A 1 431 ? 27.571 1.935 -17.290 1.00 97.94 431 PHE A O 1
ATOM 3416 N N . TRP A 1 432 ? 25.596 2.700 -18.013 1.00 97.06 432 TRP A N 1
ATOM 3417 C CA . TRP A 1 432 ? 25.936 2.804 -19.426 1.00 97.06 432 TRP A CA 1
ATOM 3418 C C . TRP A 1 432 ? 26.108 4.271 -19.828 1.00 97.06 432 TRP A C 1
ATOM 3420 O O . TRP A 1 432 ? 25.147 5.036 -19.833 1.00 97.06 432 TRP A O 1
ATOM 3430 N N . HIS A 1 433 ? 27.349 4.660 -20.142 1.00 96.81 433 HIS A N 1
ATOM 3431 C CA . HIS A 1 433 ? 27.775 6.057 -20.341 1.00 96.81 433 HIS A CA 1
ATOM 3432 C C . HIS A 1 433 ? 27.250 7.000 -19.252 1.00 96.81 433 HIS A C 1
ATOM 3434 O O . HIS A 1 433 ? 26.571 7.978 -19.554 1.00 96.81 433 HIS A O 1
ATOM 3440 N N . MET A 1 434 ? 27.522 6.685 -17.981 1.00 96.94 434 MET A N 1
ATOM 3441 C CA . MET A 1 434 ? 27.188 7.550 -16.837 1.00 96.94 434 MET A CA 1
ATOM 3442 C C . MET A 1 434 ? 28.424 7.989 -16.035 1.00 96.94 434 MET A C 1
ATOM 3444 O O . MET A 1 434 ? 28.324 8.323 -14.853 1.00 96.94 434 MET A O 1
ATOM 3448 N N . SER A 1 435 ? 29.606 7.987 -16.656 1.00 97.06 435 SER A N 1
ATOM 3449 C CA . SER A 1 435 ? 30.847 8.425 -16.010 1.00 97.06 435 SER A CA 1
ATOM 3450 C C . SER A 1 435 ? 30.953 9.953 -15.918 1.00 97.06 435 SER A C 1
ATOM 3452 O O . SER A 1 435 ? 30.216 10.703 -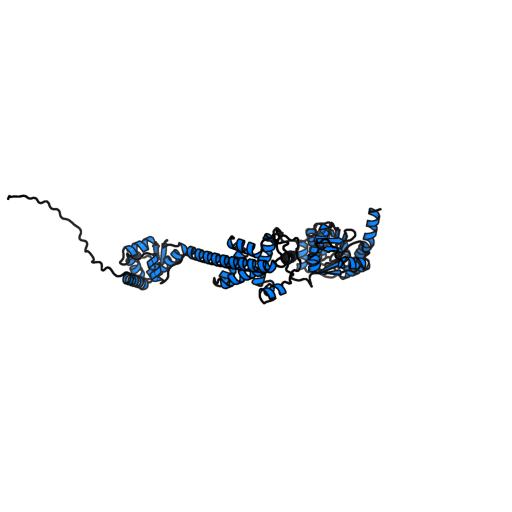16.566 1.00 97.06 435 SER A O 1
ATOM 3454 N N . SER A 1 436 ? 31.941 10.444 -15.164 1.00 96.62 436 SER A N 1
ATOM 3455 C CA . SER A 1 436 ? 32.229 11.882 -15.088 1.00 96.62 436 SER A CA 1
ATOM 3456 C C . SER A 1 436 ? 32.648 12.466 -16.447 1.00 96.62 436 SER A C 1
ATOM 3458 O O . SER A 1 436 ? 32.425 13.650 -16.713 1.00 96.62 436 SER A O 1
ATOM 3460 N N . ALA A 1 437 ? 33.244 11.650 -17.325 1.00 96.81 437 ALA A N 1
ATOM 3461 C CA . ALA A 1 437 ? 33.608 12.046 -18.683 1.00 96.81 437 ALA A CA 1
ATOM 3462 C C . ALA A 1 437 ? 32.371 12.205 -19.573 1.00 96.81 437 ALA A C 1
ATOM 3464 O O . ALA A 1 437 ? 32.262 13.202 -20.290 1.00 96.81 437 ALA A O 1
ATOM 3465 N N . ASP A 1 438 ? 31.417 11.284 -19.453 1.00 97.25 438 ASP A N 1
ATOM 3466 C CA . ASP A 1 438 ? 30.143 11.334 -20.174 1.00 97.25 438 ASP A CA 1
ATOM 3467 C C . ASP A 1 438 ? 29.308 12.545 -19.741 1.00 97.25 438 ASP A C 1
ATOM 3469 O O . ASP A 1 438 ? 28.727 13.247 -20.573 1.00 97.25 438 ASP A O 1
ATOM 3473 N N . TYR A 1 439 ? 29.332 12.876 -18.445 1.00 97.69 439 TYR A N 1
ATOM 3474 C CA . TYR A 1 439 ? 28.742 14.115 -17.942 1.00 97.69 439 TYR A CA 1
ATOM 3475 C C . TYR A 1 439 ? 29.362 15.351 -18.607 1.00 97.69 439 TYR A C 1
ATOM 3477 O O . TYR A 1 439 ? 28.649 16.213 -19.119 1.00 97.69 439 TYR A O 1
ATOM 3485 N N . ARG A 1 440 ? 30.698 15.446 -18.653 1.00 96.19 440 ARG A N 1
ATOM 3486 C CA . ARG A 1 440 ? 31.381 16.584 -19.296 1.00 96.19 440 ARG A CA 1
ATOM 3487 C C . ARG A 1 440 ? 31.011 16.713 -20.776 1.00 96.19 440 ARG A C 1
ATOM 3489 O O . ARG A 1 440 ? 30.851 17.834 -21.254 1.00 96.19 440 ARG A O 1
ATOM 3496 N N . ALA A 1 441 ? 30.841 15.593 -21.477 1.00 95.31 441 ALA A N 1
ATOM 3497 C CA . ALA A 1 441 ? 30.421 15.566 -22.878 1.00 95.31 441 ALA A CA 1
ATOM 3498 C C . ALA A 1 441 ? 28.940 15.954 -23.084 1.00 95.31 441 ALA A C 1
ATOM 3500 O O . ALA A 1 441 ? 28.578 16.477 -24.138 1.00 95.31 441 ALA A O 1
ATOM 3501 N N . SER A 1 442 ? 28.085 15.742 -22.081 1.00 95.69 442 SER A N 1
ATOM 3502 C CA . SER A 1 442 ? 26.639 16.010 -22.142 1.00 95.69 442 SER A CA 1
ATOM 3503 C C . SER A 1 442 ? 26.193 17.299 -21.435 1.00 95.69 442 SER A C 1
ATOM 3505 O O . SER A 1 442 ? 25.041 17.710 -21.578 1.00 95.69 442 SER A O 1
ATOM 3507 N N . MET A 1 443 ? 27.087 17.980 -20.716 1.00 95.56 443 MET A N 1
ATOM 3508 C CA . MET A 1 443 ? 26.786 19.150 -19.882 1.00 95.56 443 MET A CA 1
ATOM 3509 C C . MET A 1 443 ? 26.088 20.281 -20.653 1.00 95.56 443 MET A C 1
ATOM 3511 O O . MET A 1 443 ? 26.641 20.870 -21.585 1.00 95.56 443 MET A O 1
ATOM 3515 N N . SER A 1 444 ? 24.879 20.632 -20.229 1.00 93.38 444 SER A N 1
ATOM 3516 C CA . SER A 1 444 ? 24.052 21.690 -20.812 1.00 93.38 444 SER A CA 1
ATOM 3517 C C . SER A 1 444 ? 24.320 23.069 -20.180 1.00 93.38 444 SER A C 1
ATOM 3519 O O . SER A 1 444 ? 25.180 23.235 -19.313 1.00 93.38 444 SER A O 1
ATOM 3521 N N . GLY A 1 445 ? 23.583 24.090 -20.633 1.00 91.06 445 GLY A N 1
ATOM 3522 C CA . GLY A 1 445 ? 23.538 25.406 -19.982 1.00 91.06 445 GLY A CA 1
ATOM 3523 C C . GLY A 1 445 ? 22.535 25.497 -18.823 1.00 91.06 445 GLY A C 1
ATOM 3524 O O . GLY A 1 445 ? 22.522 26.511 -18.123 1.00 91.06 445 GLY A O 1
ATOM 3525 N N . GLU A 1 446 ? 21.716 24.462 -18.618 1.00 93.88 446 GLU A N 1
ATOM 3526 C CA . GLU A 1 446 ? 20.634 24.421 -17.633 1.00 93.88 446 GLU A CA 1
ATOM 3527 C C . GLU A 1 446 ? 21.209 24.403 -16.213 1.00 93.88 446 GLU A C 1
ATOM 3529 O O . GLU A 1 446 ? 21.981 23.512 -15.850 1.00 93.88 446 GLU A O 1
ATOM 3534 N N . LYS A 1 447 ? 20.847 25.395 -15.395 1.00 95.06 447 LYS A N 1
ATOM 3535 C CA . LYS A 1 447 ? 21.330 25.507 -14.012 1.00 95.06 447 LYS A CA 1
ATOM 3536 C C . LYS A 1 447 ? 20.478 24.660 -13.072 1.00 95.06 447 LYS A C 1
ATOM 3538 O O . LYS A 1 447 ? 19.253 24.734 -13.096 1.00 95.06 447 LYS A O 1
ATOM 3543 N N . ILE A 1 448 ? 21.129 23.940 -12.163 1.00 95.50 448 ILE A N 1
ATOM 3544 C CA . ILE A 1 448 ? 20.449 23.176 -11.114 1.00 95.50 448 ILE A CA 1
ATOM 3545 C C . ILE A 1 448 ? 20.318 24.051 -9.867 1.00 95.50 448 ILE A C 1
ATOM 3547 O O . ILE A 1 448 ? 21.269 24.695 -9.423 1.00 95.50 448 ILE A O 1
ATOM 3551 N N . THR A 1 449 ? 19.126 24.074 -9.272 1.00 95.62 449 THR A N 1
ATOM 3552 C CA . THR A 1 449 ? 18.890 24.849 -8.050 1.00 95.62 449 THR A CA 1
ATOM 3553 C C . THR A 1 449 ? 19.641 24.247 -6.853 1.00 95.62 449 THR A C 1
ATOM 3555 O O . THR A 1 449 ? 19.754 23.022 -6.749 1.00 95.62 449 THR A O 1
ATOM 3558 N N . PRO A 1 450 ? 20.079 25.061 -5.872 1.00 93.88 450 PRO A N 1
ATOM 3559 C CA . PRO A 1 450 ? 20.764 24.553 -4.680 1.00 93.88 450 PRO A CA 1
ATOM 3560 C C . PRO A 1 450 ? 19.960 23.499 -3.906 1.00 93.88 450 PRO A C 1
ATOM 3562 O O . PRO A 1 450 ? 20.532 22.574 -3.338 1.00 93.88 450 PRO A O 1
ATOM 3565 N N . ARG A 1 451 ? 18.623 23.611 -3.906 1.00 94.88 451 ARG A N 1
ATOM 3566 C CA . ARG A 1 451 ? 17.730 22.621 -3.287 1.00 94.88 451 ARG A CA 1
ATOM 3567 C C . ARG A 1 451 ? 17.816 21.262 -3.988 1.00 94.88 451 ARG A C 1
ATOM 3569 O O . ARG A 1 451 ? 17.899 20.259 -3.290 1.00 94.88 451 ARG A O 1
ATOM 3576 N N . ARG A 1 452 ? 17.808 21.229 -5.327 1.00 95.56 452 ARG A N 1
ATOM 3577 C CA . ARG A 1 452 ? 17.936 19.986 -6.110 1.00 95.56 452 ARG A CA 1
ATOM 3578 C C . ARG A 1 452 ? 19.333 19.380 -5.977 1.00 95.56 452 ARG A C 1
ATOM 3580 O O . ARG A 1 452 ? 19.450 18.174 -5.823 1.00 95.56 452 ARG A O 1
ATOM 3587 N N . LEU A 1 453 ? 20.385 20.200 -5.913 1.00 95.00 453 LEU A N 1
ATOM 3588 C CA . LEU A 1 453 ? 21.757 19.710 -5.709 1.00 95.00 453 LEU A CA 1
ATOM 3589 C C . LEU A 1 453 ? 21.943 18.921 -4.404 1.00 95.00 453 LEU A C 1
ATOM 3591 O O . LEU A 1 453 ? 22.777 18.023 -4.367 1.00 95.00 453 LEU A O 1
ATOM 3595 N N . LYS A 1 454 ? 21.161 19.205 -3.353 1.00 95.06 454 LYS A N 1
ATOM 3596 C CA . LYS A 1 454 ? 21.197 18.420 -2.105 1.00 95.06 454 LYS A CA 1
ATOM 3597 C C . LYS A 1 454 ? 20.743 16.969 -2.284 1.00 95.06 454 LYS A C 1
ATOM 3599 O O . LYS A 1 454 ? 21.119 16.128 -1.481 1.00 95.06 454 LYS A O 1
ATOM 3604 N N . ILE A 1 455 ? 19.967 16.650 -3.324 1.00 94.06 455 ILE A N 1
ATOM 3605 C CA . ILE A 1 455 ? 19.566 15.263 -3.619 1.00 94.06 455 ILE A CA 1
ATOM 3606 C C . ILE A 1 455 ? 20.804 14.399 -3.907 1.00 94.06 455 ILE A C 1
ATOM 3608 O O . ILE A 1 455 ? 20.836 13.230 -3.528 1.00 94.06 455 ILE A O 1
ATOM 3612 N N . LEU A 1 456 ? 21.855 14.991 -4.491 1.00 95.06 456 LEU A N 1
ATOM 3613 C CA . LEU A 1 456 ? 23.112 14.300 -4.792 1.00 95.06 456 LEU A CA 1
ATOM 3614 C C . LEU A 1 456 ? 23.849 13.814 -3.537 1.00 95.06 456 LEU A C 1
ATOM 3616 O O . LEU A 1 456 ? 24.655 12.894 -3.634 1.00 95.06 456 LEU A O 1
ATOM 3620 N N . ASP A 1 457 ? 23.550 14.372 -2.358 1.00 93.44 457 ASP A N 1
ATOM 3621 C CA . ASP A 1 457 ? 24.112 13.898 -1.086 1.00 93.44 457 ASP A CA 1
ATOM 3622 C C . ASP A 1 457 ? 23.608 12.487 -0.726 1.00 93.44 457 ASP A C 1
ATOM 3624 O O . ASP A 1 457 ? 24.225 11.796 0.080 1.00 93.44 457 ASP A O 1
ATOM 3628 N N . GLY A 1 458 ? 22.506 12.041 -1.343 1.00 93.12 458 GLY A N 1
ATOM 3629 C CA . GLY A 1 458 ? 21.972 10.683 -1.220 1.00 93.12 458 GLY A CA 1
ATOM 3630 C C . GLY A 1 458 ? 22.597 9.656 -2.176 1.00 93.12 458 GLY A C 1
ATOM 3631 O O . GLY A 1 458 ? 22.209 8.483 -2.139 1.00 93.12 458 GLY A O 1
ATOM 3632 N N . ILE A 1 459 ? 23.534 10.059 -3.042 1.00 95.88 459 ILE A N 1
ATOM 3633 C CA . ILE A 1 459 ? 24.264 9.131 -3.914 1.00 95.88 459 ILE A CA 1
ATOM 3634 C C . ILE A 1 459 ? 25.396 8.488 -3.108 1.00 95.88 459 ILE A C 1
ATOM 3636 O O . ILE A 1 459 ? 26.385 9.132 -2.765 1.00 95.88 459 ILE A O 1
ATOM 3640 N N . ALA A 1 460 ? 25.231 7.205 -2.803 1.00 94.31 460 ALA A N 1
ATOM 3641 C CA . ALA A 1 460 ? 26.199 6.382 -2.085 1.00 94.31 460 ALA A CA 1
ATOM 3642 C C . ALA A 1 460 ? 26.839 5.299 -2.969 1.00 94.31 460 ALA A C 1
ATOM 3644 O O . ALA A 1 460 ? 27.766 4.635 -2.519 1.00 94.31 460 ALA A O 1
ATOM 3645 N N . ASP A 1 461 ? 26.354 5.102 -4.198 1.00 95.88 461 ASP A N 1
ATOM 3646 C CA . ASP A 1 461 ? 26.971 4.189 -5.158 1.00 95.88 461 ASP A CA 1
ATOM 3647 C C . ASP A 1 461 ? 28.351 4.704 -5.596 1.00 95.88 461 ASP A C 1
ATOM 3649 O O . ASP A 1 461 ? 28.508 5.868 -5.977 1.00 95.88 461 ASP A O 1
ATOM 3653 N N . GLU A 1 462 ? 29.354 3.830 -5.523 1.00 94.06 462 GLU A N 1
ATOM 3654 C CA . GLU A 1 462 ? 30.753 4.174 -5.778 1.00 94.06 462 GLU A CA 1
ATOM 3655 C C . GLU A 1 462 ? 31.011 4.580 -7.235 1.00 94.06 462 GLU A C 1
ATOM 3657 O O . GLU A 1 462 ? 31.780 5.513 -7.472 1.00 94.06 462 GLU A O 1
ATOM 3662 N N . GLU A 1 463 ? 30.335 3.950 -8.203 1.00 94.75 463 GLU A N 1
ATOM 3663 C CA . GLU A 1 463 ? 30.521 4.226 -9.634 1.00 94.75 463 GLU A CA 1
ATOM 3664 C C . GLU A 1 463 ? 29.917 5.580 -10.031 1.00 94.75 463 GLU A C 1
ATOM 3666 O O . GLU A 1 463 ? 30.457 6.280 -10.888 1.00 94.75 463 GLU A O 1
ATOM 3671 N N . LEU A 1 464 ? 28.820 5.989 -9.383 1.00 97.00 464 LEU A N 1
ATOM 3672 C CA . LEU A 1 464 ? 28.171 7.279 -9.649 1.00 97.00 464 LEU A CA 1
ATOM 3673 C C . LEU A 1 464 ? 28.748 8.435 -8.832 1.00 97.00 464 LEU A C 1
ATOM 3675 O O . LEU A 1 464 ? 28.486 9.595 -9.157 1.00 97.00 464 LEU A O 1
ATOM 3679 N N . ARG A 1 465 ? 29.522 8.162 -7.777 1.00 95.69 465 ARG A N 1
ATOM 3680 C CA . ARG A 1 465 ? 30.026 9.189 -6.854 1.00 95.69 465 ARG A CA 1
ATOM 3681 C C . ARG A 1 465 ? 30.850 10.262 -7.562 1.00 95.69 465 ARG A C 1
ATOM 3683 O O . ARG A 1 465 ? 30.667 11.449 -7.293 1.00 95.69 465 ARG A O 1
ATOM 3690 N N . GLU A 1 466 ? 31.745 9.869 -8.468 1.00 96.50 466 GLU A N 1
ATOM 3691 C CA . GLU A 1 466 ? 32.566 10.827 -9.219 1.00 96.50 466 GLU A CA 1
ATOM 3692 C C . GLU A 1 466 ? 31.697 11.719 -10.119 1.00 96.50 466 GLU A C 1
ATOM 3694 O O . GLU A 1 466 ? 31.849 12.943 -10.135 1.00 96.50 466 GLU A O 1
ATOM 3699 N N . THR A 1 467 ? 30.732 11.118 -10.815 1.00 97.38 467 THR A N 1
ATOM 3700 C CA . THR A 1 467 ? 29.765 11.825 -11.658 1.00 97.38 467 THR A CA 1
ATOM 3701 C C . THR A 1 467 ? 28.910 12.792 -10.838 1.00 97.38 467 THR A C 1
ATOM 3703 O O . THR A 1 467 ? 28.782 13.960 -11.203 1.00 97.38 467 THR A O 1
ATOM 3706 N N . ALA A 1 468 ? 28.387 12.358 -9.688 1.00 97.25 468 ALA A N 1
ATOM 3707 C CA . ALA A 1 468 ? 27.589 13.187 -8.789 1.00 97.25 468 ALA A CA 1
ATOM 3708 C C . ALA A 1 468 ? 28.379 14.402 -8.275 1.00 97.25 468 ALA A C 1
ATOM 3710 O O . ALA A 1 468 ? 27.854 15.518 -8.253 1.00 97.25 468 ALA A O 1
ATOM 3711 N N . LEU A 1 469 ? 29.657 14.222 -7.920 1.00 96.75 469 LEU A N 1
ATOM 3712 C CA . LEU A 1 469 ? 30.539 15.326 -7.532 1.00 96.75 469 LEU A CA 1
ATOM 3713 C C . LEU A 1 469 ? 30.779 16.301 -8.690 1.00 96.75 469 LEU A C 1
ATOM 3715 O O . LEU A 1 469 ? 30.743 17.513 -8.474 1.00 96.75 469 LEU A O 1
ATOM 3719 N N . ALA A 1 470 ? 30.972 15.800 -9.913 1.00 97.19 470 ALA A N 1
ATOM 3720 C CA . ALA A 1 470 ? 31.156 16.640 -11.094 1.00 97.19 470 ALA A CA 1
ATOM 3721 C C . ALA A 1 470 ? 29.903 17.479 -11.412 1.00 97.19 470 ALA A C 1
ATOM 3723 O O . ALA A 1 470 ? 30.017 18.685 -11.649 1.00 97.19 470 ALA A O 1
ATOM 3724 N N . VAL A 1 471 ? 28.710 16.876 -11.343 1.00 97.19 471 VAL A N 1
ATOM 3725 C CA . VAL A 1 471 ? 27.422 17.579 -11.494 1.00 97.19 471 VAL A CA 1
ATOM 3726 C C . VAL A 1 471 ? 27.260 18.634 -10.397 1.00 97.19 471 VAL A C 1
ATOM 3728 O O . VAL A 1 471 ? 26.927 19.787 -10.682 1.00 97.19 471 VAL A O 1
ATOM 3731 N N . LYS A 1 472 ? 27.563 18.280 -9.141 1.00 96.31 472 LYS A N 1
ATOM 3732 C CA . LYS A 1 472 ? 27.462 19.191 -7.993 1.00 96.31 472 LYS A CA 1
ATOM 3733 C C . LYS A 1 472 ? 28.411 20.385 -8.096 1.00 96.31 472 LYS A C 1
ATOM 3735 O O . LYS A 1 472 ? 28.002 21.501 -7.789 1.00 96.31 472 LYS A O 1
ATOM 3740 N N . ALA A 1 473 ? 29.646 20.163 -8.542 1.00 95.81 473 ALA A N 1
ATOM 3741 C CA . ALA A 1 473 ? 30.653 21.210 -8.704 1.00 95.81 473 ALA A CA 1
ATOM 3742 C C . ALA A 1 473 ? 30.305 22.185 -9.838 1.00 95.81 473 ALA A C 1
ATOM 3744 O O . ALA A 1 473 ? 30.472 23.394 -9.694 1.00 95.81 473 ALA A O 1
ATOM 3745 N N . ALA A 1 474 ? 29.800 21.669 -10.958 1.00 96.00 474 ALA A N 1
ATOM 3746 C CA . ALA A 1 474 ? 29.412 22.487 -12.102 1.00 96.00 474 ALA A CA 1
ATOM 3747 C C . ALA A 1 474 ? 28.065 23.204 -11.903 1.00 96.00 474 ALA A C 1
ATOM 3749 O O . ALA A 1 474 ? 27.843 24.269 -12.482 1.00 96.00 474 ALA A O 1
ATOM 3750 N N . GLY A 1 475 ? 27.155 22.620 -11.115 1.00 96.25 475 GLY A N 1
ATOM 3751 C CA . GLY A 1 475 ? 25.817 23.162 -10.867 1.00 96.25 475 GLY A CA 1
ATOM 3752 C C . GLY A 1 475 ? 24.926 23.187 -12.113 1.00 96.25 475 GLY A C 1
ATOM 3753 O O . GLY A 1 475 ? 24.034 24.035 -12.210 1.00 96.25 475 GLY A O 1
ATOM 3754 N N . ARG A 1 476 ? 25.182 22.302 -13.084 1.00 96.88 476 ARG A N 1
ATOM 3755 C CA . ARG A 1 476 ? 24.471 22.227 -14.367 1.00 96.88 476 ARG A CA 1
ATOM 3756 C C . ARG A 1 476 ? 24.056 20.797 -14.688 1.00 96.88 476 ARG A C 1
ATOM 3758 O O . ARG A 1 476 ? 24.751 19.864 -14.307 1.00 96.88 476 ARG A O 1
ATOM 3765 N N . ALA A 1 477 ? 22.929 20.639 -15.376 1.00 95.81 477 ALA A N 1
ATOM 3766 C CA . ALA A 1 477 ? 22.457 19.327 -15.818 1.00 95.81 477 ALA A CA 1
ATOM 3767 C C . ALA A 1 477 ? 23.170 18.893 -17.107 1.00 95.81 477 ALA A C 1
ATOM 3769 O O . ALA A 1 477 ? 23.506 19.739 -17.941 1.00 95.81 477 ALA A O 1
ATOM 3770 N N . GLY A 1 478 ? 23.381 17.594 -17.300 1.00 96.25 478 GLY A N 1
ATOM 3771 C CA . GLY A 1 478 ? 23.776 17.009 -18.586 1.00 96.25 478 GLY A CA 1
ATOM 3772 C C . GLY A 1 478 ? 22.639 16.184 -19.183 1.00 96.25 478 GLY A C 1
ATOM 3773 O O . GLY A 1 478 ? 21.951 15.478 -18.453 1.00 96.25 478 GLY A O 1
ATOM 3774 N N . TYR A 1 479 ? 22.438 16.292 -20.496 1.00 94.75 479 TYR A N 1
ATOM 3775 C CA . TYR A 1 479 ? 21.304 15.670 -21.190 1.00 94.75 479 TYR A CA 1
ATOM 3776 C C . TYR A 1 479 ? 21.705 14.395 -21.930 1.00 94.75 479 TYR A C 1
ATOM 3778 O O . TYR A 1 479 ? 22.664 14.404 -22.712 1.00 94.75 479 TYR A O 1
ATOM 3786 N N . GLN A 1 480 ? 20.935 13.325 -21.729 1.00 94.56 480 GLN A N 1
ATOM 3787 C CA . GLN A 1 480 ? 21.133 12.007 -22.326 1.00 94.56 480 GLN A CA 1
ATOM 3788 C C . GLN A 1 480 ? 21.176 12.074 -23.856 1.00 94.56 480 GLN A C 1
ATOM 3790 O O . GLN A 1 480 ? 21.970 11.375 -24.489 1.00 94.56 480 GLN A O 1
ATOM 3795 N N . GLU A 1 481 ? 20.381 12.947 -24.476 1.00 95.00 481 GLU A N 1
ATOM 3796 C CA . GLU A 1 481 ? 20.329 13.108 -25.927 1.00 95.00 481 GLU A CA 1
ATOM 3797 C C . GLU A 1 481 ? 21.697 13.435 -26.512 1.00 95.00 481 GLU A C 1
ATOM 3799 O O . GLU A 1 481 ? 22.001 12.998 -27.612 1.00 95.00 481 GLU A O 1
ATOM 3804 N N . ARG A 1 482 ? 22.580 14.133 -25.791 1.00 95.44 482 ARG A N 1
ATOM 3805 C CA . ARG A 1 482 ? 23.915 14.463 -26.317 1.00 95.44 482 ARG A CA 1
ATOM 3806 C C . ARG A 1 482 ? 24.825 13.252 -26.498 1.00 95.44 482 ARG A C 1
ATOM 3808 O O . ARG A 1 482 ? 25.819 13.351 -27.213 1.00 95.44 482 ARG A O 1
ATOM 3815 N N . LEU A 1 483 ? 24.471 12.117 -25.904 1.00 95.50 483 LEU A N 1
ATOM 3816 C CA . LEU A 1 483 ? 25.209 10.862 -26.003 1.00 95.50 483 LEU A CA 1
ATOM 3817 C C . LEU A 1 483 ? 24.548 9.855 -26.961 1.00 95.50 483 LEU A C 1
ATOM 3819 O O . LEU A 1 483 ? 25.041 8.734 -27.092 1.00 95.50 483 LEU A O 1
ATOM 3823 N N . TRP A 1 484 ? 23.490 10.246 -27.694 1.00 94.75 484 TRP A N 1
ATOM 3824 C CA . TRP A 1 484 ? 22.722 9.347 -28.574 1.00 94.75 484 TRP A CA 1
ATOM 3825 C C . TRP A 1 484 ? 23.601 8.535 -29.539 1.00 94.75 484 TRP A C 1
ATOM 3827 O O . TRP A 1 484 ? 23.354 7.350 -29.756 1.00 94.75 484 TRP A O 1
ATOM 3837 N N . ALA A 1 485 ? 24.655 9.146 -30.090 1.00 94.88 485 ALA A N 1
ATOM 3838 C CA . ALA A 1 485 ? 25.538 8.498 -31.056 1.00 94.88 485 ALA A CA 1
ATOM 3839 C C . ALA A 1 485 ? 26.396 7.394 -30.419 1.00 94.88 485 ALA A C 1
ATOM 3841 O O . ALA A 1 485 ? 26.685 6.384 -31.060 1.00 94.88 485 ALA A O 1
ATOM 3842 N N . ALA A 1 486 ? 26.804 7.563 -29.157 1.00 95.19 486 ALA A N 1
ATOM 3843 C CA . ALA A 1 486 ? 27.504 6.519 -28.418 1.00 95.19 486 ALA A CA 1
ATOM 3844 C C . ALA A 1 486 ? 26.562 5.342 -28.143 1.00 95.19 486 ALA A C 1
ATOM 3846 O O . ALA A 1 486 ? 26.905 4.204 -28.461 1.00 95.19 486 ALA A O 1
ATOM 3847 N N . TYR A 1 487 ? 25.339 5.634 -27.690 1.00 96.12 487 TYR A N 1
ATOM 3848 C CA . TYR A 1 487 ? 24.329 4.612 -27.433 1.00 96.12 487 TYR A CA 1
ATOM 3849 C C . TYR A 1 487 ? 23.976 3.796 -28.684 1.00 96.12 487 TYR A C 1
ATOM 3851 O O . TYR A 1 487 ? 23.962 2.565 -28.650 1.00 96.12 487 TYR A O 1
ATOM 3859 N N . ALA A 1 488 ? 23.740 4.472 -29.811 1.00 94.75 488 ALA A N 1
ATOM 3860 C CA . ALA A 1 488 ? 23.398 3.824 -31.073 1.00 94.75 488 ALA A CA 1
ATOM 3861 C C . ALA A 1 488 ? 24.519 2.904 -31.583 1.00 94.75 488 ALA A C 1
ATOM 3863 O O . ALA A 1 488 ? 24.237 1.814 -32.084 1.00 94.75 488 ALA A O 1
ATOM 3864 N N . ARG A 1 489 ? 25.791 3.309 -31.430 1.00 94.38 489 ARG A N 1
ATOM 3865 C CA . ARG A 1 489 ? 26.944 2.471 -31.797 1.00 94.38 489 ARG A CA 1
ATOM 3866 C C . ARG A 1 489 ? 27.005 1.198 -30.961 1.00 94.38 489 ARG A C 1
ATOM 3868 O O . ARG A 1 489 ? 27.096 0.116 -31.533 1.00 94.38 489 ARG A O 1
ATOM 3875 N N . ASP A 1 490 ? 26.890 1.312 -29.642 1.00 93.69 490 ASP A N 1
ATOM 3876 C CA . ASP A 1 490 ? 26.983 0.157 -28.744 1.00 93.69 490 ASP A CA 1
ATOM 3877 C C . ASP A 1 490 ? 25.869 -0.865 -29.002 1.00 93.69 490 ASP A C 1
ATOM 3879 O O . ASP A 1 490 ? 26.142 -2.064 -29.079 1.00 93.69 490 ASP A O 1
ATOM 3883 N N . VAL A 1 491 ? 24.628 -0.402 -29.205 1.00 92.38 491 VAL A N 1
ATOM 3884 C CA . VAL A 1 491 ? 23.492 -1.277 -29.545 1.00 92.38 491 VAL A CA 1
ATOM 3885 C C . VAL A 1 491 ? 23.695 -1.935 -30.912 1.00 92.38 491 VAL A C 1
ATOM 3887 O O . VAL A 1 491 ? 23.466 -3.133 -31.059 1.00 92.38 491 VAL A O 1
ATOM 3890 N N . ALA A 1 492 ? 24.189 -1.200 -31.912 1.00 88.62 492 ALA A N 1
ATOM 3891 C CA . ALA A 1 492 ? 24.456 -1.760 -33.237 1.00 88.62 492 ALA A CA 1
ATOM 3892 C C . ALA A 1 492 ? 25.620 -2.776 -33.251 1.00 88.62 492 ALA A C 1
ATOM 3894 O O . ALA A 1 492 ? 25.682 -3.635 -34.145 1.00 88.62 492 ALA A O 1
ATOM 3895 N N . GLU A 1 493 ? 26.556 -2.675 -32.303 1.00 83.06 493 GLU A N 1
ATOM 3896 C CA . GLU A 1 493 ? 27.726 -3.549 -32.166 1.00 83.06 493 GLU A CA 1
ATOM 3897 C C . GLU A 1 493 ? 27.514 -4.743 -31.223 1.00 83.06 493 GLU A C 1
ATOM 3899 O O . GLU A 1 493 ? 28.235 -5.740 -31.356 1.00 83.06 493 GLU A O 1
ATOM 3904 N N . ALA A 1 494 ? 26.531 -4.682 -30.319 1.00 71.50 494 ALA A N 1
ATOM 3905 C CA . ALA A 1 494 ? 26.247 -5.713 -29.320 1.00 71.50 494 ALA A CA 1
ATOM 3906 C C . ALA A 1 494 ? 26.149 -7.129 -29.927 1.00 71.50 494 ALA A C 1
ATOM 3908 O O . ALA A 1 494 ? 26.805 -8.050 -29.431 1.00 71.50 494 ALA A O 1
ATOM 3909 N N . GLY A 1 495 ? 25.464 -7.295 -31.065 1.00 55.53 495 GLY A N 1
ATOM 3910 C CA . GLY A 1 495 ? 25.332 -8.588 -31.747 1.00 55.53 495 GLY A CA 1
ATOM 3911 C C . GLY A 1 495 ? 26.619 -9.182 -32.315 1.00 55.53 495 GLY A C 1
ATOM 3912 O O . GLY A 1 495 ? 26.723 -10.398 -32.455 1.00 55.53 495 GLY A O 1
ATOM 3913 N N . ARG A 1 496 ? 27.649 -8.373 -32.611 1.00 52.91 496 ARG A N 1
ATOM 3914 C CA . ARG A 1 496 ? 28.902 -8.884 -33.210 1.00 52.91 496 ARG A CA 1
ATOM 3915 C C . ARG A 1 496 ? 29.776 -9.632 -32.201 1.00 52.91 496 ARG A C 1
ATOM 3917 O O . ARG A 1 496 ? 30.514 -10.541 -32.589 1.00 52.91 496 ARG A O 1
ATOM 3924 N N . LYS A 1 497 ? 29.715 -9.265 -30.915 1.00 49.41 497 LYS A N 1
ATOM 3925 C CA . LYS A 1 497 ? 30.535 -9.883 -29.855 1.00 49.41 497 LYS A CA 1
ATOM 3926 C C . LYS A 1 497 ? 29.998 -11.251 -29.413 1.00 49.41 497 LYS A C 1
ATOM 3928 O O . LYS A 1 497 ? 30.792 -12.085 -28.986 1.00 49.41 497 LYS A O 1
ATOM 3933 N N . GLN A 1 498 ? 28.700 -11.512 -29.567 1.00 47.84 498 GLN A N 1
ATOM 3934 C CA . GLN A 1 498 ? 28.064 -12.769 -29.146 1.00 47.84 498 GLN A CA 1
ATOM 3935 C C . GLN A 1 498 ? 28.362 -13.925 -30.119 1.00 47.84 498 GLN A C 1
ATOM 3937 O O . GLN A 1 498 ? 28.818 -14.983 -29.693 1.00 47.84 498 GLN A O 1
ATOM 3942 N N . THR A 1 499 ? 28.315 -13.676 -31.434 1.00 42.69 499 THR A N 1
ATOM 3943 C CA . THR A 1 499 ? 28.696 -14.652 -32.480 1.00 42.69 499 THR A CA 1
ATOM 3944 C C . THR A 1 499 ? 30.164 -15.100 -32.461 1.00 42.69 499 THR A C 1
ATOM 3946 O O . THR A 1 499 ? 30.506 -16.086 -33.107 1.00 42.69 499 THR A O 1
ATOM 3949 N N . ARG A 1 500 ? 31.048 -14.381 -31.756 1.00 43.75 500 ARG A N 1
ATOM 3950 C CA . ARG A 1 500 ? 32.470 -14.740 -31.588 1.00 43.75 500 ARG A CA 1
ATOM 3951 C C . ARG A 1 500 ? 32.762 -15.544 -30.318 1.00 43.75 500 ARG A C 1
ATOM 3953 O O . ARG A 1 500 ? 33.874 -16.030 -30.189 1.00 43.75 500 ARG A O 1
ATOM 3960 N N . LYS A 1 501 ? 31.816 -15.628 -29.376 1.00 39.94 501 LYS A N 1
ATOM 3961 C CA . LYS A 1 501 ? 31.945 -16.433 -28.147 1.00 39.94 501 LYS A CA 1
ATOM 3962 C C . LYS A 1 501 ? 31.305 -17.820 -28.282 1.00 39.94 501 LYS A C 1
ATOM 3964 O O . LYS A 1 501 ? 31.606 -18.693 -27.481 1.00 39.94 501 LYS A O 1
ATOM 3969 N N . GLU A 1 502 ? 30.426 -17.996 -29.269 1.00 38.22 502 GLU A N 1
ATOM 3970 C CA . GLU A 1 502 ? 29.732 -19.258 -29.584 1.00 38.22 502 GLU A CA 1
ATOM 3971 C C . GLU A 1 502 ? 30.324 -19.994 -30.805 1.00 38.22 502 GLU A C 1
ATOM 3973 O O . GLU A 1 502 ? 29.848 -21.068 -31.168 1.00 38.22 502 GLU A O 1
ATOM 3978 N N . ARG A 1 503 ? 31.360 -19.425 -31.434 1.00 35.88 503 ARG A N 1
ATOM 3979 C CA . ARG A 1 503 ? 32.246 -20.083 -32.405 1.00 35.88 503 ARG A CA 1
ATOM 3980 C C . ARG A 1 503 ? 33.602 -20.284 -31.758 1.00 35.88 503 ARG A C 1
ATOM 3982 O O . ARG A 1 503 ? 34.224 -21.323 -32.058 1.00 35.88 503 ARG A O 1
#